Protein AF-T0KQ17-F1 (afdb_monomer_lite)

Radius of gyration: 23.36 Å; chains: 1; bounding box: 72×44×79 Å

Organism: Colletotrichum gloeosporioides (strain Cg-14) (NCBI:txid1237896)

Foldseek 3Di:
DDDDPPVVVVVVLVVLLPDDLVVLLVLLVCLLLDPQPPVNDDNVVSNVSSVSSLVSSVVCLVVLVVDDLLPSLVSLLSNLVCCFFPVVNLVVSLVSLVVCVVSLVVVCVVVPVDPSSLVSLLSSQLSNLVSCVVVVHQPDPVSVVSLPPDPDPPDDVLSNLSSVLSVLLSLLCVVCVDPVNVLPACVSCVVVLVVSVVVLVVVLVPDDPVLHADLFLVRRLVCVLVDDPSSVVSNLSSLVSLLSSLVSLLVCLLCVVVSCVVPPDDPVRVVVNPDPVSLVSNLSNLRSLLNLLSLLLCLVPRPRDVSSVSRDGPVSLVSNLVSLLSLLSCVLPPVCVVSCVVSDDSVVSNVSSLVSLVVPPDPDPVSVVSSVVSVVSSVVSVVVRPPPPPDDD

Secondary structure (DSSP, 8-state):
--PPPHHHHHHHHHHHTTS-HHHHHHHHHHHHT-SS-TT---HHHHHHHHHHHHHHHHHTGGGGGGS-HHHHHHHHHHHHHIIIIIT--HHHHHHHHHHHHHHHHHHHHHH-S-HHHHHHHHHHHHHHHHHHHHTTPPPPGGGHHHHTS---TTS-HHHHHHHHHHHHHHHHHHHHSSGGGTT--HHHHHHHHHHHHHHHHHHHHHS-TTT----SHHHHHHHGGGS-HHHHHHHHHHHHHHHHHHHHHHHHHHHHHHHHHHSPPPHHHHHHTT-HHHHHHHHHHHHHHHHHHHHHHHHHH--S-THHHH---HHHHHHHHHHHHHHHHHTT-GGGHHHHHHH--HHHHHHHHHHHHHT-SS--HHHHHHHHHHHHHHHHHHHHS--------

Structure (mmCIF, N/CA/C/O backbone):
data_AF-T0KQ17-F1
#
_entry.id   AF-T0KQ17-F1
#
loop_
_atom_site.group_PDB
_atom_site.id
_atom_site.type_symbol
_atom_site.label_atom_id
_atom_site.label_alt_id
_atom_site.label_comp_id
_atom_site.label_asym_id
_atom_site.label_entity_id
_atom_site.label_seq_id
_atom_site.pdbx_PDB_ins_code
_atom_site.Cartn_x
_atom_site.Cartn_y
_atom_site.Cartn_z
_atom_site.occupancy
_atom_site.B_iso_or_equiv
_atom_site.auth_seq_id
_atom_site.auth_comp_id
_atom_site.auth_asym_id
_atom_site.auth_atom_id
_atom_site.pdbx_PDB_model_num
ATOM 1 N N . MET A 1 1 ? 36.269 14.431 5.618 1.00 32.09 1 MET A N 1
ATOM 2 C CA . MET A 1 1 ? 36.352 15.660 4.807 1.00 32.09 1 MET A CA 1
ATOM 3 C C . MET A 1 1 ? 37.306 15.378 3.653 1.00 32.09 1 MET A C 1
ATOM 5 O O . MET A 1 1 ? 38.496 15.608 3.780 1.00 32.09 1 MET A O 1
ATOM 9 N N . PHE A 1 2 ? 36.799 14.767 2.583 1.00 36.28 2 PHE A N 1
ATOM 10 C CA . PHE A 1 2 ? 37.490 14.665 1.297 1.00 36.28 2 PHE A CA 1
ATOM 11 C C . PHE A 1 2 ? 36.522 15.277 0.292 1.00 36.28 2 PHE A C 1
ATOM 13 O O . PHE A 1 2 ? 35.459 14.711 0.047 1.00 36.28 2 PHE A O 1
ATOM 20 N N . GLY A 1 3 ? 36.824 16.496 -0.150 1.00 35.69 3 GLY A N 1
ATOM 21 C CA . GLY A 1 3 ? 36.074 17.146 -1.214 1.00 35.69 3 GLY A CA 1
ATOM 22 C C . GLY A 1 3 ? 36.404 16.438 -2.519 1.00 35.69 3 GLY A C 1
ATOM 23 O O . GLY A 1 3 ? 37.570 16.362 -2.891 1.00 35.69 3 GLY A O 1
ATOM 24 N N . MET A 1 4 ? 35.391 15.876 -3.171 1.00 44.44 4 MET A N 1
ATOM 25 C CA . MET A 1 4 ? 35.478 15.600 -4.600 1.00 44.44 4 MET A CA 1
ATOM 26 C C . MET A 1 4 ? 35.540 16.955 -5.309 1.00 44.44 4 MET A C 1
ATOM 28 O O . MET A 1 4 ? 34.688 17.808 -5.053 1.00 44.44 4 MET A O 1
ATOM 32 N N . ASP A 1 5 ? 36.542 17.162 -6.162 1.00 48.03 5 ASP A N 1
ATOM 33 C CA . ASP A 1 5 ? 36.630 18.359 -7.001 1.00 48.03 5 ASP A CA 1
ATOM 34 C C . ASP A 1 5 ? 35.403 18.435 -7.918 1.00 48.03 5 ASP A C 1
ATOM 36 O O . ASP A 1 5 ? 35.015 17.430 -8.523 1.00 48.03 5 ASP A O 1
ATOM 40 N N . MET A 1 6 ? 34.797 19.620 -8.039 1.00 51.28 6 MET A N 1
ATOM 41 C CA . MET A 1 6 ? 33.620 19.854 -8.893 1.00 51.28 6 MET A CA 1
ATOM 42 C C . MET A 1 6 ? 33.850 19.404 -10.347 1.00 51.28 6 MET A C 1
ATOM 44 O O . MET A 1 6 ? 32.950 18.830 -10.953 1.00 51.28 6 MET A O 1
ATOM 48 N N . ASP A 1 7 ? 35.081 19.523 -10.854 1.00 51.19 7 ASP A N 1
ATOM 49 C CA . ASP A 1 7 ? 35.466 19.068 -12.199 1.00 51.19 7 ASP A CA 1
ATOM 50 C C . ASP A 1 7 ? 35.320 17.543 -12.388 1.00 51.19 7 ASP A C 1
ATOM 52 O O . ASP A 1 7 ? 34.989 17.058 -13.474 1.00 51.19 7 ASP A O 1
ATOM 56 N N . SER A 1 8 ? 35.520 16.758 -11.322 1.00 57.25 8 SER A N 1
ATOM 57 C CA . SER A 1 8 ? 35.346 15.299 -11.361 1.00 57.25 8 SER A CA 1
ATOM 58 C C . SER A 1 8 ? 33.870 14.895 -11.390 1.00 57.25 8 SER A C 1
ATOM 60 O O . SER A 1 8 ? 33.508 13.920 -12.050 1.00 57.25 8 SER A O 1
ATOM 62 N N . LEU A 1 9 ? 33.006 15.672 -10.728 1.00 58.94 9 LEU A N 1
ATOM 63 C CA . LEU A 1 9 ? 31.562 15.459 -10.735 1.00 58.94 9 LEU A CA 1
ATOM 64 C C . LEU A 1 9 ? 30.970 15.785 -12.108 1.00 58.94 9 LEU A C 1
ATOM 66 O O . LEU A 1 9 ? 30.186 14.997 -12.635 1.00 58.94 9 LEU A O 1
ATOM 70 N N . ASP A 1 10 ? 31.388 16.899 -12.709 1.00 58.03 10 ASP A N 1
ATOM 71 C CA . ASP A 1 10 ? 30.933 17.304 -14.039 1.00 58.03 10 ASP A CA 1
ATOM 72 C C . ASP A 1 10 ? 31.346 16.293 -15.114 1.00 58.03 10 ASP A C 1
ATOM 74 O O . ASP A 1 10 ? 30.546 15.964 -15.989 1.00 58.03 10 ASP A O 1
ATOM 78 N N . THR A 1 11 ? 32.543 15.710 -15.005 1.00 60.56 11 THR A N 1
ATOM 79 C CA . THR A 1 11 ? 33.002 14.653 -15.923 1.00 60.56 11 THR A CA 1
ATOM 80 C C . THR A 1 11 ? 32.146 13.385 -15.803 1.00 60.56 11 THR A C 1
ATOM 82 O O . THR A 1 11 ? 31.658 12.869 -16.808 1.00 60.56 11 THR A O 1
ATOM 85 N N . VAL A 1 12 ? 31.863 12.927 -14.576 1.00 63.78 12 VAL A N 1
ATOM 86 C CA . VAL A 1 12 ? 30.984 11.766 -14.331 1.00 63.78 12 VAL A CA 1
ATOM 87 C C . VAL A 1 12 ? 29.554 12.028 -14.822 1.00 63.78 12 VAL A C 1
ATOM 89 O O . VAL A 1 12 ? 28.923 11.149 -15.409 1.00 63.78 12 VAL A O 1
ATOM 92 N N . LEU A 1 13 ? 29.028 13.240 -14.625 1.00 62.06 13 LEU A N 1
ATOM 93 C CA . LEU A 1 13 ? 27.695 13.626 -15.097 1.00 62.06 13 LEU A CA 1
ATOM 94 C C . LEU A 1 13 ? 27.611 13.700 -16.629 1.00 62.06 13 LEU A C 1
ATOM 96 O O . LEU A 1 13 ? 26.561 13.386 -17.195 1.00 62.06 13 LEU A O 1
ATOM 100 N N . VAL A 1 14 ? 28.688 14.106 -17.305 1.00 59.59 14 VAL A N 1
ATOM 101 C CA . VAL A 1 14 ? 28.783 14.113 -18.773 1.00 59.59 14 VAL A CA 1
ATOM 102 C C . VAL A 1 14 ? 28.800 12.689 -19.334 1.00 59.59 14 VAL A C 1
ATOM 104 O O . VAL A 1 14 ? 28.105 12.437 -20.320 1.00 59.59 14 VAL A O 1
ATOM 107 N N . ASP A 1 15 ? 29.488 11.751 -18.681 1.00 72.56 15 ASP A N 1
ATOM 108 C CA . ASP A 1 15 ? 29.501 10.340 -19.090 1.00 72.56 15 ASP A CA 1
ATOM 109 C C . ASP A 1 15 ? 28.134 9.666 -18.893 1.00 72.56 15 ASP A C 1
ATOM 111 O O . ASP A 1 15 ? 27.686 8.907 -19.753 1.00 72.56 15 ASP A O 1
ATOM 115 N N . ILE A 1 16 ? 27.406 10.003 -17.818 1.00 77.12 16 ILE A N 1
ATOM 116 C CA . ILE A 1 16 ? 26.049 9.480 -17.576 1.00 77.12 16 ILE A CA 1
ATOM 117 C C . ILE A 1 16 ? 25.096 9.850 -18.719 1.00 77.12 16 ILE A C 1
ATOM 119 O O . ILE A 1 16 ? 24.306 9.013 -19.146 1.00 77.12 16 ILE A O 1
ATOM 123 N N . LYS A 1 17 ? 25.179 11.067 -19.272 1.00 77.69 17 LYS A N 1
ATOM 124 C CA . LYS A 1 17 ? 24.289 11.525 -20.361 1.00 77.69 17 LYS A CA 1
ATOM 125 C C . LYS A 1 17 ? 24.373 10.678 -21.632 1.00 77.69 17 LYS A C 1
ATOM 127 O O . LYS A 1 17 ? 23.445 10.709 -22.434 1.00 77.69 17 LYS A O 1
ATOM 132 N N . GLN A 1 18 ? 25.476 9.962 -21.833 1.00 82.31 18 GLN A N 1
ATOM 133 C CA . GLN A 1 18 ? 25.712 9.156 -23.032 1.00 82.31 18 GLN A CA 1
ATOM 134 C C . GLN A 1 18 ? 25.253 7.700 -22.870 1.00 82.31 18 GLN A C 1
ATOM 136 O O . GLN A 1 18 ? 25.304 6.928 -23.829 1.00 82.31 18 GLN A O 1
ATOM 141 N N . LEU A 1 19 ? 24.810 7.306 -21.673 1.00 88.12 19 LEU A N 1
ATOM 142 C CA . LEU A 1 19 ? 24.415 5.931 -21.398 1.00 88.12 19 LEU A CA 1
ATOM 143 C C . LEU A 1 19 ? 23.030 5.600 -21.986 1.00 88.12 19 LEU A C 1
ATOM 145 O O . LEU A 1 19 ? 22.125 6.437 -21.964 1.00 88.12 19 LEU A O 1
ATOM 149 N N . PRO A 1 20 ? 22.818 4.356 -22.458 1.00 90.00 20 PRO A N 1
ATOM 150 C CA . PRO A 1 20 ? 21.501 3.864 -22.846 1.00 90.00 20 PRO A CA 1
ATOM 151 C C . PRO A 1 20 ? 20.480 3.969 -21.710 1.00 90.00 20 PRO A C 1
ATOM 153 O O . PRO A 1 20 ? 20.805 3.765 -20.539 1.00 90.00 20 PRO A O 1
ATOM 156 N N . ILE A 1 21 ? 19.212 4.184 -22.066 1.00 91.38 21 ILE A N 1
ATOM 157 C CA . ILE A 1 21 ? 18.112 4.326 -21.102 1.00 91.38 21 ILE A CA 1
ATOM 158 C C . ILE A 1 21 ? 17.970 3.122 -20.157 1.00 91.38 21 ILE A C 1
ATOM 160 O O . ILE A 1 21 ? 17.679 3.300 -18.977 1.00 91.38 21 ILE A O 1
ATOM 164 N N . SER A 1 22 ? 18.236 1.904 -20.637 1.00 90.44 22 SER A N 1
ATOM 165 C CA . SER A 1 22 ? 18.241 0.689 -19.817 1.00 90.44 22 SER A CA 1
ATOM 166 C C . SER A 1 22 ? 19.279 0.761 -18.696 1.00 90.44 22 SER A C 1
ATOM 168 O O . SER A 1 22 ? 18.961 0.489 -17.538 1.00 90.44 22 SER A O 1
ATOM 170 N N . ILE A 1 23 ? 20.496 1.208 -19.017 1.00 91.06 23 ILE A N 1
ATOM 171 C CA . ILE A 1 23 ? 21.578 1.400 -18.049 1.00 91.06 23 ILE A CA 1
ATOM 172 C C . ILE A 1 23 ? 21.232 2.540 -17.093 1.00 91.06 23 ILE A C 1
ATOM 174 O O . ILE A 1 23 ? 21.400 2.382 -15.890 1.00 91.06 23 ILE A O 1
ATOM 178 N N . LEU A 1 24 ? 20.693 3.653 -17.592 1.00 92.38 24 LEU A N 1
ATOM 179 C CA . LEU A 1 24 ? 20.284 4.789 -16.762 1.00 92.38 24 LEU A CA 1
ATOM 180 C C . LEU A 1 24 ? 19.215 4.416 -15.725 1.00 92.38 24 LEU A C 1
ATOM 182 O O . LEU A 1 24 ? 19.319 4.810 -14.562 1.00 92.38 24 LEU A O 1
ATOM 186 N N . LEU A 1 25 ? 18.208 3.632 -16.120 1.00 90.94 25 LEU A N 1
ATOM 187 C CA . LEU A 1 25 ? 17.170 3.146 -15.208 1.00 90.94 25 LEU A CA 1
ATOM 188 C C . LEU A 1 25 ? 17.753 2.193 -14.160 1.00 90.94 25 LEU A C 1
ATOM 190 O O . LEU A 1 25 ? 17.496 2.365 -12.969 1.00 90.94 25 LEU A O 1
ATOM 194 N N . VAL A 1 26 ? 18.581 1.229 -14.576 1.00 89.62 26 VAL A N 1
ATOM 195 C CA . VAL A 1 26 ? 19.241 0.298 -13.648 1.00 89.62 26 VAL A CA 1
ATOM 196 C C . VAL A 1 26 ? 20.161 1.045 -12.684 1.00 89.62 26 VAL A C 1
ATOM 198 O O . VAL A 1 26 ? 20.114 0.776 -11.488 1.00 89.62 26 VAL A O 1
ATOM 201 N N . LEU A 1 27 ? 20.949 2.008 -13.169 1.00 88.31 27 LEU A N 1
ATOM 202 C CA . LEU A 1 27 ? 21.816 2.845 -12.341 1.00 88.31 27 LEU A CA 1
ATOM 203 C C . LEU A 1 27 ? 21.012 3.663 -11.339 1.00 88.31 27 LEU A C 1
ATOM 205 O O . LEU A 1 27 ? 21.380 3.693 -10.170 1.00 88.31 27 LEU A O 1
ATOM 209 N N . SER A 1 28 ? 19.901 4.277 -11.756 1.00 88.94 28 SER A N 1
ATOM 210 C CA . SER A 1 28 ? 19.037 5.015 -10.833 1.00 88.94 28 SER A CA 1
ATOM 211 C C . SER A 1 28 ? 18.549 4.122 -9.692 1.00 88.94 28 SER A C 1
ATOM 213 O O . SER A 1 28 ? 18.701 4.477 -8.526 1.00 88.94 28 SER A O 1
ATOM 215 N N . ILE A 1 29 ? 18.033 2.932 -10.011 1.00 85.38 29 ILE A N 1
ATOM 216 C CA . ILE A 1 29 ? 17.542 1.986 -9.003 1.00 85.38 29 ILE A CA 1
ATOM 217 C C . ILE A 1 29 ? 18.688 1.504 -8.112 1.00 85.38 29 ILE A C 1
ATOM 219 O O . ILE A 1 29 ? 18.564 1.514 -6.887 1.00 85.38 29 ILE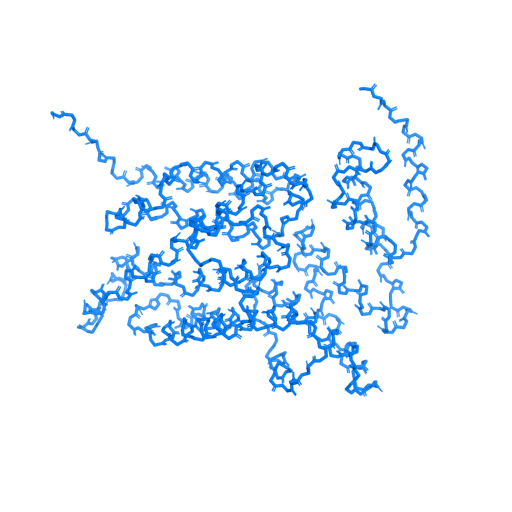 A O 1
ATOM 223 N N . ALA A 1 30 ? 19.804 1.092 -8.713 1.00 82.94 30 ALA A N 1
ATOM 224 C CA . ALA A 1 30 ? 20.941 0.521 -8.007 1.00 82.94 30 ALA A CA 1
ATOM 225 C C . ALA A 1 30 ? 21.585 1.536 -7.062 1.00 82.94 30 ALA A C 1
ATOM 227 O O . ALA A 1 30 ? 21.784 1.219 -5.898 1.00 82.94 30 ALA A O 1
ATOM 228 N N . LEU A 1 31 ? 21.852 2.761 -7.525 1.00 81.31 31 LEU A N 1
ATOM 229 C CA . LEU A 1 31 ? 22.457 3.822 -6.715 1.00 81.31 31 LEU A CA 1
ATOM 230 C C . LEU A 1 31 ? 21.539 4.267 -5.579 1.00 81.31 31 LEU A C 1
ATOM 232 O O . LEU A 1 31 ? 22.011 4.536 -4.479 1.00 81.31 31 LEU A O 1
ATOM 236 N N . ARG A 1 32 ? 20.225 4.284 -5.813 1.00 76.69 32 ARG A N 1
ATOM 237 C CA . ARG A 1 32 ? 19.236 4.592 -4.775 1.00 76.69 32 ARG A CA 1
ATOM 238 C C . ARG A 1 32 ? 19.085 3.484 -3.735 1.00 76.69 32 ARG A C 1
ATOM 240 O O . ARG A 1 32 ? 18.726 3.749 -2.589 1.00 76.69 32 ARG A O 1
ATOM 247 N N . SER A 1 33 ? 19.380 2.255 -4.143 1.00 70.25 33 SER A N 1
ATOM 248 C CA . SER A 1 33 ? 19.355 1.063 -3.295 1.00 70.25 33 SER A CA 1
ATOM 249 C C . SER A 1 33 ? 20.734 0.717 -2.712 1.00 70.25 33 SER A C 1
ATOM 251 O O . SER A 1 33 ? 20.846 -0.272 -1.994 1.00 70.25 33 SER A O 1
ATOM 253 N N . ALA A 1 34 ? 21.793 1.471 -3.035 1.00 64.50 34 ALA A N 1
ATOM 254 C CA . ALA A 1 34 ? 23.164 1.143 -2.656 1.00 64.50 34 ALA A CA 1
ATOM 255 C C . ALA A 1 34 ? 23.504 1.656 -1.247 1.00 64.50 34 ALA A C 1
ATOM 257 O O . ALA A 1 34 ? 23.566 2.859 -1.010 1.00 64.50 34 ALA A O 1
ATOM 258 N N . ASP A 1 35 ? 23.805 0.729 -0.336 1.00 54.78 35 ASP A N 1
ATOM 259 C CA . ASP A 1 35 ? 24.155 1.028 1.064 1.00 54.78 35 ASP A CA 1
ATOM 260 C C . ASP A 1 35 ? 25.616 1.383 1.299 1.00 54.78 35 ASP A C 1
ATOM 262 O O . ASP A 1 35 ? 25.957 2.161 2.184 1.00 54.78 35 ASP A O 1
ATOM 266 N N . ASN A 1 36 ? 26.481 0.714 0.548 1.00 50.72 36 ASN A N 1
ATOM 267 C CA . ASN A 1 36 ? 27.922 0.825 0.585 1.00 50.72 36 ASN A CA 1
ATOM 268 C C . ASN A 1 36 ? 28.313 0.826 -0.872 1.00 50.72 36 ASN A C 1
ATOM 270 O O . ASN A 1 36 ? 28.451 -0.232 -1.491 1.00 50.72 36 ASN A O 1
ATOM 274 N N . SER A 1 37 ? 28.394 2.017 -1.451 1.00 49.69 37 SER A N 1
ATOM 275 C CA . SER A 1 37 ? 28.890 2.090 -2.806 1.00 49.69 37 SER A CA 1
ATOM 276 C C . SER A 1 37 ? 30.292 1.479 -2.818 1.00 49.69 37 SER A C 1
ATOM 278 O O . SER A 1 37 ? 31.137 1.930 -2.039 1.00 49.69 37 SER A O 1
ATOM 280 N N . PRO A 1 38 ? 30.585 0.498 -3.693 1.00 54.41 38 PRO A N 1
ATOM 281 C CA . PRO A 1 38 ? 31.964 0.059 -3.900 1.00 54.41 38 PRO A CA 1
ATOM 282 C C . PRO A 1 38 ? 32.867 1.236 -4.313 1.00 54.41 38 PRO A C 1
ATOM 284 O O . PRO A 1 38 ? 34.087 1.142 -4.242 1.00 54.41 38 PRO A O 1
ATOM 287 N N . LEU A 1 39 ? 32.258 2.359 -4.710 1.00 61.50 39 LEU A N 1
ATOM 288 C CA . LEU A 1 39 ? 32.898 3.600 -5.109 1.00 61.50 39 LEU A CA 1
ATOM 289 C C . LEU A 1 39 ? 33.266 4.518 -3.921 1.00 61.50 39 LEU A C 1
ATOM 291 O O . LEU A 1 39 ? 33.772 5.607 -4.162 1.00 61.50 39 LEU A O 1
ATOM 295 N N . ASN A 1 40 ? 33.025 4.128 -2.655 1.00 63.94 40 ASN A N 1
ATOM 296 C CA . ASN A 1 40 ? 33.302 4.943 -1.451 1.00 63.94 40 ASN A CA 1
ATOM 297 C C . ASN A 1 40 ? 32.682 6.359 -1.481 1.00 63.94 40 ASN A C 1
ATOM 299 O O . ASN A 1 40 ? 33.217 7.300 -0.894 1.00 63.94 40 ASN A O 1
ATOM 303 N N . LEU A 1 41 ? 31.555 6.528 -2.176 1.00 69.62 41 LEU A N 1
ATOM 304 C CA . LEU A 1 41 ? 30.873 7.817 -2.298 1.00 69.62 41 LEU A CA 1
ATOM 305 C C . LEU A 1 41 ? 29.939 8.063 -1.108 1.00 69.62 41 LEU A C 1
ATOM 307 O O . LEU A 1 41 ? 29.324 7.133 -0.583 1.00 69.62 41 LEU A O 1
ATOM 311 N N . GLY A 1 42 ? 29.813 9.330 -0.707 1.00 69.69 42 GLY A N 1
ATOM 312 C CA . GLY A 1 42 ? 28.856 9.747 0.317 1.00 69.69 42 GLY A CA 1
ATOM 313 C C . GLY A 1 42 ? 27.396 9.560 -0.132 1.00 69.69 42 GLY A C 1
ATOM 314 O O . GLY A 1 42 ? 27.114 9.610 -1.332 1.00 69.69 42 GLY A O 1
ATOM 315 N N . PRO A 1 43 ? 26.449 9.384 0.808 1.00 72.62 43 PRO A N 1
ATOM 316 C CA . PRO A 1 43 ? 25.041 9.107 0.500 1.00 72.62 43 PRO A CA 1
ATOM 317 C C . PRO A 1 43 ? 24.363 10.219 -0.314 1.00 72.62 43 PRO A C 1
ATOM 319 O O . PRO A 1 43 ? 23.584 9.928 -1.218 1.00 72.62 43 PRO A O 1
ATOM 322 N N . GLU A 1 44 ? 24.705 11.484 -0.056 1.00 75.56 44 GLU A N 1
ATOM 323 C CA . GLU A 1 44 ? 24.190 12.635 -0.814 1.00 75.56 44 GLU A CA 1
ATOM 324 C C . GLU A 1 44 ? 24.577 12.561 -2.296 1.00 75.56 44 GLU A C 1
ATOM 326 O O . GLU A 1 44 ? 23.760 12.815 -3.180 1.00 75.56 44 GLU A O 1
ATOM 331 N N . LEU A 1 45 ? 25.811 12.139 -2.576 1.00 78.12 45 LEU A N 1
ATOM 332 C CA . LEU A 1 45 ? 26.311 12.010 -3.936 1.00 78.12 45 LEU A CA 1
ATOM 333 C C . LEU A 1 45 ? 25.682 10.815 -4.667 1.00 78.12 45 LEU A C 1
ATOM 335 O O . LEU A 1 45 ? 25.355 10.924 -5.845 1.00 78.12 45 LEU A O 1
ATOM 339 N N . LEU A 1 46 ? 25.457 9.688 -3.983 1.00 79.44 46 LEU A N 1
ATOM 340 C CA . LEU A 1 46 ? 24.734 8.549 -4.565 1.00 79.44 46 LEU A CA 1
ATOM 341 C C . LEU A 1 46 ? 23.302 8.924 -4.946 1.00 79.44 46 LEU A C 1
ATOM 343 O O . LEU A 1 46 ? 22.835 8.556 -6.026 1.00 79.44 46 LEU A O 1
ATOM 347 N N . LEU A 1 47 ? 22.630 9.701 -4.093 1.00 79.19 47 LEU A N 1
ATOM 348 C CA . LEU A 1 47 ? 21.296 10.214 -4.378 1.00 79.19 47 LEU A CA 1
ATOM 349 C C . LEU A 1 47 ? 21.310 11.156 -5.590 1.00 79.19 47 LEU A C 1
ATOM 351 O O . LEU A 1 47 ? 20.496 10.977 -6.496 1.00 79.19 47 LEU A O 1
ATOM 355 N N . ALA A 1 48 ? 22.271 12.084 -5.654 1.00 81.94 48 ALA A N 1
ATOM 356 C CA . ALA A 1 48 ? 22.429 13.004 -6.779 1.00 81.94 48 ALA A CA 1
ATOM 357 C C . ALA A 1 48 ? 22.714 12.270 -8.103 1.00 81.94 48 ALA A C 1
ATOM 359 O O . ALA A 1 48 ? 22.123 12.592 -9.132 1.00 81.94 48 ALA A O 1
ATOM 360 N N . LEU A 1 49 ? 23.565 11.238 -8.091 1.00 85.44 49 LEU A N 1
ATOM 361 C CA . LEU A 1 49 ? 23.848 10.419 -9.275 1.00 85.44 49 LEU A CA 1
ATOM 362 C C . LEU A 1 49 ? 22.641 9.571 -9.692 1.00 85.44 49 LEU A C 1
ATOM 364 O O . LEU A 1 49 ? 22.374 9.428 -10.887 1.00 85.44 49 LEU A O 1
ATOM 368 N N . SER A 1 50 ? 21.879 9.042 -8.732 1.00 86.62 50 SER A N 1
ATOM 369 C CA . SER A 1 50 ? 20.600 8.377 -9.002 1.00 86.62 50 SER A CA 1
ATOM 370 C C . SER A 1 50 ? 19.603 9.338 -9.662 1.00 86.62 50 SER A C 1
ATOM 372 O O . SER A 1 50 ? 18.933 8.961 -10.626 1.00 86.62 50 SER A O 1
ATOM 374 N N . GLU A 1 51 ? 19.502 10.573 -9.161 1.00 87.06 51 GLU A N 1
ATOM 375 C CA . GLU A 1 51 ? 18.634 11.617 -9.713 1.00 87.06 51 GLU A CA 1
ATOM 376 C C . GLU A 1 51 ? 19.047 12.035 -11.115 1.00 87.06 51 GLU A C 1
ATOM 378 O O . GLU A 1 51 ? 18.206 12.086 -12.016 1.00 87.06 51 GLU A O 1
ATOM 383 N N . ALA A 1 52 ? 20.341 12.261 -11.327 1.00 88.31 52 ALA A N 1
ATOM 384 C CA . ALA A 1 52 ? 20.887 12.558 -12.638 1.00 88.31 52 ALA A CA 1
ATOM 385 C C . ALA A 1 52 ? 20.608 11.410 -13.615 1.00 88.31 52 ALA A C 1
ATOM 387 O O . ALA A 1 52 ? 20.115 11.648 -14.716 1.00 88.31 52 ALA A O 1
ATOM 388 N N . SER A 1 53 ? 20.850 10.160 -13.210 1.00 91.31 53 SER A N 1
ATOM 389 C CA . SER A 1 53 ? 20.599 8.983 -14.052 1.00 91.31 53 SER A CA 1
ATOM 390 C C . SER A 1 53 ? 19.128 8.895 -14.460 1.00 91.31 53 SER A C 1
ATOM 392 O O . SER A 1 53 ? 18.814 8.746 -15.641 1.00 91.31 53 SER A O 1
ATOM 394 N N . PHE A 1 54 ? 18.210 9.072 -13.507 1.00 92.12 54 PHE A N 1
ATOM 395 C CA . PHE A 1 54 ? 16.780 9.025 -13.797 1.00 92.12 54 PHE A CA 1
ATOM 396 C C . PHE A 1 54 ? 16.296 10.195 -14.653 1.00 92.12 54 PHE A C 1
ATOM 398 O O . PHE A 1 54 ? 15.499 10.012 -15.569 1.00 92.12 54 PHE A O 1
ATOM 405 N N . THR A 1 55 ? 16.799 11.399 -14.388 1.00 91.19 55 THR A N 1
ATOM 406 C CA . THR A 1 55 ? 16.463 12.593 -15.170 1.00 91.19 55 THR A CA 1
ATOM 407 C C . THR A 1 55 ? 16.890 12.421 -16.625 1.00 91.19 55 THR A C 1
ATOM 409 O O . THR A 1 55 ? 16.109 12.709 -17.530 1.00 91.19 55 THR A O 1
ATOM 412 N N . ASN A 1 56 ? 18.086 11.878 -16.864 1.00 91.38 56 ASN A N 1
ATOM 413 C CA . ASN A 1 56 ? 18.555 11.565 -18.213 1.00 91.38 56 ASN A CA 1
ATOM 414 C C . ASN A 1 56 ? 17.728 10.448 -18.873 1.00 91.38 56 ASN A C 1
ATOM 416 O O . ASN A 1 56 ? 17.444 10.529 -20.070 1.00 91.38 56 ASN A O 1
ATOM 420 N N . ALA A 1 57 ? 17.277 9.446 -18.107 1.00 92.94 57 ALA A N 1
ATOM 421 C CA . ALA A 1 57 ? 16.367 8.418 -18.616 1.00 92.94 57 ALA A CA 1
ATOM 422 C C . ALA A 1 57 ? 15.033 9.026 -19.082 1.00 92.94 57 ALA A C 1
ATOM 424 O O . ALA A 1 57 ? 14.583 8.741 -20.191 1.00 92.94 57 ALA A O 1
ATOM 425 N N . LEU A 1 58 ? 14.441 9.925 -18.285 1.00 91.38 58 LEU A N 1
ATOM 426 C CA . LEU A 1 58 ? 13.212 10.643 -18.640 1.00 91.38 58 LEU A CA 1
ATOM 427 C C . LEU A 1 58 ? 13.403 11.540 -19.868 1.00 91.38 58 LEU A C 1
ATOM 429 O O . LEU A 1 58 ? 12.567 11.539 -20.769 1.00 91.38 58 LEU A O 1
ATOM 433 N N . GLN A 1 59 ? 14.516 12.274 -19.947 1.00 90.75 59 GLN A N 1
ATOM 434 C CA . GLN A 1 59 ? 14.843 13.095 -21.119 1.00 90.75 59 GLN A CA 1
ATOM 435 C C . GLN A 1 59 ? 15.026 12.254 -22.385 1.00 90.75 59 GLN A C 1
ATOM 437 O O . GLN A 1 59 ? 14.733 12.728 -23.480 1.00 90.75 59 GLN A O 1
ATOM 442 N N . SER A 1 60 ? 15.466 11.005 -22.235 1.00 89.06 60 SER A N 1
ATOM 443 C CA . SER A 1 60 ? 15.647 10.055 -23.334 1.00 89.06 60 SER A CA 1
ATOM 444 C C . SER A 1 60 ? 14.407 9.201 -23.605 1.00 89.06 60 SER A C 1
ATOM 446 O O . SER A 1 60 ? 14.432 8.379 -24.515 1.00 89.06 60 SER A O 1
ATOM 448 N N . GLN A 1 61 ? 13.304 9.380 -22.870 1.00 90.00 61 GLN A N 1
ATOM 449 C CA . GLN A 1 61 ? 12.103 8.545 -22.987 1.00 90.00 61 GLN A CA 1
ATOM 450 C C . GLN A 1 61 ? 11.544 8.496 -24.414 1.00 90.00 61 GLN A C 1
ATOM 452 O O . GLN A 1 61 ? 11.075 7.451 -24.858 1.00 90.00 61 GLN A O 1
ATOM 457 N N . TRP A 1 62 ? 11.594 9.609 -25.146 1.00 87.06 62 TRP A N 1
ATOM 458 C CA . TRP A 1 62 ? 11.102 9.679 -26.523 1.00 87.06 62 TRP A CA 1
ATOM 459 C C . TRP A 1 62 ? 11.831 8.702 -27.458 1.00 87.06 62 TRP A C 1
ATOM 461 O O . TRP A 1 62 ? 11.233 8.239 -28.427 1.00 87.06 62 TRP A O 1
ATOM 471 N N . THR A 1 63 ? 13.081 8.328 -27.149 1.00 88.38 63 THR A N 1
ATOM 472 C CA . THR A 1 63 ? 13.849 7.348 -27.935 1.00 88.38 63 THR A CA 1
ATOM 473 C C . THR A 1 63 ? 13.222 5.956 -27.902 1.00 88.38 63 THR A C 1
ATOM 475 O O . THR A 1 63 ? 13.326 5.230 -28.887 1.00 88.38 63 THR A O 1
ATOM 478 N N . LEU A 1 64 ? 12.482 5.612 -26.837 1.00 86.88 64 LEU A N 1
ATOM 479 C CA . LEU A 1 64 ? 11.783 4.328 -26.711 1.00 86.88 64 LEU A CA 1
ATOM 480 C C . LEU A 1 64 ? 10.711 4.127 -27.787 1.00 86.88 64 LEU A C 1
ATOM 482 O O . LEU A 1 64 ? 10.334 2.992 -28.062 1.00 86.88 64 LEU A O 1
ATOM 486 N N . LEU A 1 65 ? 10.210 5.204 -28.401 1.00 84.31 65 LEU A N 1
ATOM 487 C CA . LEU A 1 65 ? 9.241 5.114 -29.497 1.00 84.31 65 LEU A CA 1
ATOM 488 C C . LEU A 1 65 ? 9.845 4.508 -30.771 1.00 84.31 65 LEU A C 1
ATOM 490 O O . LEU A 1 65 ? 9.099 4.010 -31.610 1.00 84.31 65 LEU A O 1
ATOM 494 N N . SER A 1 66 ? 11.171 4.554 -30.907 1.00 85.44 66 SER A N 1
ATOM 495 C CA . SER A 1 66 ? 11.909 4.049 -32.068 1.00 85.44 66 SER A CA 1
ATOM 496 C C . SER A 1 66 ? 12.448 2.628 -31.868 1.00 85.44 66 SER A C 1
ATOM 498 O O . SER A 1 66 ? 13.062 2.079 -32.781 1.00 85.44 66 SER A O 1
ATOM 500 N N . VAL A 1 67 ? 12.256 2.045 -30.682 1.00 88.00 67 VAL A N 1
ATOM 501 C CA . VAL A 1 67 ? 12.753 0.714 -30.309 1.00 88.00 67 VAL A CA 1
ATOM 502 C C . VAL A 1 67 ? 11.644 -0.332 -30.483 1.00 88.00 67 VAL A C 1
ATOM 504 O O . VAL A 1 67 ? 10.458 -0.004 -30.422 1.00 88.00 67 VAL A O 1
ATOM 507 N N . VAL A 1 68 ? 12.022 -1.594 -30.707 1.00 90.06 68 VAL A N 1
ATOM 508 C CA . VAL A 1 68 ? 11.086 -2.728 -30.785 1.00 90.06 68 VAL A CA 1
ATOM 509 C C . VAL A 1 68 ? 10.302 -2.923 -29.483 1.00 90.06 68 VAL A C 1
ATOM 511 O O . VAL A 1 68 ? 10.788 -2.627 -28.389 1.00 90.06 68 VAL A O 1
ATOM 514 N N . ASP A 1 69 ? 9.083 -3.453 -29.601 1.00 88.56 69 ASP A N 1
ATOM 515 C CA . ASP A 1 69 ? 8.149 -3.602 -28.479 1.00 88.56 69 ASP A CA 1
ATOM 516 C C . ASP A 1 69 ? 8.713 -4.480 -27.338 1.00 88.56 69 ASP A C 1
ATOM 518 O O . ASP A 1 69 ? 8.470 -4.165 -26.170 1.00 88.56 69 ASP A O 1
ATOM 522 N N . GLU A 1 70 ? 9.530 -5.503 -27.650 1.00 88.44 70 GLU A N 1
ATOM 523 C CA . GLU A 1 70 ? 10.220 -6.362 -26.661 1.00 88.44 70 GLU A CA 1
ATOM 524 C C . GLU A 1 70 ? 11.080 -5.576 -25.663 1.00 88.44 70 GLU A C 1
ATOM 526 O O . GLU A 1 70 ? 11.225 -5.980 -24.511 1.00 88.44 70 GLU A O 1
ATOM 531 N N . GLU A 1 71 ? 11.661 -4.458 -26.089 1.00 88.69 71 GLU A N 1
ATOM 532 C CA . GLU A 1 71 ? 12.518 -3.623 -25.248 1.00 88.69 71 GLU A CA 1
ATOM 533 C C . GLU A 1 71 ? 11.752 -2.391 -24.743 1.00 88.69 71 GLU A C 1
ATOM 535 O O . GLU A 1 71 ? 11.845 -2.024 -23.568 1.00 88.69 71 GLU A O 1
ATOM 540 N N . ARG A 1 72 ? 10.904 -1.793 -25.588 1.00 91.25 72 ARG A N 1
ATOM 541 C CA . ARG A 1 72 ? 10.087 -0.626 -25.234 1.00 91.25 72 ARG A CA 1
ATOM 542 C C . ARG A 1 72 ? 9.176 -0.887 -24.033 1.00 91.25 72 ARG A C 1
ATOM 544 O O . ARG A 1 72 ? 9.103 -0.040 -23.136 1.00 91.25 72 ARG A O 1
ATOM 551 N N . ILE A 1 73 ? 8.455 -2.012 -24.021 1.00 92.12 73 ILE A N 1
ATOM 552 C CA . ILE A 1 73 ? 7.473 -2.337 -22.975 1.00 92.12 73 ILE A CA 1
ATOM 553 C C . ILE A 1 73 ? 8.136 -2.452 -21.591 1.00 92.12 73 ILE A C 1
ATOM 555 O O . ILE A 1 73 ? 7.750 -1.683 -20.704 1.00 92.12 73 ILE A O 1
ATOM 559 N N . PRO A 1 74 ? 9.129 -3.338 -21.361 1.00 92.44 74 PRO A N 1
ATOM 560 C CA . PRO A 1 74 ? 9.723 -3.495 -20.035 1.00 92.44 74 PRO A CA 1
ATOM 561 C C . PRO A 1 74 ? 10.433 -2.229 -19.547 1.00 92.44 74 PRO A C 1
ATOM 563 O O . PRO A 1 74 ? 10.335 -1.913 -18.364 1.00 92.44 74 PRO A O 1
ATOM 566 N N . LEU A 1 75 ? 11.087 -1.461 -20.427 1.00 93.31 75 LEU A N 1
ATOM 567 C CA . LEU A 1 75 ? 11.730 -0.201 -20.034 1.00 93.31 75 LEU A CA 1
ATOM 568 C C . LEU A 1 75 ? 10.714 0.865 -19.620 1.00 93.31 75 LEU A C 1
ATOM 570 O O . LEU A 1 75 ? 10.926 1.582 -18.643 1.00 93.31 75 LEU A O 1
ATOM 574 N N . SER A 1 76 ? 9.581 0.938 -20.318 1.00 94.25 76 SER A N 1
ATOM 575 C CA . SER A 1 76 ? 8.501 1.858 -19.955 1.00 94.25 76 SER A CA 1
ATOM 576 C C . SER A 1 76 ? 7.826 1.445 -18.642 1.00 94.25 76 SER A C 1
ATOM 578 O O . SER A 1 76 ? 7.575 2.296 -17.790 1.00 94.25 76 SER A O 1
ATOM 580 N N . LEU A 1 77 ? 7.593 0.145 -18.423 1.00 93.06 77 LEU A N 1
ATOM 581 C CA . LEU A 1 77 ? 7.092 -0.372 -17.143 1.00 93.06 77 LEU A CA 1
ATOM 582 C C . LEU A 1 77 ? 8.079 -0.098 -15.996 1.00 93.06 77 LEU A C 1
ATOM 584 O O . LEU A 1 77 ? 7.666 0.346 -14.926 1.00 93.06 77 LEU A O 1
ATOM 588 N N . LEU A 1 78 ? 9.384 -0.284 -16.220 1.00 92.38 78 LEU A N 1
ATOM 589 C CA . LEU A 1 78 ? 10.427 0.014 -15.235 1.00 92.38 78 LEU A CA 1
ATOM 590 C C . LEU A 1 78 ? 10.496 1.509 -14.906 1.00 92.38 78 LEU A C 1
ATOM 592 O O . LEU A 1 78 ? 10.682 1.889 -13.750 1.00 92.38 78 LEU A O 1
ATOM 596 N N . MET A 1 79 ? 10.313 2.370 -15.903 1.00 93.56 79 MET A N 1
ATOM 597 C CA . MET A 1 79 ? 10.265 3.811 -15.695 1.00 93.56 79 MET A CA 1
ATOM 598 C C . MET A 1 79 ? 9.010 4.234 -14.918 1.00 93.56 79 MET A C 1
ATOM 600 O O . MET A 1 79 ? 9.119 5.061 -14.012 1.00 93.56 79 MET A O 1
ATOM 604 N N . ALA A 1 80 ? 7.848 3.625 -15.188 1.00 91.88 80 ALA A N 1
ATOM 605 C CA . ALA A 1 80 ? 6.629 3.833 -14.399 1.00 91.88 80 ALA A CA 1
ATOM 606 C C . ALA A 1 80 ? 6.828 3.398 -12.942 1.00 91.88 80 ALA A C 1
ATOM 608 O O . ALA A 1 80 ? 6.504 4.149 -12.021 1.00 91.88 80 ALA A O 1
ATOM 609 N N . TYR A 1 81 ? 7.434 2.225 -12.741 1.00 88.50 81 TYR A N 1
ATOM 610 C CA . TYR A 1 81 ? 7.824 1.737 -11.425 1.00 88.50 81 TYR A CA 1
ATOM 611 C C . TYR A 1 81 ? 8.736 2.751 -10.722 1.00 88.50 81 TYR A C 1
ATOM 613 O O . TYR A 1 81 ? 8.467 3.161 -9.596 1.00 88.50 81 TYR A O 1
ATOM 621 N N . CYS A 1 82 ? 9.761 3.272 -11.397 1.00 87.69 82 CYS A N 1
ATOM 622 C CA . CYS A 1 82 ? 10.627 4.271 -10.782 1.00 87.69 82 CYS A CA 1
ATOM 623 C C . CYS A 1 82 ? 9.870 5.542 -10.382 1.00 87.69 82 CYS A C 1
ATOM 625 O O . CYS A 1 82 ? 10.018 6.019 -9.253 1.00 87.69 82 CYS A O 1
ATOM 627 N N . LEU A 1 83 ? 9.034 6.075 -11.279 1.00 86.88 83 LEU A N 1
ATOM 628 C CA . LEU A 1 83 ? 8.208 7.255 -11.010 1.00 86.88 83 LEU A CA 1
ATOM 629 C C . LEU A 1 83 ? 7.332 7.069 -9.769 1.00 86.88 83 LEU A C 1
ATOM 631 O O . LEU A 1 83 ? 7.211 7.992 -8.961 1.00 86.88 83 LEU A O 1
ATOM 635 N N . MET A 1 84 ? 6.733 5.889 -9.617 1.00 83.25 84 MET A N 1
ATOM 636 C CA . MET A 1 84 ? 5.857 5.574 -8.499 1.00 83.25 84 MET A CA 1
ATOM 637 C C . MET A 1 84 ? 6.640 5.357 -7.196 1.00 83.25 84 MET A C 1
ATOM 639 O O . MET A 1 84 ? 6.417 6.075 -6.222 1.00 83.25 84 MET A O 1
ATOM 643 N N . TYR A 1 85 ? 7.570 4.401 -7.188 1.00 78.62 85 TYR A N 1
ATOM 644 C CA . TYR A 1 85 ? 8.189 3.878 -5.968 1.00 78.62 85 TYR A CA 1
ATOM 645 C C . TYR A 1 85 ? 9.370 4.713 -5.471 1.00 78.62 85 TYR A C 1
ATOM 647 O O . TYR A 1 85 ? 9.566 4.812 -4.264 1.00 78.62 85 TYR A O 1
ATOM 655 N N . PHE A 1 86 ? 10.128 5.351 -6.367 1.00 76.75 86 PHE A N 1
ATOM 656 C CA . PHE A 1 86 ? 11.294 6.155 -5.985 1.00 76.75 86 PHE A CA 1
ATOM 657 C C . PHE A 1 86 ? 11.008 7.655 -6.013 1.00 76.75 86 PHE A C 1
ATOM 659 O O . PHE A 1 86 ? 11.539 8.400 -5.194 1.00 76.75 86 PHE A O 1
ATOM 666 N N . TRP A 1 87 ? 10.163 8.129 -6.928 1.00 77.50 87 TRP A N 1
ATOM 667 C CA . TRP A 1 87 ? 9.994 9.570 -7.153 1.00 77.50 87 TRP A CA 1
ATOM 668 C C . TRP A 1 87 ? 8.656 10.144 -6.673 1.00 77.50 87 TRP A C 1
ATOM 670 O O . TRP A 1 87 ? 8.465 11.359 -6.746 1.00 77.50 87 TRP A O 1
ATOM 680 N N . ALA A 1 88 ? 7.737 9.315 -6.160 1.00 75.62 88 ALA A N 1
ATOM 681 C CA . ALA A 1 88 ? 6.422 9.744 -5.667 1.00 75.62 88 ALA A CA 1
ATOM 682 C C . ALA A 1 88 ? 5.630 10.598 -6.689 1.00 75.62 88 ALA A C 1
ATOM 684 O O . ALA A 1 88 ? 4.979 11.605 -6.351 1.00 75.62 88 ALA A O 1
ATOM 685 N N . ARG A 1 89 ? 5.693 10.195 -7.968 1.00 80.88 89 ARG A N 1
ATOM 686 C CA . ARG A 1 89 ? 5.017 10.809 -9.126 1.00 80.88 89 ARG A CA 1
ATOM 687 C C . ARG A 1 89 ? 3.944 9.873 -9.728 1.00 80.88 89 ARG A C 1
ATOM 689 O O . ARG A 1 89 ? 4.019 9.576 -10.922 1.00 80.88 89 ARG A O 1
ATOM 696 N N . PRO A 1 90 ? 2.910 9.456 -8.968 1.00 81.81 90 PRO A N 1
ATOM 697 C CA . PRO A 1 90 ? 1.928 8.468 -9.432 1.00 81.81 90 PRO A CA 1
ATOM 698 C C . PRO A 1 90 ? 1.172 8.905 -10.697 1.00 81.81 90 PRO A C 1
ATOM 700 O O . PRO A 1 90 ? 1.001 8.100 -11.598 1.00 81.81 90 PRO A O 1
ATOM 703 N N . PHE A 1 91 ? 0.818 10.187 -10.851 1.00 83.62 91 PHE A N 1
ATOM 704 C CA . PHE A 1 91 ? 0.145 10.674 -12.070 1.00 83.62 91 PHE A CA 1
ATOM 705 C C . PHE A 1 91 ? 0.997 10.553 -13.343 1.00 83.62 91 PHE A C 1
ATOM 707 O O . PHE A 1 91 ? 0.477 10.238 -14.410 1.00 83.62 91 PHE A O 1
ATOM 714 N N . HIS A 1 92 ? 2.311 10.777 -13.237 1.00 87.19 92 HIS A N 1
ATOM 715 C CA . HIS A 1 92 ? 3.218 10.620 -14.378 1.00 87.19 92 HIS A CA 1
ATOM 716 C C . HIS A 1 92 ? 3.394 9.137 -14.716 1.00 87.19 92 HIS A C 1
ATOM 718 O O . HIS A 1 92 ? 3.390 8.766 -15.887 1.00 87.19 92 HIS A O 1
ATOM 724 N N . ALA A 1 93 ? 3.496 8.289 -13.685 1.00 89.56 93 ALA A N 1
ATOM 725 C CA . ALA A 1 93 ? 3.521 6.842 -13.851 1.00 89.56 93 ALA A CA 1
ATOM 726 C C . ALA A 1 93 ? 2.232 6.341 -14.523 1.00 89.56 93 ALA A C 1
ATOM 728 O O . ALA A 1 93 ? 2.310 5.554 -15.462 1.00 89.56 93 ALA A O 1
ATOM 729 N N . LEU A 1 94 ? 1.062 6.852 -14.115 1.00 88.88 94 LEU A N 1
ATOM 730 C CA . LEU A 1 94 ? -0.229 6.467 -14.683 1.00 88.88 94 LEU A CA 1
ATOM 731 C C . LEU A 1 94 ? -0.304 6.786 -16.174 1.00 88.88 94 LEU A C 1
ATOM 733 O O . LEU A 1 94 ? -0.661 5.917 -16.962 1.00 88.88 94 LEU A O 1
ATOM 737 N N . GLY A 1 95 ? 0.079 8.005 -16.568 1.00 89.00 95 GLY A N 1
ATOM 738 C CA . GLY A 1 95 ? 0.091 8.398 -17.978 1.00 89.00 95 GLY A CA 1
ATOM 739 C C . GLY A 1 95 ? 0.981 7.486 -18.827 1.00 89.00 95 GLY A C 1
ATOM 740 O O . GLY A 1 95 ? 0.597 7.094 -19.930 1.00 89.00 95 GLY A O 1
ATOM 741 N N . LEU A 1 96 ? 2.137 7.077 -18.289 1.00 91.38 96 LEU A N 1
ATOM 742 C CA . LEU A 1 96 ? 3.025 6.129 -18.957 1.00 91.38 96 LEU A CA 1
ATOM 743 C C . LEU A 1 96 ? 2.377 4.746 -19.098 1.00 91.38 96 LEU A C 1
ATOM 745 O O . LEU A 1 96 ? 2.344 4.195 -20.194 1.00 91.38 96 LEU A O 1
ATOM 749 N N . VAL A 1 97 ? 1.816 4.211 -18.015 1.00 91.31 97 VAL A N 1
ATOM 750 C CA . VAL A 1 97 ? 1.178 2.886 -17.975 1.00 91.31 97 VAL A CA 1
ATOM 751 C C . VAL A 1 97 ? -0.044 2.817 -18.890 1.00 91.31 97 VAL A C 1
ATOM 753 O O . VAL A 1 97 ? -0.186 1.868 -19.659 1.00 91.31 97 VAL A O 1
ATOM 756 N N . GLN A 1 98 ? -0.886 3.850 -18.895 1.00 90.00 98 GLN A N 1
ATOM 757 C CA . GLN A 1 98 ? -2.045 3.937 -19.787 1.00 90.00 98 GLN A CA 1
ATOM 758 C C . GLN A 1 98 ? -1.629 4.011 -21.261 1.00 90.00 98 GLN A C 1
ATOM 760 O O . GLN A 1 98 ? -2.272 3.404 -22.115 1.00 90.00 98 GLN A O 1
ATOM 765 N N . SER A 1 99 ? -0.517 4.688 -21.573 1.00 89.94 99 SER A N 1
ATOM 766 C CA . SER A 1 99 ? 0.010 4.735 -22.945 1.00 89.94 99 SER A CA 1
ATOM 767 C C . SER A 1 99 ? 0.532 3.381 -23.451 1.00 89.94 99 SER A C 1
ATOM 769 O O . SER A 1 99 ? 0.629 3.177 -24.663 1.00 89.94 99 SER A O 1
ATOM 771 N N . LEU A 1 100 ? 0.850 2.449 -22.542 1.00 90.50 100 LEU A N 1
ATOM 772 C CA . LEU A 1 100 ? 1.361 1.118 -22.877 1.00 90.50 100 LEU A CA 1
ATOM 773 C C . LEU A 1 100 ? 0.271 0.086 -23.158 1.00 90.50 100 LEU A C 1
ATOM 775 O O . LEU A 1 100 ? 0.559 -0.869 -23.874 1.00 90.50 100 LEU A O 1
ATOM 779 N N . ASP A 1 101 ? -0.957 0.261 -22.659 1.00 87.44 101 ASP A N 1
ATOM 780 C CA . ASP A 1 101 ? -2.055 -0.698 -22.872 1.00 87.44 101 ASP A CA 1
ATOM 781 C C . ASP A 1 101 ? -2.231 -1.098 -24.358 1.00 87.44 101 ASP A C 1
ATOM 783 O O . ASP A 1 101 ? -2.168 -2.293 -24.670 1.00 87.44 101 ASP A O 1
ATOM 787 N N . PRO A 1 102 ? -2.350 -0.163 -25.328 1.00 88.19 102 PRO A N 1
ATOM 788 C CA . PRO A 1 102 ? -2.484 -0.546 -26.736 1.00 88.19 102 PRO A CA 1
ATOM 789 C C . PRO A 1 102 ? -1.238 -1.252 -27.295 1.00 88.19 102 PRO A C 1
ATOM 791 O O . PRO A 1 102 ? -1.363 -2.111 -28.172 1.00 88.19 102 PRO A O 1
ATOM 794 N N . VAL A 1 103 ? -0.045 -0.921 -26.791 1.00 89.50 103 VAL A N 1
ATOM 795 C CA . VAL A 1 103 ? 1.228 -1.520 -27.227 1.00 89.50 103 VAL A CA 1
ATOM 796 C C . VAL A 1 103 ? 1.313 -2.968 -26.753 1.00 89.50 103 VAL A C 1
ATOM 798 O O . VAL A 1 103 ? 1.546 -3.861 -27.561 1.00 89.50 103 VAL A O 1
ATOM 801 N N . ILE A 1 104 ? 1.025 -3.221 -25.473 1.00 88.81 104 ILE A N 1
ATOM 802 C CA . ILE A 1 104 ? 1.028 -4.565 -24.878 1.00 88.81 104 ILE A CA 1
ATOM 803 C C . ILE A 1 104 ? -0.016 -5.458 -25.552 1.00 88.81 104 ILE A C 1
ATOM 805 O O . ILE A 1 104 ? 0.276 -6.609 -25.873 1.00 88.81 104 ILE A O 1
ATOM 809 N N . ARG A 1 105 ? -1.216 -4.933 -25.834 1.00 84.88 105 ARG A N 1
ATOM 810 C CA . ARG A 1 105 ? -2.248 -5.681 -26.570 1.00 84.88 105 ARG A CA 1
ATOM 811 C C . ARG A 1 105 ? -1.785 -6.060 -27.966 1.00 84.88 105 ARG A C 1
ATOM 813 O O . ARG A 1 105 ? -1.935 -7.209 -28.363 1.00 84.88 105 ARG A O 1
ATOM 820 N N . THR A 1 106 ? -1.216 -5.108 -28.702 1.00 87.31 106 THR A N 1
ATOM 821 C CA . THR A 1 106 ? -0.725 -5.352 -30.063 1.00 87.31 106 THR A CA 1
ATOM 822 C C . THR A 1 106 ? 0.410 -6.373 -30.058 1.00 87.31 106 THR A C 1
ATOM 824 O O . THR A 1 106 ? 0.415 -7.282 -30.884 1.00 87.31 106 THR A O 1
ATOM 827 N N . PHE A 1 107 ? 1.330 -6.264 -29.099 1.00 87.25 107 PHE A N 1
ATOM 828 C CA . PHE A 1 107 ? 2.417 -7.214 -28.888 1.00 87.25 107 PHE A CA 1
ATOM 829 C C . PHE A 1 107 ? 1.886 -8.624 -28.602 1.00 87.25 107 PHE A C 1
ATOM 831 O O . PHE A 1 107 ? 2.244 -9.573 -29.294 1.00 87.25 107 PHE A O 1
ATOM 838 N N . SER A 1 108 ? 0.955 -8.754 -27.653 1.00 83.31 108 SER A N 1
ATOM 839 C CA . SER A 1 108 ? 0.331 -10.034 -27.305 1.00 83.31 108 SER A CA 1
ATOM 840 C C . SER A 1 108 ? -0.459 -10.635 -28.474 1.00 83.31 108 SER A C 1
ATOM 842 O O . SER A 1 108 ? -0.363 -11.827 -28.731 1.00 83.31 108 SER A O 1
ATOM 844 N N . MET A 1 109 ? -1.193 -9.828 -29.246 1.00 82.94 109 MET A N 1
ATOM 845 C CA . MET A 1 109 ? -1.908 -10.317 -30.433 1.00 82.94 109 MET A CA 1
ATOM 846 C C . MET A 1 109 ? -0.962 -10.817 -31.532 1.00 82.94 109 MET A C 1
ATOM 848 O O . MET A 1 109 ? -1.293 -11.779 -32.220 1.00 82.94 109 MET A O 1
ATOM 852 N N . ARG A 1 110 ? 0.195 -10.167 -31.717 1.00 83.69 110 ARG A N 1
ATOM 853 C CA . ARG A 1 110 ? 1.184 -10.533 -32.746 1.00 83.69 110 ARG A CA 1
ATOM 854 C C . ARG A 1 110 ? 1.965 -11.790 -32.387 1.00 83.69 110 ARG A C 1
ATOM 856 O O . ARG A 1 110 ? 2.201 -12.617 -33.261 1.00 83.69 110 ARG A O 1
ATOM 863 N N . ASN A 1 111 ? 2.330 -11.919 -31.119 1.00 77.81 111 ASN A N 1
ATOM 864 C CA . ASN A 1 111 ? 3.181 -13.001 -30.634 1.00 77.81 111 ASN A CA 1
ATOM 865 C C . ASN A 1 111 ? 2.376 -14.193 -30.083 1.00 77.81 111 ASN A C 1
ATOM 867 O O . ASN A 1 111 ? 2.938 -15.231 -29.748 1.00 77.81 111 ASN A O 1
ATOM 871 N N . GLY A 1 112 ? 1.044 -14.084 -30.043 1.00 65.81 112 GLY A N 1
ATOM 872 C CA . GLY A 1 112 ? 0.155 -15.104 -29.496 1.00 65.81 112 GLY A CA 1
ATOM 873 C C . GLY A 1 112 ? 0.180 -15.140 -27.966 1.00 65.81 112 GLY A C 1
ATOM 874 O O . GLY A 1 112 ? 0.581 -14.185 -27.298 1.00 65.81 112 GLY A O 1
ATOM 875 N N . ASP A 1 113 ? -0.250 -16.266 -27.391 1.00 62.97 113 ASP A N 1
ATOM 876 C CA . ASP A 1 113 ? -0.168 -16.513 -25.947 1.00 62.97 113 ASP A CA 1
ATOM 877 C C . ASP A 1 113 ? 1.272 -16.910 -25.564 1.00 62.97 113 ASP A C 1
ATOM 879 O O . ASP A 1 113 ? 1.552 -18.000 -25.061 1.00 62.97 113 ASP A O 1
ATOM 883 N N . GLU A 1 114 ? 2.224 -16.037 -25.881 1.00 72.81 114 GLU A N 1
ATOM 884 C CA . GLU A 1 114 ? 3.629 -16.191 -25.533 1.00 72.81 114 GLU A CA 1
ATOM 885 C C . GLU A 1 114 ? 3.874 -15.681 -24.106 1.00 72.81 114 GLU A C 1
ATOM 887 O O . GLU A 1 114 ? 3.283 -14.695 -23.654 1.00 72.81 114 GLU A O 1
ATOM 892 N N . PHE A 1 115 ? 4.780 -16.351 -23.392 1.00 79.31 115 PHE A N 1
ATOM 893 C CA . PHE A 1 115 ? 5.131 -16.063 -21.999 1.00 79.31 115 PHE A CA 1
ATOM 894 C C . PHE A 1 115 ? 5.383 -14.567 -21.723 1.00 79.31 115 PHE A C 1
ATOM 896 O O . PHE A 1 115 ? 4.904 -14.032 -20.722 1.00 79.31 115 PHE A O 1
ATOM 903 N N . LEU A 1 116 ? 6.091 -13.873 -22.624 1.00 81.94 116 LEU A N 1
ATOM 904 C CA . LEU A 1 116 ? 6.427 -12.453 -22.468 1.00 81.94 116 LEU A CA 1
ATOM 905 C C . LEU A 1 116 ? 5.198 -11.541 -22.535 1.00 81.94 116 LEU A C 1
ATOM 907 O O . LEU A 1 116 ? 5.080 -10.624 -21.724 1.00 81.94 116 LEU A O 1
ATOM 911 N N . GLY A 1 117 ? 4.256 -11.815 -23.442 1.00 80.75 117 GLY A N 1
ATOM 912 C CA . GLY A 1 117 ? 3.007 -11.057 -23.540 1.00 80.75 117 GLY A CA 1
ATOM 913 C C . GLY A 1 117 ? 2.194 -11.140 -22.246 1.00 80.75 117 GLY A C 1
ATOM 914 O O . GLY A 1 117 ? 1.772 -10.110 -21.714 1.00 80.75 117 GLY A O 1
ATOM 915 N N . ARG A 1 118 ? 2.059 -12.352 -21.680 1.00 79.75 118 ARG A N 1
ATOM 916 C CA . ARG A 1 118 ? 1.398 -12.566 -20.378 1.00 79.75 118 ARG A CA 1
ATOM 917 C C . ARG A 1 118 ? 2.124 -11.857 -19.240 1.00 79.75 118 ARG A C 1
ATOM 919 O O . ARG A 1 118 ? 1.479 -11.210 -18.414 1.00 79.75 118 ARG A O 1
ATOM 926 N N . LEU A 1 119 ? 3.452 -11.956 -19.197 1.00 83.69 119 LEU A N 1
ATOM 927 C CA . LEU A 1 119 ? 4.266 -11.307 -18.172 1.00 83.69 119 LEU A CA 1
ATOM 928 C C . LEU A 1 119 ? 4.096 -9.783 -18.205 1.00 83.69 119 LEU A C 1
ATOM 930 O O . LEU A 1 119 ? 3.841 -9.180 -17.164 1.00 83.69 119 LEU A O 1
ATOM 934 N N . TYR A 1 120 ? 4.177 -9.160 -19.382 1.00 87.50 120 TYR A N 1
ATOM 935 C CA . TYR A 1 120 ? 4.005 -7.713 -19.518 1.00 87.50 120 TYR A CA 1
ATOM 936 C C . TYR A 1 120 ? 2.608 -7.252 -19.127 1.00 87.50 120 TYR A C 1
ATOM 938 O O . TYR A 1 120 ? 2.485 -6.249 -18.429 1.00 87.50 120 TYR A O 1
ATOM 946 N N . TYR A 1 121 ? 1.570 -7.997 -19.506 1.00 85.50 121 TYR A N 1
ATOM 947 C CA . TYR A 1 121 ? 0.201 -7.678 -19.113 1.00 85.50 121 TYR A CA 1
ATOM 948 C C . TYR A 1 121 ? 0.004 -7.754 -17.592 1.00 85.50 121 TYR A C 1
ATOM 950 O O . TYR A 1 121 ? -0.601 -6.873 -16.987 1.00 85.50 121 TYR A O 1
ATOM 958 N N . ARG A 1 122 ? 0.564 -8.782 -16.943 1.00 84.25 122 ARG A N 1
ATOM 959 C CA . ARG A 1 122 ? 0.504 -8.948 -15.482 1.00 84.25 122 ARG A CA 1
ATOM 960 C C . ARG A 1 122 ? 1.280 -7.859 -14.739 1.00 84.25 122 ARG A C 1
ATOM 962 O O . ARG A 1 122 ? 0.784 -7.335 -13.746 1.00 84.25 122 ARG A O 1
ATOM 969 N N . LEU A 1 123 ? 2.473 -7.498 -15.216 1.00 86.94 123 LEU A N 1
ATOM 970 C CA . LEU A 1 123 ? 3.263 -6.402 -14.643 1.00 86.94 123 LEU A CA 1
ATOM 971 C C . LEU A 1 123 ? 2.566 -5.052 -14.823 1.00 86.94 123 LEU A C 1
ATOM 973 O O . LEU A 1 123 ? 2.508 -4.271 -13.876 1.00 86.94 123 LEU A O 1
ATOM 977 N N . HIS A 1 124 ? 2.005 -4.805 -16.010 1.00 89.38 124 HIS A N 1
ATOM 978 C CA . HIS A 1 124 ? 1.170 -3.637 -16.284 1.00 89.38 124 HIS A CA 1
ATOM 979 C C . HIS A 1 124 ? 0.006 -3.557 -15.297 1.00 89.38 124 HIS A C 1
ATOM 981 O O . HIS A 1 124 ? -0.125 -2.537 -14.631 1.00 89.38 124 HIS A O 1
ATOM 987 N N . TYR A 1 125 ? -0.744 -4.647 -15.106 1.00 84.81 125 TYR A N 1
ATOM 988 C CA . TYR A 1 125 ? -1.856 -4.695 -14.156 1.00 84.81 125 TYR A CA 1
ATOM 989 C C . TYR A 1 125 ? -1.433 -4.379 -12.721 1.00 84.81 125 TYR A C 1
ATOM 991 O O . TYR A 1 125 ? -2.097 -3.589 -12.054 1.00 84.81 125 TYR A O 1
ATOM 999 N N . ILE A 1 126 ? -0.344 -4.985 -12.233 1.00 85.12 126 ILE A N 1
ATOM 1000 C CA . ILE A 1 126 ? 0.145 -4.740 -10.868 1.00 85.12 126 ILE A CA 1
ATOM 1001 C C . ILE A 1 126 ? 0.482 -3.262 -10.695 1.00 85.12 126 ILE A C 1
ATOM 1003 O O . ILE A 1 126 ? -0.018 -2.638 -9.764 1.00 85.12 126 ILE A O 1
ATOM 1007 N N . ILE A 1 127 ? 1.281 -2.702 -11.610 1.00 87.38 127 ILE A N 1
ATOM 1008 C CA . ILE A 1 127 ? 1.718 -1.305 -11.534 1.00 87.38 127 ILE A CA 1
ATOM 1009 C C . ILE A 1 127 ? 0.518 -0.362 -11.676 1.00 87.38 127 ILE A C 1
ATOM 1011 O O . ILE A 1 127 ? 0.398 0.583 -10.906 1.00 87.38 127 ILE A O 1
ATOM 1015 N N . GLU A 1 128 ? -0.386 -0.608 -12.626 1.00 87.00 128 GLU A N 1
ATOM 1016 C CA . GLU A 1 128 ? -1.587 0.205 -12.823 1.00 87.00 128 GLU A CA 1
ATOM 1017 C C . GLU A 1 128 ? -2.454 0.220 -11.564 1.00 87.00 128 GLU A C 1
ATOM 1019 O O . GLU A 1 128 ? -2.845 1.287 -11.095 1.00 87.00 128 GLU A O 1
ATOM 1024 N N . CYS A 1 129 ? -2.723 -0.950 -10.988 1.00 82.81 129 CYS A N 1
ATOM 1025 C CA . CYS A 1 129 ? -3.535 -1.046 -9.786 1.00 82.81 129 CYS A CA 1
ATOM 1026 C C . CYS A 1 129 ? -2.858 -0.364 -8.597 1.00 82.81 129 CYS A C 1
ATOM 1028 O O . CYS A 1 129 ? -3.517 0.381 -7.871 1.00 82.81 129 CYS A O 1
ATOM 1030 N N . ASP A 1 130 ? -1.556 -0.595 -8.413 1.00 82.06 130 ASP A N 1
ATOM 1031 C CA . ASP A 1 130 ? -0.779 0.072 -7.375 1.00 82.06 130 ASP A CA 1
ATOM 1032 C C . ASP A 1 130 ? -0.898 1.592 -7.543 1.00 82.06 130 ASP A C 1
ATOM 1034 O O . ASP A 1 130 ? -1.285 2.245 -6.586 1.00 82.06 130 ASP A O 1
ATOM 1038 N N . ILE A 1 131 ? -0.734 2.155 -8.746 1.00 81.62 131 ILE A N 1
ATOM 1039 C CA . ILE A 1 131 ? -0.911 3.598 -8.995 1.00 81.62 131 ILE A CA 1
ATOM 1040 C C . ILE A 1 131 ? -2.340 4.078 -8.716 1.00 81.62 131 ILE A C 1
ATOM 1042 O O . ILE A 1 131 ? -2.525 5.145 -8.129 1.00 81.62 131 ILE A O 1
ATOM 1046 N N . LEU A 1 132 ? -3.351 3.327 -9.152 1.00 80.50 132 LEU A N 1
ATOM 1047 C CA . LEU A 1 132 ? -4.752 3.735 -9.055 1.00 80.50 132 LEU A CA 1
ATOM 1048 C C . LEU A 1 132 ? -5.270 3.745 -7.617 1.00 80.50 132 LEU A C 1
ATOM 1050 O O . LEU A 1 132 ? -6.035 4.643 -7.275 1.00 80.50 132 LEU A O 1
ATOM 1054 N N . THR A 1 133 ? -4.780 2.857 -6.747 1.00 73.44 133 THR A N 1
ATOM 1055 C CA . THR A 1 133 ? -5.043 2.964 -5.301 1.00 73.44 133 THR A CA 1
ATOM 1056 C C . THR A 1 133 ? -4.564 4.289 -4.719 1.00 73.44 133 THR A C 1
ATOM 1058 O O . THR A 1 133 ? -5.199 4.812 -3.810 1.00 73.44 133 THR A O 1
ATOM 1061 N N . GLU A 1 134 ? -3.497 4.873 -5.262 1.00 69.62 134 GLU A N 1
ATOM 1062 C CA . GLU A 1 134 ? -2.929 6.121 -4.740 1.00 69.62 134 GLU A CA 1
ATOM 1063 C C . GLU A 1 134 ? -3.667 7.373 -5.218 1.00 69.62 134 GLU A C 1
ATOM 1065 O O . GLU A 1 134 ? -3.582 8.419 -4.573 1.00 69.62 134 GLU A O 1
ATOM 1070 N N . VAL A 1 135 ? -4.319 7.306 -6.382 1.00 69.12 135 VAL A N 1
ATOM 1071 C CA . VAL A 1 135 ? -4.998 8.455 -7.008 1.00 69.12 135 VAL A CA 1
ATOM 1072 C C . VAL A 1 135 ? -6.521 8.356 -6.939 1.00 69.12 135 VAL A C 1
ATOM 1074 O O . VAL A 1 135 ? -7.201 9.113 -7.626 1.00 69.12 135 VAL A O 1
ATOM 1077 N N . ASP A 1 136 ? -7.034 7.439 -6.113 1.00 58.59 136 ASP A N 1
ATOM 1078 C CA . ASP A 1 136 ? -8.464 7.136 -5.959 1.00 58.59 136 ASP A CA 1
ATOM 1079 C C . ASP A 1 136 ? -9.136 6.773 -7.298 1.00 58.59 136 ASP A C 1
ATOM 1081 O O . ASP A 1 136 ? -10.238 7.201 -7.642 1.00 58.59 136 ASP A O 1
ATOM 1085 N N . GLY A 1 137 ? -8.401 6.016 -8.115 1.00 56.78 137 GLY A N 1
ATOM 1086 C CA . GLY A 1 137 ? -8.842 5.532 -9.412 1.00 56.78 137 GLY A CA 1
ATOM 1087 C C . GLY A 1 137 ? -9.312 4.081 -9.348 1.00 56.78 137 GLY A C 1
ATOM 1088 O O . GLY A 1 137 ? -8.791 3.265 -8.590 1.00 56.78 137 GLY A O 1
ATOM 1089 N N . ILE A 1 138 ? -10.283 3.734 -10.191 1.00 56.34 138 ILE A N 1
ATOM 1090 C CA . ILE A 1 138 ? -10.716 2.346 -10.385 1.00 56.34 138 ILE A CA 1
ATOM 1091 C C . ILE A 1 138 ? -9.879 1.750 -11.531 1.00 56.34 138 ILE A C 1
ATOM 1093 O O . ILE A 1 138 ? -9.788 2.390 -12.585 1.00 56.34 138 ILE A O 1
ATOM 1097 N N . PRO A 1 139 ? -9.259 0.562 -11.359 1.00 56.50 139 PRO A N 1
ATOM 1098 C CA . PRO A 1 139 ? -8.610 -0.168 -12.449 1.00 56.50 139 PRO A CA 1
ATOM 1099 C C . PRO A 1 139 ? -9.529 -0.302 -13.653 1.00 56.50 139 PRO A C 1
ATOM 1101 O O . PRO A 1 139 ? -10.741 -0.431 -13.495 1.00 56.50 139 PRO A O 1
ATOM 1104 N N . SER A 1 140 ? -8.972 -0.296 -14.864 1.00 53.28 140 SER A N 1
ATOM 1105 C CA . SER A 1 140 ? -9.808 -0.517 -16.041 1.00 53.28 140 SER A CA 1
ATOM 1106 C C . SER A 1 140 ? -10.508 -1.885 -15.920 1.00 53.28 140 SER A C 1
ATOM 1108 O O . SER A 1 140 ? -9.849 -2.892 -15.656 1.00 53.28 140 SER A O 1
ATOM 1110 N N . ASP A 1 141 ? -11.834 -1.944 -16.124 1.00 53.00 141 ASP A N 1
ATOM 1111 C CA . ASP A 1 141 ? -12.649 -3.179 -16.009 1.00 53.00 141 ASP A CA 1
ATOM 1112 C C . ASP A 1 141 ? -12.087 -4.362 -16.827 1.00 53.00 141 ASP A C 1
ATOM 1114 O O . ASP A 1 141 ? -12.377 -5.531 -16.581 1.00 53.00 141 ASP A O 1
ATOM 1118 N N . LYS A 1 142 ? -11.251 -4.051 -17.819 1.00 50.00 142 LYS A N 1
ATOM 1119 C CA . LYS A 1 142 ? -10.714 -4.962 -18.827 1.00 50.00 142 LYS A CA 1
ATOM 1120 C C . LYS A 1 142 ? -9.532 -5.794 -18.328 1.00 50.00 142 LYS A C 1
ATOM 1122 O O . LYS A 1 142 ? -9.164 -6.749 -19.005 1.00 50.00 142 LYS A O 1
ATOM 1127 N N . THR A 1 143 ? -8.953 -5.469 -17.170 1.00 46.97 143 THR A N 1
ATOM 1128 C CA . THR A 1 143 ? -7.758 -6.152 -16.649 1.00 46.97 143 THR A CA 1
ATOM 1129 C C . THR A 1 143 ? -8.087 -7.379 -15.779 1.00 46.97 143 THR A C 1
ATOM 1131 O O . THR A 1 143 ? -7.239 -8.246 -15.567 1.00 46.97 143 THR A O 1
ATOM 1134 N N . PHE A 1 144 ? -9.346 -7.524 -15.345 1.00 43.66 144 PHE A N 1
ATOM 1135 C CA . PHE A 1 144 ? -9.817 -8.642 -14.514 1.00 43.66 144 PHE A CA 1
ATOM 1136 C C . PHE A 1 144 ? -10.005 -9.960 -15.298 1.00 43.66 144 PHE A C 1
ATOM 1138 O O . PHE A 1 144 ? -9.832 -11.046 -14.741 1.00 43.66 144 PHE A O 1
ATOM 1145 N N . GLU A 1 145 ? -10.296 -9.894 -16.605 1.00 47.75 145 GLU A N 1
ATOM 1146 C CA . GLU A 1 145 ? -10.517 -11.078 -17.459 1.00 47.75 145 GLU A CA 1
ATOM 1147 C C . GLU A 1 145 ? -9.267 -11.961 -17.639 1.00 47.75 145 GLU A C 1
ATOM 1149 O O . GLU A 1 145 ? -9.394 -13.142 -17.959 1.00 47.75 145 GLU A O 1
ATOM 1154 N N . VAL A 1 146 ? -8.061 -11.431 -17.408 1.00 47.66 146 VAL A N 1
ATOM 1155 C CA . VAL A 1 146 ? -6.801 -12.161 -17.653 1.00 47.66 146 VAL A CA 1
ATOM 1156 C C . VAL A 1 146 ? -6.342 -12.976 -16.439 1.00 47.66 146 VAL A C 1
ATOM 1158 O O . VAL A 1 146 ? -5.717 -14.021 -16.607 1.00 47.66 146 VAL A O 1
ATOM 1161 N N . LEU A 1 147 ? -6.722 -12.586 -15.216 1.00 48.38 147 LEU A N 1
ATOM 1162 C CA . LEU A 1 147 ? -6.399 -13.339 -13.992 1.00 48.38 147 LEU A CA 1
ATOM 1163 C C . LEU A 1 147 ? -7.099 -14.703 -13.918 1.00 48.38 147 LEU A C 1
ATOM 1165 O O . LEU A 1 147 ? -6.624 -15.610 -13.244 1.00 48.38 147 LEU A O 1
ATOM 1169 N N . THR A 1 148 ? -8.234 -14.854 -14.600 1.00 45.22 148 THR A N 1
ATOM 1170 C CA . THR A 1 148 ? -9.076 -16.057 -14.510 1.00 45.22 148 THR A CA 1
ATOM 1171 C C . THR A 1 148 ? -8.709 -17.146 -15.519 1.00 45.22 148 THR A C 1
ATOM 1173 O O . THR A 1 148 ? -9.233 -18.253 -15.418 1.00 45.22 148 THR A O 1
ATOM 1176 N N . LYS A 1 149 ? -7.818 -16.871 -16.486 1.00 43.16 149 LYS A N 1
ATOM 1177 C CA . LYS A 1 149 ? -7.607 -17.760 -17.644 1.00 43.16 149 LYS A CA 1
ATOM 1178 C C . LYS A 1 149 ? -6.353 -18.634 -17.631 1.00 43.16 149 LYS A C 1
ATOM 1180 O O . LYS A 1 149 ? -6.234 -19.471 -18.517 1.00 43.16 149 LYS A O 1
ATOM 1185 N N . THR A 1 150 ? -5.434 -18.515 -16.675 1.00 45.94 150 THR A N 1
ATOM 1186 C CA . THR A 1 150 ? -4.121 -19.181 -16.820 1.00 45.94 150 THR A CA 1
ATOM 1187 C C . THR A 1 150 ? -3.621 -19.824 -15.528 1.00 45.94 150 THR A C 1
ATOM 1189 O O . THR A 1 150 ? -2.918 -19.182 -14.750 1.00 45.94 150 THR A O 1
ATOM 1192 N N . ASN A 1 151 ? -3.943 -21.111 -15.347 1.00 43.84 151 ASN A N 1
ATOM 1193 C CA . ASN A 1 151 ? -3.238 -22.047 -14.459 1.00 43.84 151 ASN A CA 1
ATOM 1194 C C . ASN A 1 151 ? -1.858 -22.388 -15.061 1.00 43.84 151 ASN A C 1
ATOM 1196 O O . ASN A 1 151 ? -1.627 -23.514 -15.492 1.00 43.84 151 ASN A O 1
ATOM 1200 N N . ASP A 1 152 ? -0.963 -21.406 -15.170 1.00 46.56 152 ASP A N 1
ATOM 1201 C CA . ASP A 1 152 ? 0.388 -21.634 -15.698 1.00 46.56 152 ASP A CA 1
ATOM 1202 C C . ASP A 1 152 ? 1.334 -22.021 -14.549 1.00 46.56 152 ASP A C 1
ATOM 1204 O O . ASP A 1 152 ? 1.774 -21.175 -13.770 1.00 46.56 152 ASP A O 1
ATOM 1208 N N . GLU A 1 153 ? 1.665 -23.312 -14.453 1.00 48.97 153 GLU A N 1
ATOM 1209 C CA . GLU A 1 153 ? 2.583 -23.891 -13.454 1.00 48.97 153 GLU A CA 1
ATOM 1210 C C . GLU A 1 153 ? 4.044 -23.408 -13.606 1.00 48.97 153 GLU A C 1
ATOM 1212 O O . GLU A 1 153 ? 4.886 -23.679 -12.750 1.00 48.97 153 GLU A O 1
ATOM 1217 N N . SER A 1 154 ? 4.373 -22.681 -14.683 1.00 45.19 154 SER A N 1
ATOM 1218 C CA . SER A 1 154 ? 5.748 -22.281 -15.015 1.00 45.19 154 SER A CA 1
ATOM 1219 C C . SER A 1 154 ? 6.193 -20.942 -14.412 1.00 45.19 154 SER A C 1
ATOM 1221 O O . SER A 1 154 ? 7.332 -20.525 -14.640 1.00 45.19 154 SER A O 1
ATOM 1223 N N . MET A 1 155 ? 5.328 -20.240 -13.670 1.00 52.97 155 MET A N 1
ATOM 1224 C CA . MET A 1 155 ? 5.650 -18.942 -13.070 1.00 52.97 155 MET A CA 1
ATOM 1225 C C . MET A 1 155 ? 5.868 -19.011 -11.559 1.00 52.97 155 MET A C 1
ATOM 1227 O O . MET A 1 155 ? 5.118 -19.636 -10.820 1.00 52.97 155 MET A O 1
ATOM 1231 N N . SER A 1 156 ? 6.921 -18.324 -11.099 1.00 63.75 156 SER A N 1
ATOM 1232 C CA . SER A 1 156 ? 7.267 -18.134 -9.686 1.00 63.75 156 SER A CA 1
ATOM 1233 C C . SER A 1 156 ? 6.024 -17.787 -8.861 1.00 63.75 156 SER A C 1
ATOM 1235 O O . SER A 1 156 ? 5.421 -16.736 -9.086 1.00 63.75 156 SER A O 1
ATOM 1237 N N . GLY A 1 157 ? 5.690 -18.619 -7.865 1.00 75.75 157 GLY A N 1
ATOM 1238 C CA . GLY A 1 157 ? 4.533 -18.423 -6.973 1.00 75.75 157 GLY A CA 1
ATOM 1239 C C . GLY A 1 157 ? 4.489 -17.060 -6.266 1.00 75.75 157 GLY A C 1
ATOM 1240 O O . GLY A 1 157 ? 3.452 -16.659 -5.744 1.00 75.75 157 GLY A O 1
ATOM 1241 N N . PHE A 1 158 ? 5.587 -16.304 -6.307 1.00 82.25 158 PHE A N 1
ATOM 1242 C CA . PHE A 1 158 ? 5.643 -14.904 -5.906 1.00 82.25 158 PHE A CA 1
ATOM 1243 C C . PHE A 1 158 ? 4.742 -13.989 -6.759 1.00 82.25 158 PHE A C 1
ATOM 1245 O O . PHE A 1 158 ? 3.960 -13.230 -6.195 1.00 82.25 158 PHE A O 1
ATOM 1252 N N . LEU A 1 159 ? 4.802 -14.072 -8.096 1.00 82.19 159 LEU A N 1
ATOM 1253 C CA . LEU A 1 159 ? 4.003 -13.202 -8.973 1.00 82.19 159 LEU A CA 1
ATOM 1254 C C . LEU A 1 159 ? 2.506 -13.514 -8.849 1.00 82.19 159 LEU A C 1
ATOM 1256 O O . LEU A 1 159 ? 1.695 -12.599 -8.754 1.00 82.19 159 LEU A O 1
ATOM 1260 N N . GLU A 1 160 ? 2.147 -14.795 -8.770 1.00 83.94 160 GLU A N 1
ATOM 1261 C CA . GLU A 1 160 ? 0.759 -15.219 -8.543 1.00 83.94 160 GLU A CA 1
ATOM 1262 C C . GLU A 1 160 ? 0.218 -14.721 -7.202 1.00 83.94 160 GLU A C 1
ATOM 1264 O O . GLU A 1 160 ? -0.898 -14.211 -7.122 1.00 83.94 160 GLU A O 1
ATOM 1269 N N . SER A 1 161 ? 1.038 -14.783 -6.150 1.00 88.25 161 SER A N 1
ATOM 1270 C CA . SER A 1 161 ? 0.674 -14.242 -4.838 1.00 88.25 161 SER A CA 1
ATOM 1271 C C . SER A 1 161 ? 0.408 -12.735 -4.897 1.00 88.25 161 SER A C 1
ATOM 1273 O O . SER A 1 161 ? -0.576 -12.266 -4.327 1.00 88.25 161 SER A O 1
ATOM 1275 N N . HIS A 1 162 ? 1.234 -11.975 -5.625 1.00 86.75 162 HIS A N 1
ATOM 1276 C CA . HIS A 1 162 ? 0.998 -10.547 -5.862 1.00 86.75 162 HIS A CA 1
ATOM 1277 C C . HIS A 1 162 ? -0.319 -10.289 -6.580 1.00 86.75 162 HIS A C 1
ATOM 1279 O O . HIS A 1 162 ? -1.109 -9.463 -6.130 1.00 86.75 162 HIS A O 1
ATOM 1285 N N . LEU A 1 163 ? -0.544 -10.978 -7.698 1.00 85.50 163 LEU A N 1
ATOM 1286 C CA . LEU A 1 163 ? -1.729 -10.789 -8.528 1.00 85.50 163 LEU A CA 1
ATOM 1287 C C . LEU A 1 163 ? -3.005 -11.101 -7.751 1.00 85.50 163 LEU A C 1
ATOM 1289 O O . LEU A 1 163 ? -3.962 -10.326 -7.804 1.00 85.50 163 LEU A O 1
ATOM 1293 N N . TRP A 1 164 ? -2.996 -12.197 -6.990 1.00 90.19 164 TRP A N 1
ATOM 1294 C CA . TRP A 1 164 ? -4.124 -12.589 -6.160 1.00 90.19 164 TRP A CA 1
ATOM 1295 C C . TRP A 1 164 ? -4.414 -11.543 -5.082 1.00 90.19 164 TRP A C 1
ATOM 1297 O O . TRP A 1 164 ? -5.540 -11.058 -4.995 1.00 90.19 164 TRP A O 1
ATOM 1307 N N . LEU A 1 165 ? -3.399 -11.129 -4.311 1.00 91.56 165 LEU A N 1
ATOM 1308 C CA . LEU A 1 165 ? -3.562 -10.126 -3.252 1.00 91.56 165 LEU A CA 1
ATOM 1309 C C . LEU A 1 165 ? -4.008 -8.774 -3.812 1.00 91.56 165 LEU A C 1
ATOM 1311 O O . LEU A 1 165 ? -4.886 -8.131 -3.248 1.00 91.56 165 LEU A O 1
ATOM 1315 N N . ARG A 1 166 ? -3.462 -8.363 -4.958 1.00 87.69 166 ARG A N 1
ATOM 1316 C CA . ARG A 1 166 ? -3.846 -7.129 -5.651 1.00 87.69 166 ARG A CA 1
ATOM 1317 C C . ARG A 1 166 ? -5.296 -7.178 -6.130 1.00 87.69 166 ARG A C 1
ATOM 1319 O O . ARG A 1 166 ? -6.039 -6.218 -5.948 1.00 87.69 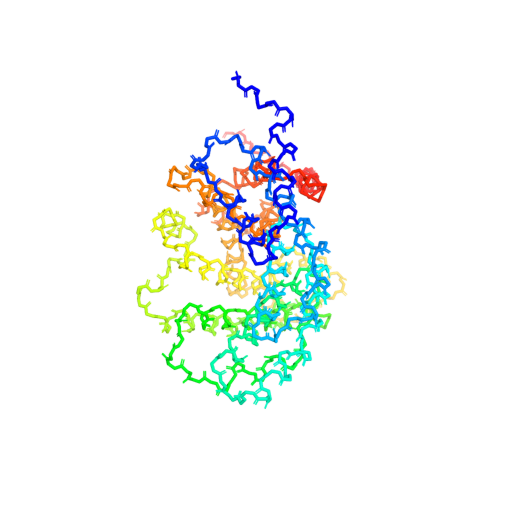166 ARG A O 1
ATOM 1326 N N . SER A 1 167 ? -5.715 -8.303 -6.708 1.00 85.94 167 SER A N 1
ATOM 1327 C CA . SER A 1 167 ? -7.110 -8.543 -7.092 1.00 85.94 167 SER A CA 1
ATOM 1328 C C . SER A 1 167 ? -8.040 -8.514 -5.879 1.00 85.94 167 SER A C 1
ATOM 1330 O O . SER A 1 167 ? -9.092 -7.879 -5.917 1.00 85.94 167 SER A O 1
ATOM 1332 N N . HIS A 1 168 ? -7.633 -9.149 -4.779 1.00 91.69 168 HIS A N 1
ATOM 1333 C CA . HIS A 1 168 ? -8.396 -9.159 -3.540 1.00 91.69 168 HIS A CA 1
ATOM 1334 C C . HIS A 1 168 ? -8.532 -7.751 -2.944 1.00 91.69 168 HIS A C 1
ATOM 1336 O O . HIS A 1 168 ? -9.637 -7.335 -2.604 1.00 91.69 168 HIS A O 1
ATOM 1342 N N . LEU A 1 169 ? -7.446 -6.974 -2.911 1.00 90.56 169 LEU A N 1
ATOM 1343 C CA . LEU A 1 169 ? -7.471 -5.581 -2.477 1.00 90.56 169 LEU A CA 1
ATOM 1344 C C . LEU A 1 169 ? -8.403 -4.727 -3.346 1.00 90.56 169 LEU A C 1
ATOM 1346 O O . LEU A 1 169 ? -9.186 -3.942 -2.822 1.00 90.56 169 LEU A O 1
ATOM 1350 N N . ASN A 1 170 ? -8.377 -4.912 -4.667 1.00 87.12 170 ASN A N 1
ATOM 1351 C CA . ASN A 1 170 ? -9.287 -4.206 -5.569 1.00 87.12 170 ASN A CA 1
ATOM 1352 C C . ASN A 1 170 ? -10.757 -4.535 -5.265 1.00 87.12 170 ASN A C 1
ATOM 1354 O O . ASN A 1 170 ? -11.583 -3.627 -5.260 1.00 87.12 170 ASN A O 1
ATOM 1358 N N . LYS A 1 171 ? -11.088 -5.796 -4.946 1.00 90.06 171 LYS A N 1
ATOM 1359 C CA . LYS A 1 171 ? -12.441 -6.174 -4.495 1.00 90.06 171 LYS A CA 1
ATOM 1360 C C . LYS A 1 171 ? -12.819 -5.468 -3.192 1.00 90.06 171 LYS A C 1
ATOM 1362 O O . LYS A 1 171 ? -13.934 -4.969 -3.085 1.00 90.06 171 LYS A O 1
ATOM 1367 N N . VAL A 1 172 ? -11.903 -5.406 -2.221 1.00 91.81 172 VAL A N 1
ATOM 1368 C CA . VAL A 1 172 ? -12.104 -4.674 -0.957 1.00 91.81 172 VAL A CA 1
ATOM 1369 C C . VAL A 1 172 ? -12.432 -3.207 -1.239 1.00 91.81 172 VAL A C 1
ATOM 1371 O O . VAL A 1 172 ? -13.456 -2.707 -0.776 1.00 91.81 172 VAL A O 1
ATOM 1374 N N . LEU A 1 173 ? -11.613 -2.534 -2.050 1.00 88.38 173 LEU A N 1
ATOM 1375 C CA . LEU A 1 173 ? -11.821 -1.134 -2.422 1.00 88.38 173 LEU A CA 1
ATOM 1376 C C . LEU A 1 173 ? -13.153 -0.941 -3.167 1.00 88.38 173 LEU A C 1
ATOM 1378 O O . LEU A 1 173 ? -13.963 -0.101 -2.786 1.00 88.38 173 LEU A O 1
ATOM 1382 N N . GLN A 1 174 ? -13.442 -1.768 -4.169 1.00 86.44 174 GLN A N 1
ATOM 1383 C CA . GLN A 1 174 ? -14.668 -1.668 -4.961 1.00 86.44 174 GLN A CA 1
ATOM 1384 C C . GLN A 1 174 ? -15.935 -1.880 -4.121 1.00 86.44 174 GLN A C 1
ATOM 1386 O O . GLN A 1 174 ? -16.905 -1.136 -4.265 1.00 86.44 174 GLN A O 1
ATOM 1391 N N . TYR A 1 175 ? -15.951 -2.890 -3.249 1.00 89.81 175 TYR A N 1
ATOM 1392 C CA . TYR A 1 175 ? -17.161 -3.270 -2.521 1.00 89.81 175 TYR A CA 1
ATOM 1393 C C . TYR A 1 175 ? -17.369 -2.520 -1.213 1.00 89.81 175 TYR A C 1
ATOM 1395 O O . TYR A 1 175 ? -18.512 -2.439 -0.769 1.00 89.81 175 TYR A O 1
ATOM 1403 N N . LEU A 1 176 ? -16.317 -1.971 -0.601 1.00 91.19 176 LEU A N 1
ATOM 1404 C CA . LEU A 1 176 ? -16.423 -1.297 0.698 1.00 91.19 176 LEU A CA 1
ATOM 1405 C C . LEU A 1 176 ? -16.161 0.210 0.637 1.00 91.19 176 LEU A C 1
ATOM 1407 O O . LEU A 1 176 ? -16.651 0.928 1.502 1.00 91.19 176 LEU A O 1
ATOM 1411 N N . TYR A 1 177 ? -15.451 0.697 -0.383 1.00 88.56 177 TYR A N 1
ATOM 1412 C CA . TYR A 1 177 ? -15.095 2.114 -0.532 1.00 88.56 177 TYR A CA 1
ATOM 1413 C C . TYR A 1 177 ? -15.806 2.804 -1.703 1.00 88.56 177 TYR A C 1
ATOM 1415 O O . TYR A 1 177 ? -15.518 3.957 -2.011 1.00 88.56 177 TYR A O 1
ATOM 1423 N N . SER A 1 178 ? -16.771 2.139 -2.349 1.00 85.31 178 SER A N 1
ATOM 1424 C CA . SER A 1 178 ? -17.616 2.814 -3.339 1.00 85.31 178 SER A CA 1
ATOM 1425 C C . SER A 1 178 ? -18.456 3.920 -2.699 1.00 85.31 178 SER A C 1
ATOM 1427 O O . SER A 1 178 ? -18.872 3.830 -1.544 1.00 85.31 178 SER A O 1
ATOM 1429 N N . THR A 1 179 ? -18.809 4.930 -3.491 1.00 83.81 179 THR A N 1
ATOM 1430 C CA . THR A 1 179 ? -19.704 6.017 -3.062 1.00 83.81 179 THR A CA 1
ATOM 1431 C C . THR A 1 179 ? -21.051 5.503 -2.548 1.00 83.81 179 THR A C 1
ATOM 1433 O O . THR A 1 179 ? -21.620 6.085 -1.632 1.00 83.81 179 THR A O 1
ATOM 1436 N N . SER A 1 180 ? -21.534 4.372 -3.075 1.00 83.50 180 SER A N 1
ATOM 1437 C CA . SER A 1 180 ? -22.770 3.713 -2.626 1.00 83.50 180 SER A CA 1
ATOM 1438 C C . SER A 1 180 ? -22.682 3.072 -1.235 1.00 83.50 180 SER A C 1
ATOM 1440 O O . SER A 1 180 ? -23.707 2.731 -0.649 1.00 83.50 180 SER A O 1
ATOM 1442 N N . LYS A 1 181 ? -21.463 2.883 -0.721 1.00 84.88 181 LYS A N 1
ATOM 1443 C CA . LYS A 1 181 ? -21.162 2.268 0.578 1.00 84.88 181 LYS A CA 1
ATOM 1444 C C . LYS A 1 181 ? -20.520 3.246 1.559 1.00 84.88 181 LYS A C 1
ATOM 1446 O O . LYS A 1 181 ? -20.188 2.852 2.676 1.00 84.88 181 LYS A O 1
ATOM 1451 N N . ALA A 1 182 ? -20.385 4.513 1.171 1.00 80.88 182 ALA A N 1
ATOM 1452 C CA . ALA A 1 182 ? -19.978 5.566 2.084 1.00 80.88 182 ALA A CA 1
ATOM 1453 C C . ALA A 1 182 ? -20.930 5.580 3.292 1.00 80.88 182 ALA A C 1
ATOM 1455 O O . ALA A 1 182 ? -22.149 5.587 3.120 1.00 80.88 182 ALA A O 1
ATOM 1456 N N . TYR A 1 183 ? -20.366 5.555 4.502 1.00 81.81 183 TYR A N 1
ATOM 1457 C CA . TYR A 1 183 ? -21.121 5.574 5.764 1.00 81.81 183 TYR A CA 1
ATOM 1458 C C . TYR A 1 183 ? -22.066 4.371 5.972 1.00 81.81 183 TYR A C 1
ATOM 1460 O O . TYR A 1 183 ? -23.021 4.445 6.747 1.00 81.81 183 TYR A O 1
ATOM 1468 N N . ALA A 1 184 ? -21.823 3.248 5.284 1.00 87.50 184 ALA A N 1
ATOM 1469 C CA . ALA A 1 184 ? -22.601 2.027 5.476 1.00 87.50 184 ALA A CA 1
ATOM 1470 C C . ALA A 1 184 ? -22.497 1.517 6.922 1.00 87.50 184 ALA A C 1
ATOM 1472 O O . ALA A 1 184 ? -21.421 1.495 7.524 1.00 87.50 184 ALA A O 1
ATOM 1473 N N . GLN A 1 185 ? -23.625 1.069 7.469 1.00 89.56 185 GLN A N 1
ATOM 1474 C CA . GLN A 1 185 ? -23.686 0.514 8.815 1.00 89.56 185 GLN A CA 1
ATOM 1475 C C . GLN A 1 185 ? -23.105 -0.913 8.835 1.00 89.56 185 GLN A C 1
ATOM 1477 O O . GLN A 1 185 ? -23.196 -1.625 7.833 1.00 89.56 185 GLN A O 1
ATOM 1482 N N . PRO A 1 186 ? -22.574 -1.407 9.971 1.00 89.69 186 PRO A N 1
ATOM 1483 C CA . PRO A 1 186 ? -21.888 -2.697 10.033 1.00 89.69 186 PRO A CA 1
ATOM 1484 C C . PRO A 1 186 ? -22.738 -3.870 9.533 1.00 89.69 186 PRO A C 1
ATOM 1486 O O . PRO A 1 186 ? -22.232 -4.747 8.840 1.00 89.69 186 PRO A O 1
ATOM 1489 N N . HIS A 1 187 ? -24.044 -3.868 9.807 1.00 89.12 187 HIS A N 1
ATOM 1490 C CA . HIS A 1 187 ? -24.951 -4.915 9.328 1.00 89.12 187 HIS A CA 1
ATOM 1491 C C . HIS A 1 187 ? -25.095 -4.949 7.795 1.00 89.12 187 HIS A C 1
ATOM 1493 O O . HIS A 1 187 ? -25.341 -6.011 7.236 1.00 89.12 187 HIS A O 1
ATOM 1499 N N . GLU A 1 188 ? -24.911 -3.814 7.110 1.00 90.44 188 GLU A N 1
ATOM 1500 C CA . GLU A 1 188 ? -24.928 -3.706 5.641 1.00 90.44 188 GLU A CA 1
ATOM 1501 C C . GLU A 1 188 ? -23.615 -4.204 5.010 1.00 90.44 188 GLU A C 1
ATOM 1503 O O . GLU A 1 188 ? -23.539 -4.394 3.791 1.00 90.44 188 GLU A O 1
ATOM 1508 N N . LEU A 1 189 ? -22.576 -4.381 5.835 1.00 92.31 189 LEU A N 1
ATOM 1509 C CA . LEU A 1 189 ? -21.236 -4.812 5.443 1.00 92.31 189 LEU A CA 1
ATOM 1510 C C . LEU A 1 189 ? -20.900 -6.233 5.911 1.00 92.31 189 LEU A C 1
ATOM 1512 O O . LEU A 1 189 ? -19.946 -6.807 5.396 1.00 92.31 189 LEU A O 1
ATOM 1516 N N . ALA A 1 190 ? -21.663 -6.801 6.849 1.00 92.06 190 ALA A N 1
ATOM 1517 C CA . ALA A 1 190 ? -21.344 -8.056 7.530 1.00 92.06 190 ALA A CA 1
ATOM 1518 C C . ALA A 1 190 ? -21.002 -9.193 6.555 1.00 92.06 190 ALA A C 1
ATOM 1520 O O . ALA A 1 190 ? -19.903 -9.740 6.614 1.00 92.06 190 ALA A O 1
ATOM 1521 N N . ASP A 1 191 ? -21.887 -9.485 5.598 1.00 92.81 191 ASP A N 1
ATOM 1522 C CA . ASP A 1 191 ? -21.668 -10.560 4.623 1.00 92.81 191 ASP A CA 1
ATOM 1523 C C . ASP A 1 191 ? -20.447 -10.291 3.732 1.00 92.81 191 ASP A C 1
ATOM 1525 O O . ASP A 1 191 ? -19.667 -11.200 3.447 1.00 92.81 191 ASP A O 1
ATOM 1529 N N . LEU A 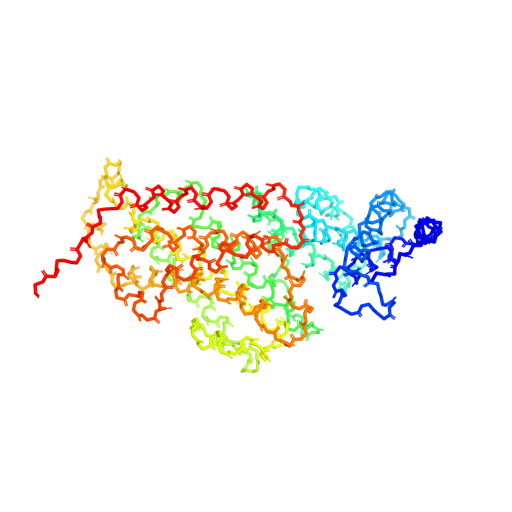1 192 ? -20.246 -9.038 3.308 1.00 94.56 192 LEU A N 1
ATOM 1530 C CA . LEU A 1 192 ? -19.106 -8.651 2.472 1.00 94.56 192 LEU A CA 1
ATOM 1531 C C . LEU A 1 192 ? -17.788 -8.828 3.227 1.00 94.56 192 LEU A C 1
ATOM 1533 O O . LEU A 1 192 ? -16.864 -9.447 2.701 1.00 94.56 192 LEU A O 1
ATOM 1537 N N . VAL A 1 193 ? -17.719 -8.323 4.460 1.00 95.56 193 VAL A N 1
ATOM 1538 C CA . VAL A 1 193 ? -16.533 -8.437 5.312 1.00 95.56 193 VAL A CA 1
ATOM 1539 C C . VAL A 1 193 ? -16.246 -9.905 5.607 1.00 95.56 193 VAL A C 1
ATOM 1541 O O . VAL A 1 193 ? -15.132 -10.360 5.373 1.00 95.56 193 VAL A O 1
ATOM 1544 N N . CYS A 1 194 ? -17.250 -10.683 6.022 1.00 95.00 194 CYS A N 1
ATOM 1545 C CA . CYS A 1 194 ? -17.082 -12.105 6.309 1.00 95.00 194 CYS A CA 1
ATOM 1546 C C . CYS A 1 194 ? -16.578 -12.899 5.096 1.00 95.00 194 CYS A C 1
ATOM 1548 O O . CYS A 1 194 ? -15.640 -13.688 5.243 1.00 95.00 194 CYS A O 1
ATOM 1550 N N . ASN A 1 195 ? -17.157 -12.682 3.912 1.00 96.25 195 ASN A N 1
ATOM 1551 C CA . ASN A 1 195 ? -16.769 -13.394 2.694 1.00 96.25 195 ASN A CA 1
ATOM 1552 C C . ASN A 1 195 ? -15.352 -13.018 2.246 1.00 96.25 195 ASN A C 1
ATOM 1554 O O . ASN A 1 195 ? -14.534 -13.900 1.997 1.00 96.25 195 ASN A O 1
ATOM 1558 N N . LEU A 1 196 ? -15.016 -11.724 2.220 1.00 96.88 196 LEU A N 1
ATOM 1559 C CA . LEU A 1 196 ? -13.673 -11.271 1.850 1.00 96.88 196 LEU A CA 1
ATOM 1560 C C . LEU A 1 196 ? -12.620 -11.741 2.872 1.00 96.88 196 LEU A C 1
ATOM 1562 O O . LEU A 1 196 ? -11.565 -12.244 2.484 1.00 96.88 196 LEU A O 1
ATOM 1566 N N . SER A 1 197 ? -12.920 -11.694 4.174 1.00 96.31 197 SER A N 1
ATOM 1567 C CA . SER A 1 197 ? -12.034 -12.238 5.213 1.00 96.31 197 SER A CA 1
ATOM 1568 C C . SER A 1 197 ? -11.863 -13.754 5.083 1.00 96.31 197 SER A C 1
ATOM 1570 O O . SER A 1 197 ? -10.805 -14.289 5.421 1.00 96.31 197 SER A O 1
ATOM 1572 N N . ALA A 1 198 ? -12.896 -14.486 4.656 1.00 96.25 198 ALA A N 1
ATOM 1573 C CA . ALA A 1 198 ? -12.811 -15.924 4.414 1.00 96.25 198 ALA A CA 1
ATOM 1574 C C . ALA A 1 198 ? -11.932 -16.237 3.196 1.00 96.25 198 ALA A C 1
ATOM 1576 O O . ALA A 1 198 ? -11.035 -17.068 3.319 1.00 96.25 198 ALA A O 1
ATOM 1577 N N . ASP A 1 199 ? -12.110 -15.521 2.084 1.00 96.75 199 ASP A N 1
ATOM 1578 C CA . ASP A 1 199 ? -11.278 -15.651 0.882 1.00 96.75 199 ASP A CA 1
ATOM 1579 C C . ASP A 1 199 ? -9.797 -15.388 1.190 1.00 96.75 199 ASP A C 1
ATOM 1581 O O . ASP A 1 199 ? -8.930 -16.185 0.827 1.00 96.75 199 ASP A O 1
ATOM 1585 N N . LEU A 1 200 ? -9.500 -14.299 1.911 1.00 96.50 200 LEU A N 1
ATOM 1586 C CA . LEU A 1 200 ? -8.138 -13.923 2.300 1.00 96.50 200 LEU A CA 1
ATOM 1587 C C . LEU A 1 200 ? -7.475 -14.989 3.180 1.00 96.50 200 LEU A C 1
ATOM 1589 O O . LEU A 1 200 ? -6.324 -15.373 2.952 1.00 96.50 200 LEU A O 1
ATOM 1593 N N . ARG A 1 201 ? -8.213 -15.520 4.162 1.00 95.56 201 ARG A N 1
ATOM 1594 C CA . ARG A 1 201 ? -7.733 -16.614 5.018 1.00 95.56 201 ARG A CA 1
ATOM 1595 C C . ARG A 1 201 ? -7.561 -17.917 4.243 1.00 95.56 201 ARG A C 1
ATOM 1597 O O . ARG A 1 201 ? -6.564 -18.601 4.461 1.00 95.56 201 ARG A O 1
ATOM 1604 N N . GLY A 1 202 ? -8.493 -18.244 3.351 1.00 95.81 202 GLY A N 1
ATOM 1605 C CA . GLY A 1 202 ? -8.441 -19.439 2.512 1.00 95.81 202 GLY A CA 1
ATOM 1606 C C . GLY A 1 202 ? -7.217 -19.437 1.601 1.00 95.81 202 GLY A C 1
ATOM 1607 O O . GLY A 1 202 ? -6.477 -20.418 1.568 1.00 95.81 202 GLY A O 1
ATOM 1608 N N . TRP A 1 203 ? -6.933 -18.305 0.952 1.00 95.62 203 TRP A N 1
ATOM 1609 C CA . TRP A 1 203 ? -5.721 -18.131 0.151 1.00 95.62 203 TRP A CA 1
ATOM 1610 C C . TRP A 1 203 ? -4.441 -18.269 0.977 1.00 95.62 203 TRP A C 1
ATOM 1612 O O . TRP A 1 203 ? -3.493 -18.922 0.543 1.00 95.62 203 TRP A O 1
ATOM 1622 N N . PHE A 1 204 ? -4.397 -17.683 2.178 1.00 95.06 204 PHE A N 1
ATOM 1623 C CA . PHE A 1 204 ? -3.234 -17.812 3.056 1.00 95.06 204 PHE A CA 1
ATOM 1624 C C . PHE A 1 204 ? -2.999 -19.275 3.458 1.00 95.06 204 PHE A C 1
ATOM 1626 O O . PHE A 1 204 ? -1.870 -19.762 3.416 1.00 95.06 204 PHE A O 1
ATOM 1633 N N . GLN A 1 205 ? -4.070 -19.992 3.807 1.00 94.69 205 GLN A N 1
ATOM 1634 C CA . GLN A 1 205 ? -4.018 -21.406 4.186 1.00 94.69 205 GLN A CA 1
ATOM 1635 C C . GLN A 1 205 ? -3.636 -22.321 3.019 1.00 94.69 205 GLN A C 1
ATOM 1637 O O . GLN A 1 205 ? -3.016 -23.357 3.252 1.00 94.69 205 GLN A O 1
ATOM 1642 N N . SER A 1 206 ? -3.959 -21.945 1.777 1.00 91.94 206 SER A N 1
ATOM 1643 C CA . SER A 1 206 ? -3.559 -22.706 0.591 1.00 91.94 206 SER A CA 1
ATOM 1644 C C . SER A 1 206 ? -2.086 -22.521 0.218 1.00 91.94 206 SER A C 1
ATOM 1646 O O . SER A 1 206 ? -1.586 -23.255 -0.634 1.00 91.94 206 SER A O 1
ATOM 1648 N N . GLN A 1 207 ? -1.376 -21.553 0.813 1.00 89.44 207 GLN A N 1
ATOM 1649 C CA . GLN A 1 207 ? 0.047 -21.360 0.539 1.00 89.44 207 GLN A CA 1
ATOM 1650 C C . GLN A 1 207 ? 0.898 -22.488 1.142 1.00 89.44 207 GLN A C 1
ATOM 1652 O O . GLN A 1 207 ? 0.610 -22.954 2.250 1.00 89.44 207 GLN A O 1
ATOM 1657 N N . PRO A 1 208 ? 2.010 -22.880 0.488 1.00 89.12 208 PRO A N 1
ATOM 1658 C CA . PRO A 1 208 ? 2.985 -23.793 1.076 1.00 89.12 208 PRO A CA 1
ATOM 1659 C C . PRO A 1 208 ? 3.487 -23.289 2.436 1.00 89.12 208 PRO A C 1
ATOM 1661 O O . PRO A 1 208 ? 3.705 -22.090 2.610 1.00 89.12 208 PRO A O 1
ATOM 1664 N N . LEU A 1 209 ? 3.769 -24.194 3.380 1.00 86.56 209 LEU A N 1
ATOM 1665 C CA . LEU A 1 209 ? 4.210 -23.832 4.741 1.00 86.56 209 LEU A CA 1
ATOM 1666 C C . LEU A 1 209 ? 5.423 -22.884 4.755 1.00 86.56 209 LEU A C 1
ATOM 1668 O O . LEU A 1 209 ? 5.483 -21.959 5.559 1.00 86.56 209 LEU A O 1
ATOM 1672 N N . GLY A 1 210 ? 6.371 -23.063 3.828 1.00 85.56 210 GLY A N 1
ATOM 1673 C CA . GLY A 1 210 ? 7.533 -22.176 3.697 1.00 85.56 210 GLY A CA 1
ATOM 1674 C C . GLY A 1 210 ? 7.182 -20.739 3.280 1.00 85.56 210 GLY A C 1
ATOM 1675 O O . GLY A 1 210 ? 7.909 -19.804 3.627 1.00 85.56 210 GLY A O 1
ATOM 1676 N N . ALA A 1 211 ? 6.058 -20.546 2.587 1.00 85.12 211 ALA A N 1
ATOM 1677 C CA . ALA A 1 211 ? 5.557 -19.247 2.144 1.00 85.12 211 ALA A CA 1
ATOM 1678 C C . ALA A 1 211 ? 4.664 -18.556 3.192 1.00 85.12 211 ALA A C 1
ATOM 1680 O O . ALA A 1 211 ? 4.569 -17.331 3.184 1.00 85.12 211 ALA A O 1
ATOM 1681 N N . GLN A 1 212 ? 4.079 -19.301 4.137 1.00 90.94 212 GLN A N 1
ATOM 1682 C CA . GLN A 1 212 ? 3.252 -18.746 5.215 1.00 90.94 212 GLN A CA 1
ATOM 1683 C C . GLN A 1 212 ? 4.073 -17.936 6.229 1.00 90.94 212 GLN A C 1
ATOM 1685 O O . GLN A 1 212 ? 5.227 -18.253 6.517 1.00 90.94 212 GLN A O 1
ATOM 1690 N N . PHE A 1 213 ? 3.476 -16.893 6.797 1.00 91.62 213 PHE A N 1
ATOM 1691 C CA . PHE A 1 213 ? 4.092 -15.971 7.759 1.00 91.62 213 PHE A CA 1
ATOM 1692 C C . PHE A 1 213 ? 3.192 -15.783 8.986 1.00 91.62 213 PHE A C 1
ATOM 1694 O O . PHE A 1 213 ? 1.998 -16.079 8.943 1.00 91.62 213 PHE A O 1
ATOM 1701 N N . ALA A 1 214 ? 3.767 -15.310 10.093 1.00 89.88 214 ALA A N 1
ATOM 1702 C CA . ALA A 1 214 ? 2.991 -14.978 11.285 1.00 89.88 214 ALA A CA 1
ATOM 1703 C C . ALA A 1 214 ? 1.969 -13.879 10.962 1.00 89.88 214 ALA A C 1
ATOM 1705 O O . ALA A 1 214 ? 2.305 -12.932 10.255 1.00 89.88 214 ALA A O 1
ATOM 1706 N N . ARG A 1 215 ? 0.730 -14.034 11.448 1.00 87.94 215 ARG A N 1
ATOM 1707 C CA . ARG A 1 215 ? -0.393 -13.123 11.154 1.00 87.94 215 ARG A CA 1
ATOM 1708 C C . ARG A 1 215 ? -0.695 -12.145 12.287 1.00 87.94 215 ARG A C 1
ATOM 1710 O O . ARG A 1 215 ? -1.371 -11.157 12.045 1.00 87.94 215 ARG A O 1
ATOM 1717 N N . ASP A 1 216 ? -0.213 -12.411 13.494 1.00 83.12 216 ASP A N 1
ATOM 1718 C CA . ASP A 1 216 ? -0.299 -11.483 14.616 1.00 83.12 216 ASP A CA 1
ATOM 1719 C C . ASP A 1 216 ? 0.883 -10.503 14.600 1.00 83.12 216 ASP A C 1
ATOM 1721 O O . ASP A 1 216 ? 2.007 -10.861 14.231 1.00 83.12 216 ASP A O 1
ATOM 1725 N N . ALA A 1 217 ? 0.633 -9.257 15.010 1.00 77.31 217 ALA A N 1
ATOM 1726 C CA . ALA A 1 217 ? 1.623 -8.181 14.949 1.00 77.31 217 ALA A CA 1
ATOM 1727 C C . ALA A 1 217 ? 2.900 -8.501 15.744 1.00 77.31 217 ALA A C 1
ATOM 1729 O O . ALA A 1 217 ? 4.004 -8.172 15.301 1.00 77.31 217 ALA A O 1
ATOM 1730 N N . THR A 1 218 ? 2.771 -9.176 16.888 1.00 80.31 218 THR A N 1
ATOM 1731 C CA . THR A 1 218 ? 3.891 -9.505 17.775 1.00 80.31 218 THR A CA 1
ATOM 1732 C C . THR A 1 218 ? 4.823 -10.542 17.150 1.00 80.31 218 THR A C 1
ATOM 1734 O O . THR A 1 218 ? 6.017 -10.277 16.987 1.00 80.31 218 THR A O 1
ATOM 1737 N N . ALA A 1 219 ? 4.311 -11.709 16.752 1.00 85.44 219 ALA A N 1
ATOM 1738 C CA . ALA A 1 219 ? 5.126 -12.750 16.132 1.00 85.44 219 ALA A CA 1
ATOM 1739 C C . ALA A 1 219 ? 5.630 -12.335 14.750 1.00 85.44 219 ALA A C 1
ATOM 1741 O O . ALA A 1 219 ? 6.767 -12.663 14.395 1.00 85.44 219 ALA A O 1
ATOM 1742 N N . PHE A 1 220 ? 4.844 -11.558 13.996 1.00 84.38 220 PHE A N 1
ATOM 1743 C CA . PHE A 1 220 ? 5.320 -10.973 12.749 1.00 84.38 220 PHE A CA 1
ATOM 1744 C C . PHE A 1 220 ? 6.544 -10.091 13.004 1.00 84.38 220 PHE A C 1
ATOM 1746 O O . PHE A 1 220 ? 7.603 -10.376 12.446 1.00 84.38 220 PHE A O 1
ATOM 1753 N N . SER A 1 221 ? 6.451 -9.125 13.922 1.00 79.44 221 SER A N 1
ATOM 1754 C CA . SER A 1 221 ? 7.548 -8.210 14.273 1.00 79.44 221 SER A CA 1
ATOM 1755 C C . SER A 1 221 ? 8.824 -8.938 14.709 1.00 79.44 221 SER A C 1
ATOM 1757 O O . SER A 1 221 ? 9.921 -8.543 14.323 1.00 79.44 221 SER A O 1
ATOM 1759 N N . MET A 1 222 ? 8.701 -10.047 15.444 1.00 82.38 222 MET A N 1
ATOM 1760 C CA . MET A 1 222 ? 9.855 -10.875 15.827 1.00 82.38 222 MET A CA 1
ATOM 1761 C C . MET A 1 222 ? 10.492 -11.613 14.638 1.00 82.38 222 MET A C 1
ATOM 1763 O O . MET A 1 222 ? 11.698 -11.854 14.636 1.00 82.38 222 MET A O 1
ATOM 1767 N N . SER A 1 223 ? 9.700 -11.982 13.628 1.00 84.12 223 SER A N 1
ATOM 1768 C CA . SER A 1 223 ? 10.165 -12.740 12.457 1.00 84.12 223 SER A CA 1
ATOM 1769 C C . SER A 1 223 ? 10.696 -11.871 11.311 1.00 84.12 223 SER A C 1
ATOM 1771 O O . SER A 1 223 ? 11.517 -12.337 10.523 1.00 84.12 223 SER A O 1
ATOM 1773 N N . VAL A 1 224 ? 10.251 -10.613 11.205 1.00 82.12 224 VAL A N 1
ATOM 1774 C CA . VAL A 1 224 ? 10.598 -9.695 10.103 1.00 82.12 224 VAL A CA 1
ATOM 1775 C C . VAL A 1 224 ? 12.111 -9.540 9.883 1.00 82.12 224 VAL A C 1
ATOM 1777 O O . VAL A 1 224 ? 12.512 -9.633 8.719 1.00 82.12 224 VAL A O 1
ATOM 1780 N N . PRO A 1 225 ? 12.966 -9.368 10.917 1.00 79.19 225 PRO A N 1
ATOM 1781 C CA . PRO A 1 225 ? 14.401 -9.137 10.717 1.00 79.19 225 PRO A CA 1
ATOM 1782 C C . PRO A 1 225 ? 15.126 -10.255 9.956 1.00 79.19 225 PRO A C 1
ATOM 1784 O O . PRO A 1 225 ? 16.111 -10.000 9.275 1.00 79.19 225 PRO A O 1
ATOM 1787 N N . SER A 1 226 ? 14.645 -11.497 10.056 1.00 80.31 226 SER A N 1
ATOM 1788 C CA . SER A 1 226 ? 15.210 -12.659 9.357 1.00 80.31 226 SER A CA 1
ATOM 1789 C C . SER A 1 226 ? 14.355 -13.122 8.172 1.00 80.31 226 SER A C 1
ATOM 1791 O O . SER A 1 226 ? 14.694 -14.097 7.498 1.00 80.31 226 SER A O 1
ATOM 1793 N N . MET A 1 227 ? 13.242 -12.435 7.896 1.00 82.19 227 MET A N 1
ATOM 1794 C CA . MET A 1 227 ? 12.313 -12.797 6.833 1.00 82.19 227 MET A CA 1
ATOM 1795 C C . MET A 1 227 ? 12.851 -12.367 5.460 1.00 82.19 227 MET A C 1
ATOM 1797 O O . MET A 1 227 ? 13.137 -11.183 5.273 1.00 82.19 227 MET A O 1
ATOM 1801 N N . PRO A 1 228 ? 12.904 -13.275 4.462 1.00 81.81 228 PRO A N 1
ATOM 1802 C CA . PRO A 1 228 ? 13.304 -12.921 3.104 1.00 81.81 228 PRO A CA 1
ATOM 1803 C C . PRO A 1 228 ? 12.428 -11.813 2.512 1.00 81.81 228 PRO A C 1
ATOM 1805 O O . PRO A 1 228 ? 11.203 -11.852 2.656 1.00 81.81 228 PRO A O 1
ATOM 1808 N N . LEU A 1 229 ? 13.038 -10.891 1.760 1.00 76.44 229 LEU A N 1
ATOM 1809 C CA . LEU A 1 229 ? 12.369 -9.714 1.190 1.00 76.44 229 LEU A CA 1
ATOM 1810 C C . LEU A 1 229 ? 11.088 -10.060 0.421 1.00 76.44 229 LEU A C 1
ATOM 1812 O O . LEU A 1 229 ? 10.042 -9.483 0.687 1.00 76.44 229 LEU A O 1
ATOM 1816 N N . ARG A 1 230 ? 11.128 -11.072 -0.455 1.00 80.38 230 ARG A N 1
ATOM 1817 C CA . ARG A 1 230 ? 9.939 -11.520 -1.204 1.00 80.38 230 ARG A CA 1
ATOM 1818 C C . ARG A 1 230 ? 8.799 -11.957 -0.283 1.00 80.38 230 ARG A C 1
ATOM 1820 O O . ARG A 1 230 ? 7.646 -11.620 -0.512 1.00 80.38 230 ARG A O 1
ATOM 1827 N N . LYS A 1 231 ? 9.108 -12.703 0.778 1.00 85.12 231 LYS A N 1
ATOM 1828 C CA . LYS A 1 231 ? 8.097 -13.187 1.728 1.00 85.12 231 LYS A CA 1
ATOM 1829 C C . LYS A 1 231 ? 7.499 -12.035 2.535 1.00 85.12 231 LYS A C 1
ATOM 1831 O O . LYS A 1 231 ? 6.290 -11.985 2.732 1.00 85.12 231 LYS A O 1
ATOM 1836 N N . ARG A 1 232 ? 8.347 -11.092 2.941 1.00 83.88 232 ARG A N 1
ATOM 1837 C CA . ARG A 1 232 ? 7.953 -9.855 3.617 1.00 83.88 232 ARG A CA 1
ATOM 1838 C C . ARG A 1 232 ? 7.027 -9.007 2.745 1.00 83.88 232 ARG A C 1
ATOM 1840 O O . ARG A 1 232 ? 6.001 -8.553 3.229 1.00 83.88 232 ARG A O 1
ATOM 1847 N N . GLU A 1 233 ? 7.339 -8.856 1.461 1.00 82.69 233 GLU A N 1
ATOM 1848 C CA . GLU A 1 233 ? 6.525 -8.089 0.512 1.00 82.69 233 GLU A CA 1
ATOM 1849 C C . GLU A 1 233 ? 5.114 -8.675 0.336 1.00 82.69 233 GLU A C 1
ATOM 1851 O O . GLU A 1 233 ? 4.119 -7.948 0.326 1.00 82.69 233 GLU A O 1
ATOM 1856 N N . ILE A 1 234 ? 5.012 -10.006 0.251 1.00 88.12 234 ILE A N 1
ATOM 1857 C CA . ILE A 1 234 ? 3.723 -10.712 0.233 1.00 88.12 234 ILE A CA 1
ATOM 1858 C C . ILE A 1 234 ? 2.962 -10.493 1.542 1.00 88.12 234 ILE A C 1
ATOM 1860 O O . ILE A 1 234 ? 1.763 -10.213 1.513 1.00 88.12 234 ILE A O 1
ATOM 1864 N N . ALA A 1 235 ? 3.650 -10.588 2.682 1.00 90.12 235 ALA A N 1
ATOM 1865 C CA . ALA A 1 235 ? 3.034 -10.385 3.985 1.00 90.12 235 ALA A CA 1
ATOM 1866 C C . ALA A 1 235 ? 2.444 -8.977 4.128 1.00 90.12 235 ALA A C 1
ATOM 1868 O O . ALA A 1 235 ? 1.292 -8.836 4.528 1.00 90.12 235 ALA A O 1
ATOM 1869 N N . LEU A 1 236 ? 3.177 -7.939 3.720 1.00 87.44 236 LEU A N 1
ATOM 1870 C CA . LEU A 1 236 ? 2.689 -6.557 3.760 1.00 87.44 236 LEU A CA 1
ATOM 1871 C C . LEU A 1 236 ? 1.437 -6.353 2.912 1.00 87.44 236 LEU A C 1
ATOM 1873 O O . LEU A 1 236 ? 0.485 -5.728 3.373 1.00 87.44 236 LEU A O 1
ATOM 1877 N N . ARG A 1 237 ? 1.392 -6.923 1.701 1.00 89.00 237 ARG A N 1
ATOM 1878 C CA . ARG A 1 237 ? 0.193 -6.849 0.853 1.00 89.00 237 ARG A CA 1
ATOM 1879 C C . ARG A 1 237 ? -0.996 -7.589 1.458 1.00 89.00 237 ARG A C 1
ATOM 1881 O O . ARG A 1 237 ? -2.121 -7.101 1.373 1.00 89.00 237 ARG A O 1
ATOM 1888 N N . TYR A 1 238 ? -0.758 -8.731 2.101 1.00 93.75 238 TYR A N 1
ATOM 1889 C CA . TYR A 1 238 ? -1.791 -9.440 2.856 1.00 93.75 238 TYR A CA 1
ATOM 1890 C C . TYR A 1 238 ? -2.339 -8.576 3.999 1.00 93.75 238 TYR A C 1
ATOM 1892 O O . TYR A 1 238 ? -3.555 -8.427 4.131 1.00 93.75 238 TYR A O 1
ATOM 1900 N N . PHE A 1 239 ? -1.462 -7.952 4.788 1.00 92.00 239 PHE A N 1
ATOM 1901 C CA . PHE A 1 239 ? -1.884 -7.070 5.875 1.00 92.00 239 PHE A CA 1
ATOM 1902 C C . PHE A 1 239 ? -2.571 -5.803 5.375 1.00 92.00 239 PHE A C 1
ATOM 1904 O O . PHE A 1 239 ? -3.510 -5.349 6.018 1.00 92.00 239 PHE A O 1
ATOM 1911 N N . ALA A 1 240 ? -2.189 -5.272 4.212 1.00 91.25 240 ALA A N 1
ATOM 1912 C CA . ALA A 1 240 ? -2.883 -4.146 3.590 1.00 91.25 240 ALA A CA 1
ATOM 1913 C C . ALA A 1 240 ? -4.328 -4.511 3.221 1.00 91.25 240 ALA A C 1
ATOM 1915 O O . ALA A 1 240 ? -5.239 -3.724 3.477 1.00 91.25 240 ALA A O 1
ATOM 1916 N N . CYS A 1 241 ? -4.551 -5.724 2.696 1.00 93.81 241 CYS A N 1
ATOM 1917 C CA . CYS A 1 241 ? -5.897 -6.241 2.442 1.00 93.81 241 CYS A CA 1
ATOM 1918 C C . CYS A 1 241 ? -6.716 -6.312 3.732 1.00 93.81 241 CYS A C 1
ATOM 1920 O O . CYS A 1 241 ? -7.814 -5.769 3.776 1.00 93.81 241 CYS A O 1
ATOM 1922 N N . ALA A 1 242 ? -6.176 -6.937 4.784 1.00 94.62 242 ALA A N 1
ATOM 1923 C CA . ALA A 1 242 ? -6.869 -7.065 6.067 1.00 94.62 242 ALA A CA 1
ATOM 1924 C C . ALA A 1 242 ? -7.163 -5.693 6.702 1.00 94.62 242 ALA A C 1
ATOM 1926 O O . ALA A 1 242 ? -8.287 -5.420 7.117 1.00 94.62 242 ALA A O 1
ATOM 1927 N N . PHE A 1 243 ? -6.177 -4.797 6.715 1.00 94.19 243 PHE A N 1
ATOM 1928 C CA . PHE A 1 243 ? -6.312 -3.453 7.267 1.00 94.19 243 PHE A CA 1
ATOM 1929 C C . PHE A 1 243 ? -7.435 -2.662 6.586 1.00 94.19 243 PHE A C 1
ATOM 1931 O O . PHE A 1 243 ? -8.313 -2.125 7.261 1.00 94.19 243 PHE A O 1
ATOM 1938 N N . LEU A 1 244 ? -7.453 -2.626 5.251 1.00 93.12 244 LEU A N 1
ATOM 1939 C CA . LEU A 1 244 ? -8.477 -1.897 4.499 1.00 93.12 244 LEU A CA 1
ATOM 1940 C C . LEU A 1 244 ? -9.841 -2.596 4.524 1.00 93.12 244 LEU A C 1
ATOM 1942 O O . LEU A 1 244 ? -10.866 -1.926 4.520 1.00 93.12 244 LEU A O 1
ATOM 1946 N N . LEU A 1 245 ? -9.878 -3.924 4.619 1.00 95.56 245 LEU A N 1
ATOM 1947 C CA . LEU A 1 245 ? -11.117 -4.690 4.753 1.00 95.56 245 LEU A CA 1
ATOM 1948 C C . LEU A 1 245 ? -11.890 -4.331 6.029 1.00 95.56 245 LEU A C 1
ATOM 1950 O O . LEU A 1 245 ? -13.111 -4.185 5.999 1.00 95.56 245 LEU A O 1
ATOM 1954 N N . HIS A 1 246 ? -11.182 -4.163 7.145 1.00 95.81 246 HIS A N 1
ATOM 1955 C CA . HIS A 1 246 ? -11.801 -3.966 8.456 1.00 95.81 246 HIS A CA 1
ATOM 1956 C C . HIS A 1 246 ? -12.003 -2.494 8.846 1.00 95.81 246 HIS A C 1
ATOM 1958 O O . HIS A 1 246 ? -12.816 -2.183 9.723 1.00 95.81 246 HIS A O 1
ATOM 1964 N N . ARG A 1 247 ? -11.311 -1.566 8.177 1.00 94.44 247 ARG A N 1
ATOM 1965 C CA . ARG A 1 247 ? -11.360 -0.128 8.475 1.00 94.44 247 ARG A CA 1
ATOM 1966 C C . ARG A 1 247 ? -12.756 0.515 8.367 1.00 94.44 247 ARG A C 1
ATOM 1968 O O . ARG A 1 247 ? -13.041 1.353 9.219 1.00 94.44 247 ARG A O 1
ATOM 1975 N N . PRO A 1 248 ? -13.647 0.168 7.417 1.00 93.88 248 PRO A N 1
ATOM 1976 C CA . PRO A 1 248 ? -15.004 0.729 7.373 1.00 93.88 248 PRO A CA 1
ATOM 1977 C C . PRO A 1 248 ? -15.838 0.402 8.620 1.00 93.88 248 PRO A C 1
ATOM 1979 O O . PRO A 1 248 ? -16.586 1.245 9.109 1.00 93.88 248 PRO A O 1
ATOM 1982 N N . VAL A 1 249 ? -15.661 -0.799 9.181 1.00 94.50 249 VAL A N 1
ATOM 1983 C CA . VAL A 1 249 ? -16.334 -1.215 10.422 1.00 94.50 249 VAL A CA 1
ATOM 1984 C C . VAL A 1 249 ? -15.805 -0.406 11.605 1.00 94.50 249 VAL A C 1
ATOM 1986 O O . VAL A 1 249 ? -16.593 0.102 12.401 1.00 94.50 249 VAL A O 1
ATOM 1989 N N . LEU A 1 250 ? -14.481 -0.223 11.683 1.00 94.31 250 LEU A N 1
ATOM 1990 C CA . LEU A 1 250 ? -13.859 0.623 12.702 1.00 94.31 250 LEU A CA 1
ATOM 1991 C C . LEU A 1 250 ? -14.315 2.082 12.587 1.00 94.31 250 LEU A C 1
ATOM 1993 O O . LEU A 1 250 ? -14.651 2.692 13.595 1.00 94.31 250 LEU A O 1
ATOM 1997 N N . TYR A 1 251 ? -14.366 2.633 11.372 1.00 93.19 251 TYR A N 1
ATOM 1998 C CA . TYR A 1 251 ? -14.858 3.987 11.123 1.00 93.19 251 TYR A CA 1
ATOM 1999 C C . TYR A 1 251 ? -16.255 4.179 11.719 1.00 93.19 251 TYR A C 1
ATOM 2001 O O . TYR A 1 251 ? -16.469 5.088 12.519 1.00 93.19 251 TYR A O 1
ATOM 2009 N N . PHE A 1 252 ? -17.185 3.280 11.391 1.00 91.38 252 PHE A N 1
ATOM 2010 C CA . PHE A 1 252 ? -18.534 3.362 11.930 1.00 91.38 252 PHE A CA 1
ATOM 2011 C C . PHE A 1 252 ? -18.547 3.231 13.456 1.00 91.38 252 PHE A C 1
ATOM 2013 O O . PHE A 1 252 ? -19.228 3.996 14.130 1.00 91.38 252 PHE A O 1
ATOM 2020 N N . PHE A 1 253 ? -17.768 2.303 14.020 1.00 91.75 253 PHE A N 1
ATOM 2021 C CA . PHE A 1 253 ? -17.670 2.129 15.470 1.00 91.75 253 PHE A CA 1
ATOM 2022 C C . PHE A 1 253 ? -17.234 3.419 16.186 1.00 91.75 253 PHE A C 1
ATOM 2024 O O . PHE A 1 253 ? -17.785 3.756 17.232 1.00 91.75 253 PHE A O 1
ATOM 2031 N N . LEU A 1 254 ? -16.280 4.156 15.610 1.00 91.06 254 LEU A N 1
ATOM 2032 C CA . LEU A 1 254 ? -15.754 5.406 16.169 1.00 91.06 254 LEU A CA 1
ATOM 2033 C C . LEU A 1 254 ? -16.705 6.596 16.008 1.00 91.06 254 LEU A C 1
ATOM 2035 O O . LEU A 1 254 ? -16.688 7.513 16.827 1.00 91.06 254 LEU A O 1
ATOM 2039 N N . HIS A 1 255 ? -17.518 6.597 14.955 1.00 89.69 255 HIS A N 1
ATOM 2040 C CA . HIS A 1 255 ? -18.364 7.734 14.583 1.00 89.69 255 HIS A CA 1
ATOM 2041 C C . HIS A 1 255 ? -19.861 7.454 14.720 1.00 89.69 255 HIS A C 1
ATOM 2043 O O . HIS A 1 255 ? -20.682 8.266 14.299 1.00 89.69 255 HIS A O 1
ATOM 2049 N N . LYS A 1 256 ? -20.215 6.341 15.367 1.00 88.56 256 LYS A N 1
ATOM 2050 C CA . LYS A 1 256 ? -21.576 5.829 15.533 1.00 88.56 256 LYS A CA 1
ATOM 2051 C C . LYS A 1 256 ? -22.588 6.900 15.926 1.00 88.56 256 LYS A C 1
ATOM 2053 O O . LYS A 1 256 ? -23.641 6.993 15.304 1.00 88.56 256 LYS A O 1
ATOM 2058 N N . ASP A 1 257 ? -22.272 7.711 16.933 1.00 86.25 257 ASP A N 1
ATOM 2059 C CA . ASP A 1 257 ? -23.193 8.736 17.427 1.00 86.25 257 ASP A CA 1
ATOM 2060 C C . ASP A 1 257 ? -23.489 9.786 16.351 1.00 86.25 257 ASP A C 1
ATOM 2062 O O . ASP A 1 257 ? -24.647 10.141 16.142 1.00 86.25 257 ASP A O 1
ATOM 2066 N N . MET A 1 258 ? -22.464 10.229 15.613 1.00 87.31 258 MET A N 1
ATOM 2067 C CA . MET A 1 258 ? -22.632 11.166 14.499 1.00 87.31 258 MET A CA 1
ATOM 2068 C C . MET A 1 258 ? -23.426 10.531 13.359 1.00 87.31 258 MET A C 1
ATOM 2070 O O . MET A 1 258 ? -24.393 11.127 12.889 1.00 87.31 258 MET A O 1
ATOM 2074 N N . GLU A 1 259 ? -23.087 9.306 12.961 1.00 88.50 259 GLU A N 1
ATOM 2075 C CA . GLU A 1 259 ? -23.802 8.605 11.891 1.00 88.50 259 GLU A CA 1
ATOM 2076 C C . GLU A 1 259 ? -25.279 8.388 12.241 1.00 88.50 259 GLU A C 1
ATOM 2078 O O . GLU A 1 259 ? -26.152 8.567 11.395 1.00 88.50 259 GLU A O 1
ATOM 2083 N N . TYR A 1 260 ? -25.593 8.107 13.507 1.00 88.12 260 TYR A N 1
ATOM 2084 C CA . TYR A 1 260 ? -26.970 7.965 13.981 1.00 88.12 260 TYR A CA 1
ATOM 2085 C C . TYR A 1 260 ? -27.752 9.264 14.077 1.00 88.12 260 TYR A C 1
ATOM 2087 O O . TYR A 1 260 ? -28.980 9.224 13.981 1.00 88.12 260 TYR A O 1
ATOM 2095 N N . THR A 1 261 ? -27.084 10.414 14.198 1.00 87.06 261 THR A N 1
ATOM 2096 C CA . THR A 1 261 ? -27.782 11.700 14.056 1.00 87.06 261 THR A CA 1
ATOM 2097 C C . THR A 1 261 ? -28.272 11.939 12.630 1.00 87.06 261 THR A C 1
ATOM 2099 O O . THR A 1 261 ? -29.330 12.538 12.446 1.00 87.06 261 THR A O 1
ATOM 2102 N N . VAL A 1 262 ? -27.535 11.451 11.628 1.00 86.00 262 VAL A N 1
ATOM 2103 C CA . VAL A 1 262 ? -27.865 11.632 10.207 1.00 86.00 262 VAL A CA 1
ATOM 2104 C C . VAL A 1 262 ? -28.803 10.529 9.713 1.00 86.00 262 VAL A C 1
ATOM 2106 O O . VAL A 1 262 ? -29.797 10.811 9.043 1.00 86.00 262 VAL A O 1
ATOM 2109 N N . ARG A 1 263 ? -28.507 9.272 10.059 1.00 84.44 263 ARG A N 1
ATOM 2110 C CA . ARG A 1 263 ? -29.275 8.077 9.694 1.00 84.44 263 ARG A CA 1
ATOM 2111 C C . ARG A 1 263 ? -29.589 7.267 10.959 1.00 84.44 263 ARG A C 1
ATOM 2113 O O . ARG A 1 263 ? -28.792 6.405 11.341 1.00 84.44 263 ARG A O 1
ATOM 2120 N N . PRO A 1 264 ? -30.745 7.522 11.601 1.00 82.75 264 PRO A N 1
ATOM 2121 C CA . PRO A 1 264 ? -31.148 6.824 12.815 1.00 82.75 264 PRO A CA 1
ATOM 2122 C C . PRO A 1 264 ? -31.134 5.300 12.636 1.00 82.75 264 PRO A C 1
ATOM 2124 O O . PRO A 1 264 ? -31.462 4.807 11.553 1.00 82.75 264 PRO A O 1
ATOM 2127 N N . PRO A 1 265 ? -30.758 4.542 13.676 1.00 82.19 265 PRO A N 1
ATOM 2128 C CA . PRO A 1 265 ? -30.689 3.097 13.579 1.00 82.19 265 PRO A CA 1
ATOM 2129 C C . PRO A 1 265 ? -32.073 2.457 13.578 1.00 82.19 265 PRO A C 1
ATOM 2131 O O . PRO A 1 265 ? -32.915 2.752 14.428 1.00 82.19 265 PRO A O 1
ATOM 2134 N N . ASP A 1 266 ? -32.250 1.474 12.703 1.00 80.38 266 ASP A N 1
ATOM 2135 C CA . ASP A 1 266 ? -33.371 0.545 12.790 1.00 80.38 266 ASP A CA 1
ATOM 2136 C C . ASP A 1 266 ? -33.113 -0.532 13.861 1.00 80.38 266 ASP A C 1
ATOM 2138 O O . ASP A 1 266 ? -32.000 -0.716 14.366 1.00 80.38 266 ASP A O 1
ATOM 2142 N N . THR A 1 267 ? -34.140 -1.318 14.203 1.00 75.88 267 THR A N 1
ATOM 2143 C CA . THR A 1 267 ? -34.045 -2.368 15.238 1.00 75.88 267 THR A CA 1
ATOM 2144 C C . THR A 1 267 ? -32.966 -3.416 14.931 1.00 75.88 267 THR A C 1
ATOM 2146 O O . THR A 1 267 ? -32.379 -3.996 15.846 1.00 75.88 267 THR A O 1
ATOM 2149 N N . GLN A 1 268 ? -32.691 -3.658 13.646 1.00 73.62 268 GLN A N 1
ATOM 2150 C CA . GLN A 1 268 ? -31.629 -4.552 13.183 1.00 73.62 268 GLN A CA 1
ATOM 2151 C C . GLN A 1 268 ? -30.230 -3.957 13.406 1.00 73.62 268 GLN A C 1
ATOM 2153 O O . GLN A 1 268 ? -29.328 -4.684 13.822 1.00 73.62 268 GLN A O 1
ATOM 2158 N N . ALA A 1 269 ? -30.062 -2.647 13.208 1.00 74.50 269 ALA A N 1
ATOM 2159 C CA . ALA A 1 269 ? -28.797 -1.948 13.418 1.00 74.50 269 ALA A CA 1
ATOM 2160 C C . ALA A 1 269 ? -28.371 -1.988 14.892 1.00 74.50 269 ALA A C 1
ATOM 2162 O O . ALA A 1 269 ? -27.267 -2.429 15.201 1.00 74.50 269 ALA A O 1
ATOM 2163 N N . LEU A 1 270 ? -29.299 -1.681 15.807 1.00 74.50 270 LEU A N 1
ATOM 2164 C CA . LEU A 1 270 ? -29.044 -1.711 17.255 1.00 74.50 270 LEU A CA 1
ATOM 2165 C C . LEU A 1 270 ? -28.586 -3.086 17.761 1.00 74.50 270 LEU A C 1
ATOM 2167 O O . LEU A 1 270 ? -27.748 -3.172 18.658 1.00 74.50 270 LEU A O 1
ATOM 2171 N N . ARG A 1 271 ? -29.138 -4.170 17.200 1.00 72.88 271 ARG A N 1
ATOM 2172 C CA . ARG A 1 271 ? -28.714 -5.541 17.528 1.00 72.88 271 ARG A CA 1
ATOM 2173 C C . ARG A 1 271 ? -27.357 -5.871 16.922 1.00 72.88 271 ARG A C 1
ATOM 2175 O O . ARG A 1 271 ? -26.557 -6.544 17.564 1.00 72.88 271 ARG A O 1
ATOM 2182 N N . SER A 1 272 ? -27.110 -5.413 15.697 1.00 73.56 272 SER A N 1
ATOM 2183 C CA . SER A 1 272 ? -25.854 -5.675 15.006 1.00 73.56 272 SER A CA 1
ATOM 2184 C C . SER A 1 272 ? -24.674 -5.000 15.684 1.00 73.56 272 SER A C 1
ATOM 2186 O O . SER A 1 272 ? -23.620 -5.615 15.735 1.00 73.56 272 SER A O 1
ATOM 2188 N N . ASP A 1 273 ? -24.831 -3.797 16.237 1.00 73.31 273 ASP A N 1
ATOM 2189 C CA . ASP A 1 273 ? -23.740 -3.065 16.901 1.00 73.31 273 ASP A CA 1
ATOM 2190 C C . ASP A 1 273 ? -23.117 -3.802 18.089 1.00 73.31 273 ASP A C 1
ATOM 2192 O O . ASP A 1 273 ? -21.991 -3.516 18.488 1.00 73.31 273 ASP A O 1
ATOM 2196 N N . GLN A 1 274 ? -23.875 -4.716 18.693 1.00 77.31 274 GLN A N 1
ATOM 2197 C CA . GLN A 1 274 ? -23.436 -5.527 19.826 1.00 77.31 274 GLN A CA 1
ATOM 2198 C C . GLN A 1 274 ? -22.849 -6.870 19.380 1.00 77.31 274 GLN A C 1
ATOM 2200 O O . GLN A 1 274 ? -22.464 -7.686 20.219 1.00 77.31 274 GLN A O 1
ATOM 2205 N N . ALA A 1 275 ? -22.808 -7.136 18.073 1.00 85.12 275 ALA A N 1
ATOM 2206 C CA . ALA A 1 275 ? -22.330 -8.400 17.557 1.00 85.12 275 ALA A CA 1
ATOM 2207 C C . ALA A 1 275 ? -20.810 -8.536 17.788 1.00 85.12 275 ALA A C 1
ATOM 2209 O O . ALA A 1 275 ? -20.059 -7.612 17.459 1.00 85.12 275 ALA A O 1
ATOM 2210 N N . PRO A 1 276 ? -20.328 -9.689 18.294 1.00 87.88 276 PRO A N 1
ATOM 2211 C CA . PRO A 1 276 ? -18.910 -9.888 18.611 1.00 87.88 276 PRO A CA 1
ATOM 2212 C C . PRO A 1 276 ? -17.961 -9.615 17.436 1.00 87.88 276 PRO A C 1
ATOM 2214 O O . PRO A 1 276 ? -16.884 -9.056 17.632 1.00 87.88 276 PRO A O 1
ATOM 2217 N N . TRP A 1 277 ? -18.397 -9.931 16.210 1.00 92.00 277 TRP A N 1
ATOM 2218 C CA . TRP A 1 277 ? -17.598 -9.755 14.995 1.00 92.00 277 TRP A CA 1
ATOM 2219 C C . TRP A 1 277 ? -17.209 -8.291 14.729 1.00 92.00 277 TRP A C 1
ATOM 2221 O O . TRP A 1 277 ? -16.192 -8.044 14.088 1.00 92.00 277 TRP A O 1
ATOM 2231 N N . ILE A 1 278 ? -17.976 -7.309 15.228 1.00 92.25 278 ILE A N 1
ATOM 2232 C CA . ILE A 1 278 ? -17.637 -5.885 15.073 1.00 92.25 278 ILE A CA 1
ATOM 2233 C C . ILE A 1 278 ? -16.381 -5.559 15.870 1.00 92.25 278 ILE A C 1
ATOM 2235 O O . ILE A 1 278 ? -15.460 -4.944 15.340 1.00 92.25 278 ILE A O 1
ATOM 2239 N N . LEU A 1 279 ? -16.320 -5.997 17.131 1.00 90.38 279 LEU A N 1
ATOM 2240 C CA . LEU A 1 279 ? -15.145 -5.783 17.975 1.00 90.38 279 LEU A CA 1
ATOM 2241 C C . LEU A 1 279 ? -13.929 -6.549 17.445 1.00 90.38 279 LEU A C 1
ATOM 2243 O O . LEU A 1 279 ? -12.823 -6.016 17.490 1.00 90.38 279 LEU A O 1
ATOM 2247 N N . GLU A 1 280 ? -14.130 -7.754 16.908 1.00 90.88 280 GLU A N 1
ATOM 2248 C CA . GLU A 1 280 ? -13.076 -8.510 16.218 1.00 90.88 280 GLU A CA 1
ATOM 2249 C C . GLU A 1 280 ? -12.562 -7.754 14.986 1.00 90.88 280 GLU A C 1
ATOM 2251 O O . GLU A 1 280 ? -11.360 -7.558 14.850 1.00 90.88 280 GLU A O 1
ATOM 2256 N N . SER A 1 281 ? -13.454 -7.216 14.152 1.00 93.88 281 SER A N 1
ATOM 2257 C CA . SER A 1 281 ? -13.075 -6.396 12.996 1.00 93.88 281 SER A CA 1
ATOM 2258 C C . SER A 1 281 ? -12.329 -5.123 13.417 1.00 93.88 281 SER A C 1
ATOM 2260 O O . SER A 1 281 ? -11.313 -4.768 12.822 1.00 93.88 281 SER A O 1
ATOM 2262 N N . CYS A 1 282 ? -12.788 -4.426 14.460 1.00 93.38 282 CYS A N 1
ATOM 2263 C CA . CYS A 1 282 ? -12.077 -3.270 15.008 1.00 93.38 282 CYS A CA 1
ATOM 2264 C C . CYS A 1 282 ? -10.671 -3.658 15.478 1.00 93.38 282 CYS A C 1
ATOM 2266 O O . CYS A 1 282 ? -9.706 -2.960 15.171 1.00 93.38 282 CYS A O 1
ATOM 2268 N N . ARG A 1 283 ? -10.549 -4.788 16.182 1.00 92.06 283 ARG A N 1
ATOM 2269 C CA . ARG A 1 283 ? -9.268 -5.329 16.633 1.00 92.06 283 ARG A CA 1
ATOM 2270 C C . ARG A 1 283 ? -8.341 -5.627 15.458 1.00 92.06 283 ARG A C 1
ATOM 2272 O O . ARG A 1 283 ? -7.218 -5.138 15.478 1.00 92.06 283 ARG A O 1
ATOM 2279 N N . ASP A 1 284 ? -8.807 -6.338 14.436 1.00 92.12 284 ASP A N 1
ATOM 2280 C CA . ASP A 1 284 ? -8.002 -6.691 13.260 1.00 92.12 284 ASP A CA 1
ATOM 2281 C C . ASP A 1 284 ? -7.493 -5.439 12.522 1.00 92.12 284 ASP A C 1
ATOM 2283 O O . ASP A 1 284 ? -6.340 -5.382 12.086 1.00 92.12 284 ASP A O 1
ATOM 2287 N N . CYS A 1 285 ? -8.314 -4.386 12.439 1.00 94.50 285 CYS A N 1
ATOM 2288 C CA . CYS A 1 285 ? -7.898 -3.106 11.863 1.00 94.50 285 CYS A CA 1
ATOM 2289 C C . CYS A 1 285 ? -6.814 -2.404 12.702 1.00 94.50 285 CYS A C 1
ATOM 2291 O O . CYS A 1 285 ? -5.861 -1.855 12.144 1.00 94.50 285 CYS A O 1
ATOM 2293 N N . ILE A 1 286 ? -6.952 -2.396 14.031 1.00 93.38 286 ILE A N 1
ATOM 2294 C CA . ILE A 1 286 ? -5.989 -1.756 14.943 1.00 93.38 286 ILE A CA 1
ATOM 2295 C C . ILE A 1 286 ? -4.675 -2.544 14.969 1.00 93.38 286 ILE A C 1
ATOM 2297 O O . ILE A 1 286 ? -3.606 -1.945 14.876 1.00 93.38 286 ILE A O 1
ATOM 2301 N N . GLU A 1 287 ? -4.741 -3.876 15.019 1.00 90.62 287 GLU A N 1
ATOM 2302 C CA . GLU A 1 287 ? -3.570 -4.752 14.912 1.00 90.62 287 GLU A CA 1
ATOM 2303 C C . GLU A 1 287 ? -2.821 -4.518 13.593 1.00 90.62 287 GLU A C 1
ATOM 2305 O O . GLU A 1 287 ? -1.595 -4.396 13.596 1.00 90.62 287 GLU A O 1
ATOM 2310 N N . GLY A 1 288 ? -3.548 -4.366 12.479 1.00 91.25 288 GLY A N 1
ATOM 2311 C CA . GLY A 1 288 ? -2.972 -3.988 11.189 1.00 91.25 288 GLY A CA 1
ATOM 2312 C C . GLY A 1 288 ? -2.251 -2.636 11.228 1.00 91.25 288 GLY A C 1
ATOM 2313 O O . GLY A 1 288 ? -1.127 -2.525 10.738 1.00 91.25 288 GLY A O 1
ATOM 2314 N N . ALA A 1 289 ? -2.845 -1.620 11.862 1.00 92.38 289 ALA A N 1
ATOM 2315 C CA . ALA A 1 289 ? -2.212 -0.310 12.023 1.00 92.38 289 ALA A CA 1
ATOM 2316 C C . ALA A 1 289 ? -0.909 -0.396 12.839 1.00 92.38 289 ALA A C 1
ATOM 2318 O O . ALA A 1 289 ? 0.130 0.117 12.418 1.00 92.38 289 ALA A O 1
ATOM 2319 N N . THR A 1 290 ? -0.937 -1.102 13.972 1.00 90.06 290 THR A N 1
ATOM 2320 C CA . THR A 1 290 ? 0.249 -1.353 14.802 1.00 90.06 290 THR A CA 1
ATOM 2321 C C . THR A 1 290 ? 1.339 -2.089 14.023 1.00 90.06 290 THR A C 1
ATOM 2323 O O . THR A 1 290 ? 2.512 -1.727 14.115 1.00 90.06 290 THR A O 1
ATOM 2326 N N . LEU A 1 291 ? 0.967 -3.077 13.205 1.00 88.69 291 LEU A N 1
ATOM 2327 C CA . LEU A 1 291 ? 1.903 -3.818 12.365 1.00 88.69 291 LEU A CA 1
ATOM 2328 C C . LEU A 1 291 ? 2.614 -2.906 11.361 1.00 88.69 291 LEU A C 1
ATOM 2330 O O . LEU A 1 291 ? 3.831 -3.006 11.228 1.00 88.69 291 LEU A O 1
ATOM 2334 N N . PHE A 1 292 ? 1.903 -1.994 10.690 1.00 88.69 292 PHE A N 1
ATOM 2335 C CA . PHE A 1 292 ? 2.525 -1.061 9.740 1.00 88.69 292 PHE A CA 1
ATOM 2336 C C . PHE A 1 292 ? 3.508 -0.093 10.402 1.00 88.69 292 PHE A C 1
ATOM 2338 O O . PHE A 1 292 ? 4.562 0.205 9.826 1.00 88.69 292 PHE A O 1
ATOM 2345 N N . VAL A 1 293 ? 3.203 0.360 11.622 1.00 87.62 293 VAL A N 1
ATOM 2346 C CA . VAL A 1 293 ? 4.142 1.158 12.417 1.00 87.62 293 VAL A CA 1
ATOM 2347 C C . VAL A 1 293 ? 5.361 0.315 12.781 1.00 87.62 293 VAL A C 1
ATOM 2349 O O . VAL A 1 293 ? 6.470 0.680 12.412 1.00 87.62 293 VAL A O 1
ATOM 2352 N N . HIS A 1 294 ? 5.190 -0.854 13.403 1.00 82.81 294 HIS A N 1
ATOM 2353 C CA . HIS A 1 294 ? 6.320 -1.712 13.773 1.00 82.81 294 HIS A CA 1
ATOM 2354 C C . HIS A 1 294 ? 7.179 -2.124 12.582 1.00 82.81 294 HIS A C 1
ATOM 2356 O O . HIS A 1 294 ? 8.403 -2.108 12.673 1.00 82.81 294 HIS A O 1
ATOM 2362 N N . PHE A 1 295 ? 6.556 -2.450 11.452 1.00 79.44 295 PHE A N 1
ATOM 2363 C CA . PHE A 1 295 ? 7.260 -2.754 10.217 1.00 79.44 295 PHE A CA 1
ATOM 2364 C C . PHE A 1 295 ? 8.152 -1.588 9.782 1.00 79.44 295 PHE A C 1
ATOM 2366 O O . PHE A 1 295 ? 9.338 -1.765 9.487 1.00 79.44 295 PHE A O 1
ATOM 2373 N N . SER A 1 296 ? 7.588 -0.381 9.820 1.00 76.88 296 SER A N 1
ATOM 2374 C CA . SER A 1 296 ? 8.327 0.849 9.581 1.00 76.88 296 SER A CA 1
ATOM 2375 C C . SER A 1 296 ? 9.493 0.979 10.570 1.00 76.88 296 SER A C 1
ATOM 2377 O O . SER A 1 296 ? 10.605 1.299 10.173 1.00 76.88 296 SER A O 1
ATOM 2379 N N . CYS A 1 297 ? 9.322 0.657 11.843 1.00 72.88 297 CYS A N 1
ATOM 2380 C CA . CYS A 1 297 ? 10.382 0.811 12.844 1.00 72.88 297 CYS A CA 1
ATOM 2381 C C . CYS A 1 297 ? 11.496 -0.237 12.725 1.00 72.88 297 CYS A C 1
ATOM 2383 O O . CYS A 1 297 ? 12.673 0.100 12.809 1.00 72.88 297 CYS A O 1
ATOM 2385 N N . ILE A 1 298 ? 11.159 -1.499 12.453 1.00 68.38 298 ILE A N 1
ATOM 2386 C CA . ILE A 1 298 ? 12.139 -2.588 12.301 1.00 68.38 298 ILE A CA 1
ATOM 2387 C C . ILE A 1 298 ? 13.074 -2.324 11.116 1.00 68.38 298 ILE A C 1
ATOM 2389 O O . ILE A 1 298 ? 14.277 -2.585 11.197 1.00 68.38 298 ILE A O 1
ATOM 2393 N N . SER A 1 299 ? 12.545 -1.743 10.036 1.00 58.31 299 SER A N 1
ATOM 2394 C CA . SER A 1 299 ? 13.360 -1.266 8.914 1.00 58.31 299 SER A CA 1
ATOM 2395 C C . SER A 1 299 ? 14.442 -0.269 9.382 1.00 58.31 299 SER A C 1
ATOM 2397 O O . SER A 1 299 ? 15.556 -0.314 8.868 1.00 58.31 299 SER A O 1
ATOM 2399 N N . MET A 1 300 ? 14.195 0.551 10.414 1.00 53.44 300 MET A N 1
ATOM 2400 C CA . MET A 1 300 ? 15.168 1.518 10.957 1.00 53.44 300 MET A CA 1
ATOM 2401 C C . MET A 1 300 ? 16.192 0.930 11.929 1.00 53.44 300 MET A C 1
ATOM 2403 O O . MET A 1 300 ? 17.336 1.385 11.930 1.00 53.44 300 MET A O 1
ATOM 2407 N N . ASP A 1 301 ? 15.813 -0.050 12.748 1.00 50.34 301 ASP A N 1
ATOM 2408 C CA . ASP A 1 301 ? 16.676 -0.563 13.825 1.00 50.34 301 ASP A CA 1
ATOM 2409 C C . ASP A 1 301 ? 17.526 -1.765 13.410 1.00 50.34 301 ASP A C 1
ATOM 2411 O O . ASP A 1 301 ? 18.567 -2.036 14.017 1.00 50.34 301 ASP A O 1
ATOM 2415 N N . SER A 1 302 ? 17.144 -2.471 12.345 1.00 48.88 302 SER A N 1
ATOM 2416 C CA . SER A 1 302 ? 17.909 -3.625 11.892 1.00 48.88 302 SER A CA 1
ATOM 2417 C C . SER A 1 302 ? 19.320 -3.207 11.426 1.00 48.88 302 SER A C 1
ATOM 2419 O O . SER A 1 302 ? 19.518 -2.319 10.588 1.00 48.88 302 SER A O 1
ATOM 2421 N N . GLN A 1 303 ? 20.336 -3.820 12.044 1.00 44.66 303 GLN A N 1
ATOM 2422 C CA . GLN A 1 303 ? 21.735 -3.788 11.595 1.00 44.66 303 GLN A CA 1
ATOM 2423 C C . GLN A 1 303 ? 21.973 -4.754 10.417 1.00 44.66 303 GLN A C 1
ATOM 2425 O O . GLN A 1 303 ? 23.056 -4.765 9.831 1.00 44.66 303 GLN A O 1
ATOM 2430 N N . SER A 1 304 ? 20.974 -5.567 10.057 1.00 40.09 304 SER A N 1
ATOM 2431 C CA . SER A 1 304 ? 20.989 -6.454 8.896 1.00 40.09 304 SER A CA 1
ATOM 2432 C C . SER A 1 304 ? 20.730 -5.644 7.627 1.00 40.09 304 SER A C 1
ATOM 2434 O O . SER A 1 304 ? 19.591 -5.306 7.348 1.00 40.09 304 SER A O 1
ATOM 2436 N N . SER A 1 305 ? 21.806 -5.314 6.901 1.00 43.47 305 SER A N 1
ATOM 2437 C CA . SER A 1 305 ? 21.841 -4.571 5.626 1.00 43.47 305 SER A CA 1
ATOM 2438 C C . SER A 1 305 ? 20.902 -3.357 5.545 1.00 43.47 305 SER A C 1
ATOM 2440 O O . SER A 1 305 ? 19.693 -3.483 5.363 1.00 43.47 305 SER A O 1
ATOM 2442 N N . LYS A 1 306 ? 21.487 -2.155 5.575 1.00 47.31 306 LYS A N 1
ATOM 2443 C CA . LYS A 1 306 ? 20.795 -0.863 5.411 1.00 47.31 306 LYS A CA 1
ATOM 2444 C C . LYS A 1 306 ? 19.960 -0.750 4.109 1.00 47.31 306 LYS A C 1
ATOM 2446 O O . LYS A 1 306 ? 19.187 0.195 3.994 1.00 47.31 306 LYS A O 1
ATOM 2451 N N . MET A 1 307 ? 20.013 -1.748 3.222 1.00 39.28 307 MET A N 1
ATOM 2452 C CA . MET A 1 307 ? 19.311 -1.884 1.943 1.00 39.28 307 MET A CA 1
ATOM 2453 C C . MET A 1 307 ? 17.806 -1.885 2.169 1.00 39.28 307 MET A C 1
ATOM 2455 O O . MET A 1 307 ? 17.036 -1.367 1.364 1.00 39.28 307 MET A O 1
ATOM 2459 N N . GLU A 1 308 ? 17.392 -2.403 3.328 1.00 45.72 308 GLU A N 1
ATOM 2460 C CA . GLU A 1 308 ? 16.006 -2.436 3.782 1.00 45.72 308 GLU A CA 1
ATOM 2461 C C . GLU A 1 308 ? 15.505 -1.081 4.322 1.00 45.72 308 GLU A C 1
ATOM 2463 O O . GLU A 1 308 ? 14.298 -0.911 4.501 1.00 45.72 308 GLU A O 1
ATOM 2468 N N . ARG A 1 309 ? 16.391 -0.095 4.555 1.00 47.44 309 ARG A N 1
ATOM 2469 C CA . ARG A 1 309 ? 16.009 1.292 4.902 1.00 47.44 309 ARG A CA 1
ATOM 2470 C C . ARG A 1 309 ? 15.655 2.119 3.666 1.00 47.44 309 ARG A C 1
ATOM 2472 O O . ARG A 1 309 ? 14.788 2.984 3.763 1.00 47.44 309 ARG A O 1
ATOM 2479 N N . SER A 1 310 ? 16.290 1.846 2.520 1.00 43.00 310 SER A N 1
ATOM 2480 C CA . SER A 1 310 ? 16.097 2.601 1.266 1.00 43.00 310 SER A CA 1
ATOM 2481 C C . SER A 1 310 ? 14.821 2.241 0.498 1.00 43.00 310 SER A C 1
ATOM 2483 O O . SER A 1 310 ? 14.398 2.997 -0.374 1.00 43.00 310 SER A O 1
ATOM 2485 N N . TYR A 1 311 ? 14.183 1.112 0.812 1.00 49.03 311 TYR A N 1
ATOM 2486 C CA . TYR A 1 311 ? 13.023 0.603 0.075 1.00 49.03 311 TYR A CA 1
ATOM 2487 C C . TYR A 1 311 ? 11.700 0.926 0.778 1.00 49.03 311 TYR A C 1
ATOM 2489 O O . TYR A 1 311 ? 10.934 0.036 1.136 1.00 49.03 311 TYR A O 1
ATOM 2497 N N . ARG A 1 312 ? 11.424 2.216 0.994 1.00 64.75 312 ARG A N 1
ATOM 2498 C CA . ARG A 1 312 ? 10.067 2.651 1.351 1.00 64.75 312 ARG A CA 1
ATOM 2499 C C . ARG A 1 312 ? 9.356 3.122 0.114 1.00 64.75 312 ARG A C 1
ATOM 2501 O O . ARG A 1 312 ? 9.640 4.206 -0.395 1.00 64.75 312 ARG A O 1
ATOM 2508 N N . SER A 1 313 ? 8.437 2.291 -0.353 1.00 68.38 313 SER A N 1
ATOM 2509 C CA . SER A 1 313 ? 7.536 2.697 -1.410 1.00 68.38 313 SER A CA 1
ATOM 2510 C C . SER A 1 313 ? 6.666 3.855 -0.937 1.00 68.38 313 SER A C 1
ATOM 2512 O O . SER A 1 313 ? 6.377 4.017 0.250 1.00 68.38 313 SER A O 1
ATOM 2514 N N . TRP A 1 314 ? 6.204 4.654 -1.890 1.00 72.44 314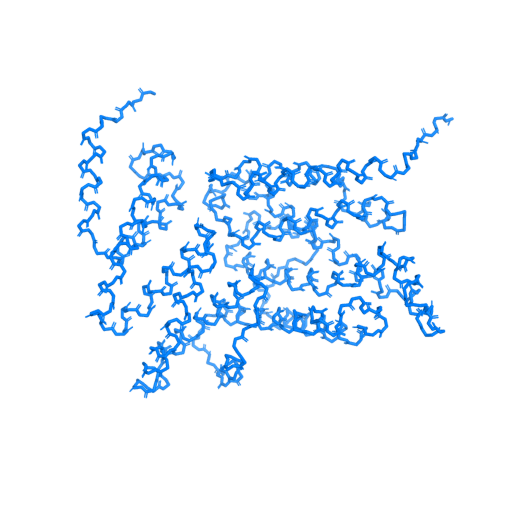 TRP A N 1
ATOM 2515 C CA . TRP A 1 314 ? 5.166 5.640 -1.628 1.00 72.44 314 TRP A CA 1
ATOM 2516 C C . TRP A 1 314 ? 3.915 5.000 -0.980 1.00 72.44 314 TRP A C 1
ATOM 2518 O O . TRP A 1 314 ? 3.352 5.584 -0.054 1.00 72.44 314 TRP A O 1
ATOM 2528 N N . CYS A 1 315 ? 3.561 3.769 -1.366 1.00 77.38 315 CYS A N 1
ATOM 2529 C CA . CYS A 1 315 ? 2.452 3.011 -0.779 1.00 77.38 315 CYS A CA 1
ATOM 2530 C C . CYS A 1 315 ? 2.674 2.703 0.714 1.00 77.38 315 CYS A C 1
ATOM 2532 O O . CYS A 1 315 ? 1.754 2.849 1.518 1.00 77.38 315 CYS A O 1
ATOM 2534 N N . ASP A 1 316 ? 3.898 2.338 1.118 1.00 79.38 316 ASP A N 1
ATOM 2535 C CA . ASP A 1 316 ? 4.231 2.082 2.531 1.00 79.38 316 ASP A CA 1
ATOM 2536 C C . ASP A 1 316 ? 4.024 3.339 3.384 1.00 79.38 316 ASP A C 1
ATOM 2538 O O . ASP A 1 316 ? 3.538 3.267 4.512 1.00 79.38 316 ASP A O 1
ATOM 2542 N N . ILE A 1 317 ? 4.354 4.511 2.833 1.00 81.69 317 ILE A N 1
ATOM 2543 C CA . ILE A 1 317 ? 4.163 5.803 3.504 1.00 81.69 317 ILE A CA 1
ATOM 2544 C C . ILE A 1 317 ? 2.676 6.120 3.650 1.00 81.69 317 ILE A C 1
ATOM 2546 O O . ILE A 1 317 ? 2.262 6.616 4.698 1.00 81.69 317 ILE A O 1
ATOM 2550 N N . GLN A 1 318 ? 1.862 5.842 2.629 1.00 84.75 318 GLN A N 1
ATOM 2551 C CA . GLN A 1 318 ? 0.416 6.040 2.719 1.00 84.75 318 GLN A CA 1
ATOM 2552 C C . GLN A 1 318 ? -0.227 5.119 3.757 1.00 84.75 318 GLN A C 1
ATOM 2554 O O . GLN A 1 318 ? -1.047 5.575 4.556 1.00 84.75 318 GLN A O 1
ATOM 2559 N N . LEU A 1 319 ? 0.174 3.846 3.789 1.00 88.25 319 LEU A N 1
ATOM 2560 C CA . LEU A 1 319 ? -0.289 2.896 4.800 1.00 88.25 319 LEU A CA 1
ATOM 2561 C C . LEU A 1 319 ? 0.156 3.317 6.202 1.00 88.25 319 LEU A C 1
ATOM 2563 O O . LEU A 1 319 ? -0.655 3.270 7.122 1.00 88.25 319 LEU A O 1
ATOM 2567 N N . LEU A 1 320 ? 1.385 3.817 6.363 1.00 90.62 320 LEU A N 1
ATOM 2568 C CA . LEU A 1 320 ? 1.862 4.372 7.631 1.00 90.62 320 LEU A CA 1
ATOM 2569 C C . LEU A 1 320 ? 1.068 5.619 8.051 1.00 90.62 320 LEU A C 1
ATOM 2571 O O . LEU A 1 320 ? 0.699 5.745 9.216 1.00 90.62 320 LEU A O 1
ATOM 2575 N N . PHE A 1 321 ? 0.769 6.521 7.114 1.00 91.88 321 PHE A N 1
ATOM 2576 C CA . PHE A 1 321 ? -0.060 7.703 7.363 1.00 91.88 321 PHE A CA 1
ATOM 2577 C C . PHE A 1 321 ? -1.466 7.301 7.830 1.00 91.88 321 PHE A C 1
ATOM 2579 O O . PHE A 1 321 ? -1.968 7.815 8.829 1.00 91.88 321 PHE A O 1
ATOM 2586 N N . ALA A 1 322 ? -2.091 6.344 7.140 1.00 91.94 322 ALA A N 1
ATOM 2587 C CA . ALA A 1 322 ? -3.404 5.826 7.503 1.00 91.94 322 ALA A CA 1
ATOM 2588 C C . ALA A 1 322 ? -3.383 5.101 8.859 1.00 91.94 322 ALA A C 1
ATOM 2590 O O . ALA A 1 322 ? -4.268 5.329 9.682 1.00 91.94 322 ALA A O 1
ATOM 2591 N N . ALA A 1 323 ? -2.369 4.269 9.108 1.00 94.12 323 ALA A N 1
ATOM 2592 C CA . ALA A 1 323 ? -2.173 3.566 10.370 1.00 94.12 323 ALA A CA 1
ATOM 2593 C C . ALA A 1 323 ? -2.013 4.540 11.544 1.00 94.12 323 ALA A C 1
ATOM 2595 O O . ALA A 1 323 ? -2.667 4.366 12.570 1.00 94.12 323 ALA A O 1
ATOM 2596 N N . TYR A 1 324 ? -1.216 5.600 11.374 1.00 94.88 324 TYR A N 1
ATOM 2597 C CA . TYR A 1 324 ? -1.067 6.652 12.379 1.00 94.88 324 TYR A CA 1
ATOM 2598 C C . TYR A 1 324 ? -2.417 7.282 12.721 1.00 94.88 324 TYR A C 1
ATOM 2600 O O . TYR A 1 324 ? -2.788 7.337 13.890 1.00 94.88 324 TYR A O 1
ATOM 2608 N N . LEU A 1 325 ? -3.179 7.725 11.713 1.00 94.00 325 LEU A N 1
ATOM 2609 C CA . LEU A 1 325 ? -4.474 8.366 11.954 1.00 94.00 325 LEU A CA 1
ATOM 2610 C C . LEU A 1 325 ? -5.456 7.429 12.658 1.00 94.00 325 LEU A C 1
ATOM 2612 O O . LEU A 1 325 ? -6.153 7.870 13.567 1.00 94.00 325 LEU A O 1
ATOM 2616 N N . VAL A 1 326 ? -5.471 6.143 12.291 1.00 93.88 326 VAL A N 1
ATOM 2617 C CA . VAL A 1 326 ? -6.270 5.136 12.997 1.00 93.88 326 VAL A CA 1
ATOM 2618 C C . VAL A 1 326 ? -5.866 5.080 14.469 1.00 93.88 326 VAL A C 1
ATOM 2620 O O . VAL A 1 326 ? -6.732 5.245 15.322 1.00 93.88 326 VAL A O 1
ATOM 2623 N N . LEU A 1 327 ? -4.574 4.922 14.778 1.00 93.38 327 LEU A N 1
ATOM 2624 C CA . LEU A 1 327 ? -4.078 4.851 16.158 1.00 93.38 327 LEU A CA 1
ATOM 2625 C C . LEU A 1 327 ? -4.424 6.105 16.975 1.00 93.38 327 LEU A C 1
ATOM 2627 O O . LEU A 1 327 ? -4.860 5.979 18.118 1.00 93.38 327 LEU A O 1
ATOM 2631 N N . VAL A 1 328 ? -4.308 7.300 16.386 1.00 92.75 328 VAL A N 1
ATOM 2632 C CA . VAL A 1 328 ? -4.715 8.551 17.048 1.00 92.75 328 VAL A CA 1
ATOM 2633 C C . VAL A 1 328 ? -6.219 8.578 17.327 1.00 92.75 328 VAL A C 1
ATOM 2635 O O . VAL A 1 328 ? -6.627 9.031 18.391 1.00 92.75 328 VAL A O 1
ATOM 2638 N N . GLN A 1 329 ? -7.057 8.097 16.409 1.00 90.81 329 GLN A N 1
ATOM 2639 C CA . GLN A 1 329 ? -8.508 8.089 16.609 1.00 90.81 329 GLN A CA 1
ATOM 2640 C C . GLN A 1 329 ? -8.951 7.083 17.674 1.00 90.81 329 GLN A C 1
ATOM 2642 O O . GLN A 1 329 ? -9.879 7.356 18.431 1.00 90.81 329 GLN A O 1
ATOM 2647 N N . VAL A 1 330 ? -8.310 5.914 17.737 1.00 91.31 330 VAL A N 1
ATOM 2648 C CA . VAL A 1 330 ? -8.751 4.837 18.631 1.00 91.31 330 VAL A CA 1
ATOM 2649 C C . VAL A 1 330 ? -8.246 4.998 20.069 1.00 91.31 330 VAL A C 1
ATOM 2651 O O . VAL A 1 330 ? -8.868 4.456 20.984 1.00 91.31 330 VAL A O 1
ATOM 2654 N N . LYS A 1 331 ? -7.154 5.744 20.301 1.00 87.25 331 LYS A N 1
ATOM 2655 C CA . LYS A 1 331 ? -6.507 5.840 21.625 1.00 87.25 331 LYS A CA 1
ATOM 2656 C C . LYS A 1 331 ? -7.386 6.462 22.713 1.00 87.25 331 LYS A C 1
ATOM 2658 O O . LYS A 1 331 ? -7.218 6.145 23.886 1.00 87.25 331 LYS A O 1
ATOM 2663 N N . SER A 1 332 ? -8.332 7.323 22.337 1.00 82.38 332 SER A N 1
ATOM 2664 C CA . SER A 1 332 ? -9.234 8.009 23.269 1.00 82.38 332 SER A CA 1
ATOM 2665 C C . SER A 1 332 ? -10.543 7.257 23.525 1.00 82.38 332 SER A C 1
ATOM 2667 O O . SER A 1 332 ? -11.380 7.739 24.286 1.00 82.38 332 SER A O 1
ATOM 2669 N N . VAL A 1 333 ? -10.737 6.071 22.931 1.00 87.19 333 VAL A N 1
ATOM 2670 C CA . VAL A 1 333 ? -11.998 5.321 23.007 1.00 87.19 333 VAL A CA 1
ATOM 2671 C C . VAL A 1 333 ? -11.946 4.254 24.109 1.00 87.19 333 VAL A C 1
ATOM 2673 O O . VAL A 1 333 ? -11.283 3.226 23.937 1.00 87.19 333 VAL A O 1
ATOM 2676 N N . PRO A 1 334 ? -12.695 4.412 25.224 1.00 84.50 334 PRO A N 1
ATOM 2677 C CA . PRO A 1 334 ? -12.594 3.516 26.381 1.00 84.50 334 PRO A CA 1
ATOM 2678 C C . PRO A 1 334 ? -12.893 2.045 26.067 1.00 84.50 334 PRO A C 1
ATOM 2680 O O . PRO A 1 334 ? -12.269 1.147 26.629 1.00 84.50 334 PRO A O 1
ATOM 2683 N N . ALA A 1 335 ? -13.819 1.785 25.139 1.00 84.81 335 ALA A N 1
ATOM 2684 C CA . ALA A 1 335 ? -14.205 0.430 24.745 1.00 84.81 335 ALA A CA 1
ATOM 2685 C C . ALA A 1 335 ? -13.066 -0.360 24.068 1.00 84.81 335 ALA A C 1
ATOM 2687 O O . ALA A 1 335 ? -13.081 -1.589 24.094 1.00 84.81 335 ALA A O 1
ATOM 2688 N N . LEU A 1 336 ? -12.071 0.327 23.493 1.00 86.44 336 LEU A N 1
ATOM 2689 C CA . LEU A 1 336 ? -10.943 -0.285 22.783 1.00 86.44 336 LEU A CA 1
ATOM 2690 C C . LEU A 1 336 ? -9.689 -0.426 23.665 1.00 86.44 336 LEU A C 1
ATOM 2692 O O . LEU A 1 336 ? -8.738 -1.096 23.272 1.00 86.44 336 LEU A O 1
ATOM 2696 N N . VAL A 1 337 ? -9.702 0.109 24.893 1.00 83.19 337 VAL A N 1
ATOM 2697 C CA . VAL A 1 337 ? -8.589 0.014 25.861 1.00 83.19 337 VAL A CA 1
ATOM 2698 C C . VAL A 1 337 ? -8.056 -1.414 26.064 1.00 83.19 337 VAL A C 1
ATOM 2700 O O . VAL A 1 337 ? -6.834 -1.581 26.112 1.00 83.19 337 VAL A O 1
ATOM 2703 N N . PRO A 1 338 ? -8.896 -2.467 26.160 1.00 82.62 338 PRO A N 1
ATOM 2704 C CA . PRO A 1 338 ? -8.399 -3.834 26.307 1.00 82.62 338 PRO A CA 1
ATOM 2705 C C . PRO A 1 338 ? -7.512 -4.299 25.145 1.00 82.62 338 PRO A C 1
ATOM 2707 O O . PRO A 1 338 ? -6.598 -5.087 25.373 1.00 82.62 338 PRO A O 1
ATOM 2710 N N . ILE A 1 339 ? -7.751 -3.800 23.928 1.00 81.44 339 ILE A N 1
ATOM 2711 C CA . ILE A 1 339 ? -6.967 -4.147 22.737 1.00 81.44 339 ILE A CA 1
ATOM 2712 C C . ILE A 1 339 ? -5.553 -3.572 22.872 1.00 81.44 339 ILE A C 1
ATOM 2714 O O . ILE A 1 339 ? -4.575 -4.292 22.681 1.00 81.44 339 ILE A O 1
ATOM 2718 N N . PHE A 1 340 ? -5.416 -2.317 23.313 1.00 76.88 340 PHE A N 1
ATOM 2719 C CA . PHE A 1 340 ? -4.101 -1.683 23.478 1.00 76.88 340 PHE A CA 1
ATOM 2720 C C . PHE A 1 340 ? -3.228 -2.348 24.540 1.00 76.88 340 PHE A C 1
ATOM 2722 O O . PHE A 1 340 ? -2.012 -2.376 24.389 1.00 76.88 340 PHE A O 1
ATOM 2729 N N . ARG A 1 341 ? -3.817 -2.969 25.571 1.00 74.94 341 ARG A N 1
ATOM 2730 C CA . ARG A 1 341 ? -3.036 -3.739 26.559 1.00 74.94 341 ARG A CA 1
ATOM 2731 C C . ARG A 1 341 ? -2.224 -4.868 25.921 1.00 74.94 341 ARG A C 1
ATOM 2733 O O . ARG A 1 341 ? -1.180 -5.224 26.454 1.00 74.94 341 ARG A O 1
ATOM 2740 N N . VAL A 1 342 ? -2.707 -5.429 24.812 1.00 74.25 342 VAL A N 1
ATOM 2741 C CA . VAL A 1 342 ? -2.022 -6.493 24.064 1.00 74.25 342 VAL A CA 1
ATOM 2742 C C . VAL A 1 342 ? -0.973 -5.913 23.109 1.00 74.25 342 VAL A C 1
ATOM 2744 O O . VAL A 1 342 ? 0.061 -6.536 22.890 1.00 74.25 342 VAL A O 1
ATOM 2747 N N . LEU A 1 343 ? -1.223 -4.720 22.566 1.00 73.69 343 LEU A N 1
AT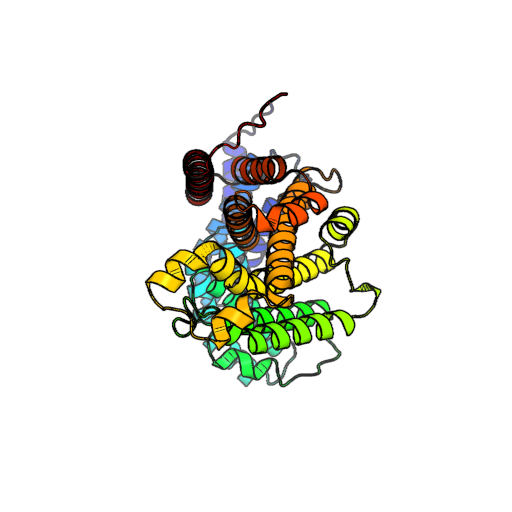OM 2748 C CA . LEU A 1 343 ? -0.395 -4.093 21.529 1.00 73.69 343 LEU A CA 1
ATOM 2749 C C . LEU A 1 343 ? 0.746 -3.230 22.075 1.00 73.69 343 LEU A C 1
ATOM 2751 O O . LEU A 1 343 ? 1.702 -2.961 21.353 1.00 73.69 343 LEU A O 1
ATOM 2755 N N . GLY A 1 344 ? 0.675 -2.835 23.345 1.00 76.50 344 GLY A N 1
ATOM 2756 C CA . GLY A 1 344 ? 1.696 -2.032 24.010 1.00 76.50 344 GLY A CA 1
ATOM 2757 C C . GLY A 1 344 ? 1.374 -0.538 24.020 1.00 76.50 344 GLY A C 1
ATOM 2758 O O . GLY A 1 344 ? 0.216 -0.126 23.979 1.00 76.50 344 GLY A O 1
ATOM 2759 N N . ASP A 1 345 ? 2.419 0.279 24.145 1.00 85.06 345 ASP A N 1
ATOM 2760 C CA . ASP A 1 345 ? 2.300 1.731 24.290 1.00 85.06 345 ASP A CA 1
ATOM 2761 C C . ASP A 1 345 ? 2.022 2.419 22.943 1.00 85.06 345 ASP A C 1
ATOM 2763 O O . ASP A 1 345 ? 2.896 2.515 22.076 1.00 85.06 345 ASP A O 1
ATOM 2767 N N . VAL A 1 346 ? 0.792 2.914 22.784 1.00 87.50 346 VAL A N 1
ATOM 2768 C CA . VAL A 1 346 ? 0.331 3.615 21.578 1.00 87.50 346 VAL A CA 1
ATOM 2769 C C . VAL A 1 346 ? 1.062 4.940 21.373 1.00 87.50 346 VAL A C 1
ATOM 2771 O O . VAL A 1 346 ? 1.353 5.286 20.232 1.00 87.50 346 VAL A O 1
ATOM 2774 N N . GLU A 1 347 ? 1.410 5.674 22.433 1.00 89.50 347 GLU A N 1
ATOM 2775 C CA . GLU A 1 347 ? 2.112 6.956 22.284 1.00 89.50 347 GLU A CA 1
ATOM 2776 C C . GLU A 1 347 ? 3.519 6.734 21.726 1.00 89.50 347 GLU A C 1
ATOM 2778 O O . GLU A 1 347 ? 3.944 7.430 20.805 1.00 89.50 347 GLU A O 1
ATOM 2783 N N . ASN A 1 348 ? 4.194 5.680 22.188 1.00 88.75 348 ASN A N 1
ATOM 2784 C CA . ASN A 1 348 ? 5.473 5.259 21.628 1.00 88.75 348 ASN A CA 1
ATOM 2785 C C . ASN A 1 348 ? 5.351 4.842 20.147 1.00 88.75 348 ASN A C 1
ATOM 2787 O O . ASN A 1 348 ? 6.220 5.180 19.345 1.00 88.75 348 ASN A O 1
ATOM 2791 N N . LEU A 1 349 ? 4.273 4.152 19.747 1.00 88.75 349 LEU A N 1
ATOM 2792 C CA . LEU A 1 349 ? 4.017 3.837 18.331 1.00 88.75 349 LEU A CA 1
ATOM 2793 C C . LEU A 1 349 ? 3.845 5.108 17.485 1.00 88.75 349 LEU A C 1
ATOM 2795 O O . LEU A 1 349 ? 4.419 5.215 16.400 1.00 88.75 349 LEU A O 1
ATOM 2799 N N . LEU A 1 350 ? 3.083 6.084 17.980 1.00 92.56 350 LEU A N 1
ATOM 2800 C CA . LEU A 1 350 ? 2.871 7.359 17.293 1.00 92.56 350 LEU A CA 1
ATOM 2801 C C . LEU A 1 350 ? 4.181 8.148 17.157 1.00 92.56 350 LEU A C 1
ATOM 2803 O O . LEU A 1 350 ? 4.494 8.623 16.066 1.00 92.56 350 LEU A O 1
ATOM 2807 N N . ASP A 1 351 ? 4.987 8.222 18.217 1.00 92.00 351 ASP A N 1
ATOM 2808 C CA . ASP A 1 351 ? 6.303 8.871 18.188 1.00 92.00 351 ASP A CA 1
ATOM 2809 C C . ASP A 1 351 ? 7.240 8.206 17.179 1.00 92.00 351 ASP A C 1
ATOM 2811 O O . ASP A 1 351 ? 7.955 8.879 16.432 1.00 92.00 351 ASP A O 1
ATOM 2815 N N . GLN A 1 352 ? 7.233 6.875 17.127 1.00 88.25 352 GLN A N 1
ATOM 2816 C CA . GLN A 1 352 ? 8.030 6.133 16.162 1.00 88.25 352 GLN A CA 1
ATOM 2817 C C . GLN A 1 352 ? 7.585 6.409 14.723 1.00 88.25 352 GLN A C 1
ATOM 2819 O O . GLN A 1 352 ? 8.430 6.621 13.854 1.00 88.25 352 GLN A O 1
ATOM 2824 N N . ALA A 1 353 ? 6.280 6.449 14.463 1.00 90.56 353 ALA A N 1
ATOM 2825 C CA . ALA A 1 353 ? 5.752 6.810 13.156 1.00 90.56 353 ALA A CA 1
ATOM 2826 C C . ALA A 1 353 ? 6.118 8.255 12.770 1.00 90.56 353 ALA A C 1
ATOM 2828 O O . ALA A 1 353 ? 6.541 8.481 11.641 1.00 90.56 353 ALA A O 1
ATOM 2829 N N . GLU A 1 354 ? 6.059 9.228 13.685 1.00 92.25 354 GLU A N 1
ATOM 2830 C CA . GLU A 1 354 ? 6.508 10.603 13.408 1.00 92.25 354 GLU A CA 1
ATOM 2831 C C . GLU A 1 354 ? 7.991 10.666 13.043 1.00 92.25 354 GLU A C 1
ATOM 2833 O O . GLU A 1 354 ? 8.341 11.240 12.008 1.00 92.25 354 GLU A O 1
ATOM 2838 N N . ARG A 1 355 ? 8.852 9.999 13.824 1.00 88.12 355 ARG A N 1
ATOM 2839 C CA . ARG A 1 355 ? 10.288 9.880 13.515 1.00 88.12 355 ARG A CA 1
ATOM 2840 C C . ARG A 1 355 ? 10.523 9.296 12.125 1.00 88.12 355 ARG A C 1
ATOM 2842 O O . ARG A 1 355 ? 11.517 9.619 11.483 1.00 88.12 355 ARG A O 1
ATOM 2849 N N . MET A 1 356 ? 9.615 8.453 11.636 1.00 84.00 356 MET A N 1
ATOM 2850 C CA . MET A 1 356 ? 9.732 7.860 10.306 1.00 84.00 356 MET A CA 1
ATOM 2851 C C . MET A 1 356 ? 9.478 8.846 9.175 1.00 84.00 356 MET A C 1
ATOM 2853 O O . MET A 1 356 ? 10.143 8.759 8.144 1.00 84.00 356 MET A O 1
ATOM 2857 N N . PHE A 1 357 ? 8.563 9.795 9.366 1.00 85.62 357 PHE A N 1
ATOM 2858 C CA . PHE A 1 357 ? 8.395 10.899 8.425 1.00 85.62 357 PHE A CA 1
ATOM 2859 C C . PHE A 1 357 ? 9.543 11.916 8.537 1.00 85.62 357 PHE A C 1
ATOM 2861 O O . PHE A 1 357 ? 9.957 12.459 7.517 1.00 85.62 357 PHE A O 1
ATOM 2868 N N . GLU A 1 358 ? 10.088 12.151 9.737 1.00 84.38 358 GLU A N 1
ATOM 2869 C CA . GLU A 1 358 ? 11.231 13.059 9.946 1.00 84.38 358 GLU A CA 1
ATOM 2870 C C . GLU A 1 358 ? 12.519 12.558 9.296 1.00 84.38 358 GLU A C 1
ATOM 2872 O O . GLU A 1 358 ? 13.257 13.332 8.692 1.00 84.38 358 GLU A O 1
ATOM 2877 N N . LEU A 1 359 ? 12.786 11.258 9.418 1.00 77.56 359 LEU A N 1
ATOM 2878 C CA . LEU A 1 359 ? 14.003 10.616 8.925 1.00 77.56 359 LEU A CA 1
ATOM 2879 C C . LEU A 1 359 ? 13.858 10.109 7.484 1.00 77.56 359 LEU A C 1
ATOM 2881 O O . LEU A 1 359 ? 14.679 9.313 7.023 1.00 77.56 359 LEU A O 1
ATOM 2885 N N . PHE A 1 360 ? 12.813 10.535 6.769 1.00 74.56 360 PHE A N 1
ATOM 2886 C CA . PHE A 1 360 ? 12.605 10.120 5.390 1.00 74.56 360 PHE A CA 1
ATOM 2887 C C . PHE A 1 360 ? 13.763 10.625 4.506 1.00 74.56 360 PHE A C 1
ATOM 2889 O O . PHE A 1 360 ? 14.085 11.812 4.539 1.00 74.56 360 PHE A O 1
ATOM 2896 N N . PRO A 1 361 ? 14.397 9.758 3.693 1.00 62.41 361 PRO A N 1
ATOM 2897 C CA . PRO A 1 361 ? 15.688 10.054 3.059 1.00 62.41 361 PRO A CA 1
ATOM 2898 C C . PRO A 1 361 ? 15.632 11.118 1.954 1.00 62.41 361 PRO A C 1
ATOM 2900 O O . PRO A 1 361 ? 16.669 11.552 1.462 1.00 62.41 361 PRO A O 1
ATOM 2903 N N . VAL A 1 362 ? 14.435 11.514 1.524 1.00 63.72 362 VAL A N 1
ATOM 2904 C CA . VAL A 1 362 ? 14.223 12.463 0.429 1.00 63.72 362 VAL A CA 1
ATOM 2905 C C . VAL A 1 362 ? 13.487 13.670 0.984 1.00 63.72 362 VAL A C 1
ATOM 2907 O O . VAL A 1 362 ? 12.355 13.522 1.453 1.00 63.72 362 VAL A O 1
ATOM 2910 N N . ASP A 1 3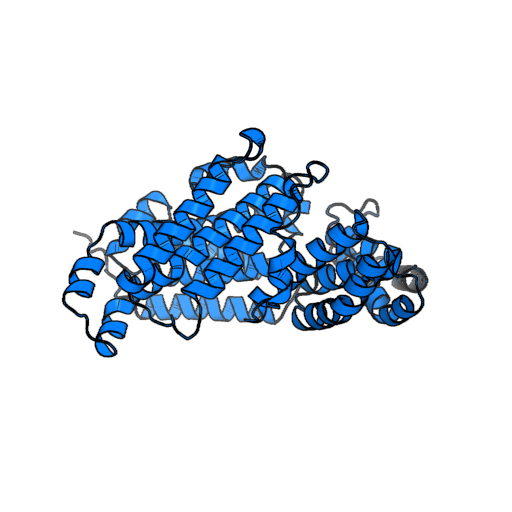63 ? 14.079 14.865 0.881 1.00 65.12 363 ASP A N 1
ATOM 2911 C CA . ASP A 1 363 ? 13.347 16.089 1.209 1.00 65.12 363 ASP A CA 1
ATOM 2912 C C . ASP A 1 363 ? 12.183 16.250 0.227 1.00 65.12 363 ASP A C 1
ATOM 2914 O O . ASP A 1 363 ? 12.337 16.541 -0.959 1.00 65.12 363 ASP A O 1
ATOM 2918 N N . SER A 1 364 ? 10.986 15.996 0.737 1.00 70.94 364 SER A N 1
ATOM 2919 C CA . SER A 1 364 ? 9.749 16.050 -0.013 1.00 70.94 364 SER A CA 1
ATOM 2920 C C . SER A 1 364 ? 8.776 16.924 0.747 1.00 70.94 364 SER A C 1
ATOM 2922 O O . SER A 1 364 ? 8.378 16.617 1.872 1.00 70.94 364 SER A O 1
ATOM 2924 N N . LEU A 1 365 ? 8.323 17.994 0.089 1.00 77.31 365 LEU A N 1
ATOM 2925 C CA . LEU A 1 365 ? 7.283 18.869 0.625 1.00 77.31 365 LEU A CA 1
ATOM 2926 C C . LEU A 1 365 ? 6.034 18.075 1.035 1.00 77.31 365 LEU A C 1
ATOM 2928 O O . LEU A 1 365 ? 5.380 18.434 2.008 1.00 77.31 365 LEU A O 1
ATOM 2932 N N . LYS A 1 366 ? 5.709 16.992 0.312 1.00 79.81 366 LYS A N 1
ATOM 2933 C CA . LYS A 1 366 ? 4.578 16.121 0.655 1.00 79.81 366 LYS A CA 1
ATOM 2934 C C . LYS A 1 366 ? 4.802 15.436 2.000 1.00 79.81 366 LYS A C 1
ATOM 2936 O O . LYS A 1 366 ? 3.909 15.465 2.826 1.00 79.81 366 LYS A O 1
ATOM 2941 N N . ILE A 1 367 ? 5.991 14.879 2.229 1.00 82.38 367 ILE A N 1
ATOM 2942 C CA . ILE A 1 367 ? 6.336 14.179 3.475 1.00 82.38 367 ILE A CA 1
ATOM 2943 C C . ILE A 1 367 ? 6.334 15.147 4.660 1.00 82.38 367 ILE A C 1
ATOM 2945 O O . ILE A 1 367 ? 5.715 14.851 5.679 1.00 82.38 367 ILE A O 1
ATOM 2949 N N . ARG A 1 368 ? 6.930 16.338 4.496 1.00 84.88 368 ARG A N 1
ATOM 2950 C CA . ARG A 1 368 ? 6.909 17.389 5.526 1.00 84.88 368 ARG A CA 1
ATOM 2951 C C . ARG A 1 368 ? 5.489 17.829 5.875 1.00 84.88 368 ARG A C 1
ATOM 2953 O O . ARG A 1 368 ? 5.118 17.808 7.043 1.00 84.88 368 ARG A O 1
ATOM 2960 N N . LYS A 1 369 ? 4.669 18.142 4.866 1.00 88.19 369 LYS A N 1
ATOM 2961 C CA . LYS A 1 369 ? 3.260 18.508 5.080 1.00 88.19 369 LYS A CA 1
ATOM 2962 C C . LYS A 1 369 ? 2.447 17.370 5.690 1.00 88.19 369 LYS A C 1
ATOM 2964 O O . LYS A 1 369 ? 1.606 17.629 6.541 1.00 88.19 369 LYS A O 1
ATOM 2969 N N . SER A 1 370 ? 2.689 16.123 5.286 1.00 90.31 370 SER A N 1
ATOM 2970 C CA . SER A 1 370 ? 2.042 14.964 5.902 1.00 90.31 370 SER A CA 1
ATOM 2971 C C . SER A 1 370 ? 2.356 14.901 7.394 1.00 90.31 370 SER A C 1
ATOM 2973 O O . SER A 1 370 ? 1.429 14.798 8.186 1.00 90.31 370 SER A O 1
ATOM 2975 N N . LEU A 1 371 ? 3.624 15.044 7.793 1.00 92.44 371 LEU A N 1
ATOM 2976 C CA . LEU A 1 371 ? 4.010 15.067 9.206 1.00 92.44 371 LEU A CA 1
ATOM 2977 C C . LEU A 1 371 ? 3.360 16.224 9.980 1.00 92.44 371 LEU A C 1
ATOM 2979 O O . LEU A 1 371 ? 2.868 16.015 11.086 1.00 92.44 371 LEU A O 1
ATOM 2983 N N . GLU A 1 372 ? 3.323 17.427 9.403 1.00 93.19 372 GLU A N 1
ATOM 2984 C CA . GLU A 1 372 ? 2.632 18.581 9.997 1.00 93.19 372 GLU A CA 1
ATOM 2985 C C . GLU A 1 372 ? 1.148 18.279 10.247 1.00 93.19 372 GLU A C 1
ATOM 2987 O O . GLU A 1 372 ? 0.634 18.542 11.337 1.00 93.19 372 GLU A O 1
ATOM 2992 N N . VAL A 1 373 ? 0.469 17.671 9.267 1.00 94.19 373 VAL A N 1
ATOM 2993 C CA . VAL A 1 373 ? -0.929 17.241 9.400 1.00 94.19 373 VAL A CA 1
ATOM 2994 C C . VAL A 1 373 ? -1.071 16.201 10.508 1.00 94.19 373 VAL A C 1
ATOM 2996 O O . VAL A 1 373 ? -1.931 16.372 11.368 1.00 94.19 373 VAL A O 1
ATOM 2999 N N . LEU A 1 374 ? -0.234 15.160 10.530 1.00 94.31 374 LEU A N 1
ATOM 3000 C CA . LEU A 1 374 ? -0.292 14.102 11.547 1.00 94.31 374 LEU A CA 1
ATOM 3001 C C . LEU A 1 374 ? -0.145 14.672 12.966 1.00 94.31 374 LEU A C 1
ATOM 3003 O O . LEU A 1 374 ? -0.991 14.414 13.824 1.00 94.31 374 LEU A O 1
ATOM 3007 N N . ARG A 1 375 ? 0.860 15.529 13.185 1.00 94.62 375 ARG A N 1
ATOM 3008 C CA . ARG A 1 375 ? 1.094 16.209 14.469 1.00 94.62 375 ARG A CA 1
ATOM 3009 C C . ARG A 1 375 ? -0.073 17.088 14.881 1.00 94.62 375 ARG A C 1
ATOM 3011 O O . ARG A 1 375 ? -0.496 17.042 16.034 1.00 94.62 375 ARG A O 1
ATOM 3018 N N . SER A 1 376 ? -0.611 17.862 13.940 1.00 93.56 376 SER A N 1
ATOM 3019 C CA . SER A 1 376 ? -1.780 18.701 14.195 1.00 93.56 376 SER A CA 1
ATOM 3020 C C . SER A 1 376 ? -2.996 17.861 14.593 1.00 93.56 376 SER A C 1
ATOM 3022 O O . SER A 1 376 ? -3.675 18.205 15.556 1.00 93.56 376 SER A O 1
ATOM 3024 N N . GLN A 1 377 ? -3.251 16.735 13.917 1.00 91.75 377 GLN A N 1
ATOM 3025 C CA . GLN A 1 377 ? -4.364 15.847 14.266 1.00 91.75 377 GLN A CA 1
ATOM 3026 C C . GLN A 1 377 ? -4.198 15.225 15.655 1.00 91.75 377 GLN A C 1
ATOM 3028 O O . GLN A 1 377 ? -5.157 15.229 16.426 1.00 91.75 377 GLN A O 1
ATOM 3033 N N . ARG A 1 378 ? -2.993 14.752 16.007 1.00 92.75 378 ARG A N 1
ATOM 3034 C CA . ARG A 1 378 ? -2.699 14.230 17.352 1.00 92.75 378 ARG A CA 1
ATOM 3035 C C . ARG A 1 378 ? -2.949 15.288 18.425 1.00 92.75 378 ARG A C 1
ATOM 3037 O O . ARG A 1 378 ? -3.731 15.040 19.333 1.00 92.75 378 ARG A O 1
ATOM 3044 N N . GLN A 1 379 ? -2.396 16.490 18.256 1.00 91.12 379 GLN A N 1
ATOM 3045 C CA . GLN A 1 379 ? -2.592 17.606 19.191 1.00 91.12 379 GLN A CA 1
ATOM 3046 C C . GLN A 1 379 ? -4.067 18.000 19.352 1.00 91.12 379 GLN A C 1
ATOM 3048 O O . GLN A 1 379 ? -4.531 18.205 20.471 1.00 91.12 379 GLN A O 1
ATOM 3053 N N . ASN A 1 380 ? -4.813 18.093 18.249 1.00 87.75 380 ASN A N 1
ATOM 3054 C CA . ASN A 1 380 ? -6.228 18.465 18.284 1.00 87.75 380 ASN A CA 1
ATOM 3055 C C . ASN A 1 380 ? -7.074 17.411 19.010 1.00 87.75 380 ASN A C 1
ATOM 3057 O O . ASN A 1 380 ? -7.951 17.766 19.796 1.00 87.75 380 ASN A O 1
ATOM 3061 N N . LEU A 1 381 ? -6.814 16.124 18.764 1.00 84.44 381 LEU A N 1
ATOM 3062 C CA . LEU A 1 381 ? -7.535 15.034 19.423 1.00 84.44 381 LEU A CA 1
ATOM 3063 C C . LEU A 1 381 ? -7.142 14.883 20.895 1.00 84.44 381 LEU A C 1
ATOM 3065 O O . LEU A 1 381 ? -8.013 14.584 21.711 1.00 84.44 381 LEU A O 1
ATOM 3069 N N . ASP A 1 382 ? -5.891 15.167 21.256 1.00 85.12 382 ASP A N 1
ATOM 3070 C CA . ASP A 1 382 ? -5.451 15.221 22.655 1.00 85.12 382 ASP A CA 1
ATOM 3071 C C . ASP A 1 382 ? -6.109 16.377 23.415 1.00 85.12 382 ASP A C 1
ATOM 3073 O O . ASP A 1 382 ? -6.517 16.208 24.561 1.00 85.12 382 ASP A O 1
ATOM 3077 N N . ALA A 1 383 ? -6.281 17.534 22.771 1.00 79.69 383 ALA A N 1
ATOM 3078 C CA . ALA A 1 383 ? -6.978 18.677 23.359 1.00 79.69 383 ALA A CA 1
ATOM 3079 C C . ALA A 1 383 ? -8.498 18.459 23.483 1.00 79.69 383 ALA A C 1
ATOM 3081 O O . ALA A 1 383 ? -9.122 18.978 24.408 1.00 79.69 383 ALA A O 1
ATOM 3082 N N . ALA A 1 384 ? -9.101 17.718 22.548 1.00 74.06 384 ALA A N 1
ATOM 3083 C CA . ALA A 1 384 ? -10.533 17.419 22.539 1.00 74.06 384 ALA A CA 1
ATOM 3084 C C . ALA A 1 384 ? -10.914 16.232 23.440 1.00 74.06 384 ALA A C 1
ATOM 3086 O O . ALA A 1 384 ? -12.067 16.124 23.861 1.00 74.06 384 ALA A O 1
ATOM 3087 N N . SER A 1 385 ? -9.967 15.338 23.736 1.00 60.88 385 SER A N 1
ATOM 3088 C CA . SER A 1 385 ? -10.197 14.196 24.618 1.00 60.88 385 SER A CA 1
ATOM 3089 C C . SER A 1 385 ? -10.172 14.660 26.078 1.00 60.88 385 SER A C 1
ATOM 3091 O O . SER A 1 385 ? -9.197 15.283 26.501 1.00 60.88 385 SER A O 1
ATOM 3093 N N . PRO A 1 386 ? -11.205 14.375 26.891 1.00 50.84 386 PRO A N 1
ATOM 3094 C CA . PRO A 1 386 ? -11.161 14.711 28.305 1.00 50.84 386 PRO A CA 1
ATOM 3095 C C . PRO A 1 386 ? -10.000 13.953 28.957 1.00 50.84 386 PRO A C 1
ATOM 3097 O O . PRO A 1 386 ? -9.982 12.723 28.980 1.00 50.84 386 PRO A O 1
ATOM 3100 N N . VAL A 1 387 ? -9.022 14.694 29.484 1.00 44.81 387 VAL A N 1
ATOM 3101 C CA . VAL A 1 387 ? -7.954 14.134 30.313 1.00 44.81 387 VAL A CA 1
ATOM 3102 C C . VAL A 1 387 ? -8.623 13.526 31.540 1.00 44.81 387 VAL A C 1
ATOM 3104 O O . VAL A 1 387 ? -9.004 14.240 32.468 1.00 44.81 387 VAL A O 1
ATOM 3107 N N . TYR A 1 388 ? -8.787 12.204 31.559 1.00 41.44 388 TYR A N 1
ATOM 3108 C CA . TYR A 1 388 ? -9.030 11.494 32.805 1.00 41.44 388 TYR A CA 1
ATOM 3109 C C . TYR A 1 388 ? -7.739 11.591 33.608 1.00 41.44 388 TYR A C 1
ATOM 3111 O O . TYR A 1 388 ? -6.827 10.778 33.470 1.00 41.44 388 TYR A O 1
ATOM 3119 N N . SER A 1 389 ? -7.641 12.640 34.421 1.00 32.62 389 SER A N 1
ATOM 3120 C CA . SER A 1 389 ? -6.687 12.696 35.511 1.00 32.62 389 SER A CA 1
ATOM 3121 C C . SER A 1 389 ? -6.890 11.427 36.331 1.00 32.62 389 SER A C 1
ATOM 3123 O O . SER A 1 389 ? -7.931 11.227 36.958 1.00 32.62 389 SER A O 1
ATOM 3125 N N . HIS A 1 390 ? -5.906 10.529 36.292 1.00 36.28 390 HIS A N 1
ATOM 3126 C CA . HIS A 1 390 ? -5.791 9.495 37.303 1.00 36.28 390 HIS A CA 1
ATOM 3127 C C . HIS A 1 390 ? -5.682 10.220 38.643 1.00 36.28 390 HIS A C 1
ATOM 3129 O O . HIS A 1 390 ? -4.631 10.748 38.998 1.00 36.28 390 HIS A O 1
ATOM 3135 N N . GLY A 1 391 ? -6.814 10.312 39.340 1.00 30.25 391 GLY A N 1
ATOM 3136 C CA . GLY A 1 391 ? -6.871 10.740 40.719 1.00 30.25 391 GLY A CA 1
ATOM 3137 C C . GLY A 1 391 ? -6.020 9.780 41.526 1.00 30.25 391 GLY A C 1
ATOM 3138 O O . GLY A 1 391 ? -6.373 8.616 41.701 1.00 30.25 391 GLY A O 1
ATOM 3139 N N . SER A 1 392 ? -4.879 10.278 41.975 1.00 30.09 392 SER A N 1
ATOM 3140 C CA . SER A 1 392 ? -4.180 9.766 43.134 1.00 30.09 392 SER A CA 1
ATOM 3141 C C . SER A 1 392 ? -5.129 9.823 44.331 1.00 30.09 392 SER A C 1
ATOM 3143 O O . SER A 1 392 ? -5.489 10.908 44.790 1.00 30.09 392 SER A O 1
ATOM 3145 N N . VAL A 1 393 ? -5.516 8.648 44.826 1.00 33.75 393 VAL A N 1
ATOM 3146 C CA . VAL A 1 393 ? -5.866 8.416 46.231 1.00 33.75 393 VAL A CA 1
ATOM 3147 C C . VAL A 1 393 ? -5.140 7.163 46.681 1.00 33.75 393 VAL A C 1
ATOM 3149 O O . VAL A 1 393 ? -5.273 6.137 45.976 1.00 33.75 393 VAL A O 1
#

Sequence (393 aa):
MFGMDMDSLDTVLVDIKQLPISILLVLSIALRSADNSPLNLGPELLLALSEASFTNALQSQWTLLSVVDEERIPLSLLMAYCLMYFWARPFHALGLVQSLDPVIRTFSMRNGDEFLGRLYYRLHYIIECDILTEVDGIPSDKTFEVLTKTNDESMSGFLESHLWLRSHLNKVLQYLYSTSKAYAQPHELADLVCNLSADLRGWFQSQPLGAQFARDATAFSMSVPSMPLRKREIALRYFACAFLLHRPVLYFFLHKDMEYTVRPPDTQALRSDQAPWILESCRDCIEGATLFVHFSCISMDSQSSKMERSYRSWCDIQLLFAAYLVLVQVKSVPALVPIFRVLGDVENLLDQAERMFELFPVDSLKIRKSLEVLRSQRQNLDAASPVYSHGSV

pLDDT: mean 79.96, std 15.45, range [30.09, 96.88]